Protein AF-A0A9E0YF45-F1 (afdb_monomer_lite)

Foldseek 3Di:
DDDDPDDPPVPVVVVVLVLPDPFQWFKADWFDAPQKTKIWIDRDPPVPDPPLDIWIWIANPVVRDIDTDDQVRSCVGGNDDDADDQPDDPDDQWDWDQAPVRFTKIKGFAPWDQDPFGGTQGPWIWIDGPPQIATDDCCVQCVSHWDFSDWHDDPQKIKTWTWDQGPSGIWGRWIWMAGSVVSDTQDTDDSVPRTRWGWDDWDQDPPQRWIWTTTSQGIWIANSVVRDIQAFGWAWDADPPQLATDTRTDSDRDYHQVQSVLCSLLVQPRNVQLSVLVVQADPCVSVCLVPDDQQAADPQSCVSNVVRLVVSCVDPPVVSNLSSLSSLLRYLDLVNLLVLLVCLLVDDDDPVSNVSSVSSNVSCLVVVSCDDPSVVVSLVSLLVLLVVLLVLLVVPLDDDVPRDHRDLVSLVVSCVVCVSSVHNVSLVVLLVSLLPDLDRPSNLVSLQVNLVVCLLPPSNLSSLLSCLVHPDLQSVLSSLLSLQCVDVSNPPPAALVLLLSLLNSVLVNCVVVVPDDCCHPSNVSSLNSSLNSCPDVCRVVVNVVVCVPPDPSSNVSSVVSVPDDDDDD

Radius of gyration: 34.79 Å; chains: 1; bounding box: 82×44×101 Å

Sequence (569 aa):
MKSLLLISVLITIPQLVHAEGEPWQRFSGIRFSGGKIGFVAEVGDAATDPSQGPFFYELDPVTSKTKVLKQEEYRKRFGEWTKPVTNHKYGENATLIVTEKNENLTIDYQECEQGEEGGPICKKQFITSGAVRLPIDSSRLCNIGCIVPKAEKYDDLLVLGLALEGEYGWYGYGFQIYSLKTKKLLLESDSKTAVGLLVSEIRMNPEKSALWIASNLGLHRIALRDKKVTDYFLSEGFDSASGEAQFLVGSTRGENDPFAVLARRLGVTQPKAFFTAVKALPPGSADLMRRLGWEELLPPSFNSLVPFLLPALSAPEDRVAIRAFLSLCKFDDSRVVDAVVKRYLTKKGDGTSRYLIENCFNRYAKRSRITGASAAALKAGLLNQIDSELRLIRSEPQWGPGSPRPDYRLIIQNIKGLKGLGDDSGFKTVNTFFAESAFPDGERSLFDEIAAEFLSDDEIRPTIIEALKRIPPHSLTRACQYFDMRWRSRAGRYSAEYAVAIAKAVHRFRTAVPSAPLSDGRIGTCVAAFKSQLKGDGVEAAFQSASSALSAEEKATANQIRAVEIKAD

pLDDT: mean 83.83, std 14.61, range [29.22, 97.75]

Secondary structure (DSSP, 8-state):
------SSSSSSTTHHHHS--S--EEEEEEEEETTEEEEEEEE--TTT--TT-PEEEEEETTTTEEEEE-HHHHHHHH---------PPTT-SEEEEE-TT--EEEEEEEEEEEETTTEEEEEEEEEEETTEEEEE--TTT-TT--EEEEEEEETTEEEEEEEEEETTEEEEEEEEEEETTTTEEEEE--HHHHBT--EEEEEEETTTTEEEEEESSEEEEEETTTTEEEEEEEEEEE-TTT--EEEEEESSPPPP-HHHHHHHHHT-S-HHHHHHHHHTSPTTHHHHHHH--TTPPBPGGGGGSHHHHGGGGG-SSHHHHHHHHHHHTTB--HHHHHHHHHHHHT--S-HHHHHHHHHHHHHHHHTT---HHHHHHHHHHHHHHHHHHHHHHHH-SS--TTS----HHHHHHHHHHHHHTT-THHHHHHHHHHHS----HHHHHHHHHHHHHTTT-STTHHHHHHHHHHS-GGGHHHHHHHT-TTSGGGTT---HHHHHHHHHHHHHHHHHSTT--TT-TTTHHHHHHHHHHTTSTTHHHHHHHHGGGS-HHHHHHHHHHHHS-----

Structure (mmCIF, N/CA/C/O backbone):
data_AF-A0A9E0YF45-F1
#
_entry.id   AF-A0A9E0YF45-F1
#
loop_
_atom_site.group_PDB
_atom_site.id
_atom_site.type_symbol
_atom_site.label_atom_id
_atom_site.label_alt_id
_atom_site.label_comp_id
_atom_site.label_asym_id
_atom_site.label_entity_id
_atom_site.label_seq_id
_atom_site.pdbx_PDB_ins_code
_atom_site.Cartn_x
_atom_site.Cartn_y
_atom_site.Cartn_z
_atom_site.occupancy
_atom_site.B_iso_or_equiv
_atom_site.auth_seq_id
_atom_site.auth_comp_id
_atom_site.auth_asym_id
_atom_site.auth_atom_id
_atom_site.pdbx_PDB_model_num
ATOM 1 N N . MET A 1 1 ? 36.141 -18.048 -7.326 1.00 36.44 1 MET A N 1
ATOM 2 C CA . MET A 1 1 ? 35.416 -17.140 -6.412 1.00 36.44 1 MET A CA 1
ATOM 3 C C . MET A 1 1 ? 34.065 -16.838 -7.033 1.00 36.44 1 MET A C 1
ATOM 5 O O . MET A 1 1 ? 34.012 -16.132 -8.029 1.00 36.44 1 MET A O 1
ATOM 9 N N . LYS A 1 2 ? 33.009 -17.504 -6.556 1.00 29.22 2 LYS A N 1
ATOM 10 C CA . LYS A 1 2 ? 31.654 -17.438 -7.119 1.00 29.22 2 LYS A CA 1
ATOM 11 C C . LYS A 1 2 ? 30.778 -16.546 -6.236 1.00 29.22 2 LYS A C 1
ATOM 13 O O . LYS A 1 2 ? 30.759 -16.724 -5.026 1.00 29.22 2 LYS A O 1
ATOM 18 N N . SER A 1 3 ? 30.116 -15.606 -6.903 1.00 30.59 3 SER A N 1
ATOM 19 C CA . SER A 1 3 ? 28.931 -14.816 -6.556 1.00 30.59 3 SER A CA 1
ATOM 20 C C . SER A 1 3 ? 28.356 -14.980 -5.146 1.00 30.59 3 SER A C 1
ATOM 22 O O . SER A 1 3 ? 27.651 -15.942 -4.857 1.00 30.59 3 SER A O 1
ATOM 24 N N . LEU A 1 4 ? 28.582 -13.963 -4.316 1.00 31.00 4 LEU A N 1
ATOM 25 C CA . LEU A 1 4 ? 27.980 -13.782 -2.996 1.00 31.00 4 LEU A CA 1
ATOM 26 C C . LEU A 1 4 ? 27.556 -12.311 -2.889 1.00 31.00 4 LEU A C 1
ATOM 28 O O . LEU A 1 4 ? 28.201 -11.512 -2.224 1.00 31.00 4 LEU A O 1
ATOM 32 N N . LEU A 1 5 ? 26.559 -11.908 -3.683 1.00 31.92 5 LEU A N 1
ATOM 33 C CA . LEU A 1 5 ? 26.069 -10.522 -3.703 1.00 31.92 5 LEU A CA 1
ATOM 34 C C . LEU A 1 5 ? 24.693 -10.425 -4.375 1.00 31.92 5 LEU A C 1
ATOM 36 O O . LEU A 1 5 ? 24.529 -9.730 -5.366 1.00 31.92 5 LEU A O 1
ATOM 40 N N . LEU A 1 6 ? 23.703 -11.179 -3.883 1.00 29.80 6 LEU A N 1
ATOM 41 C CA . LEU A 1 6 ? 22.299 -10.987 -4.284 1.00 29.80 6 LEU A CA 1
ATOM 42 C C . LEU A 1 6 ? 21.318 -11.695 -3.327 1.00 29.80 6 LEU A C 1
ATOM 44 O O . LEU A 1 6 ? 20.505 -12.504 -3.752 1.00 29.80 6 LEU A O 1
ATOM 48 N N . ILE A 1 7 ? 21.417 -11.447 -2.013 1.00 31.89 7 ILE A N 1
ATOM 49 C CA . ILE A 1 7 ? 20.453 -11.995 -1.026 1.00 31.89 7 ILE A CA 1
ATOM 50 C C . ILE A 1 7 ? 19.835 -10.909 -0.116 1.00 31.89 7 ILE A C 1
ATOM 52 O O . ILE A 1 7 ? 18.832 -11.154 0.542 1.00 31.89 7 ILE A O 1
ATOM 56 N N . SER A 1 8 ? 20.311 -9.662 -0.143 1.00 29.80 8 SER A N 1
ATOM 57 C CA . SER A 1 8 ? 19.866 -8.644 0.829 1.00 29.80 8 SER A CA 1
ATOM 58 C C . SER A 1 8 ? 18.648 -7.798 0.417 1.00 29.80 8 SER A C 1
ATOM 60 O O . SER A 1 8 ? 18.178 -7.009 1.225 1.00 29.80 8 SER A O 1
ATOM 62 N N . VAL A 1 9 ? 18.103 -7.950 -0.799 1.00 31.84 9 VAL A N 1
ATOM 63 C CA . VAL A 1 9 ? 16.930 -7.164 -1.272 1.00 31.84 9 VAL A CA 1
ATOM 64 C C . VAL A 1 9 ? 15.631 -7.990 -1.306 1.00 31.84 9 VAL A C 1
ATOM 66 O O . VAL A 1 9 ? 14.545 -7.446 -1.456 1.00 31.84 9 VAL A O 1
ATOM 69 N N . LEU A 1 10 ? 15.709 -9.309 -1.100 1.00 31.12 10 LEU A N 1
ATOM 70 C CA . LEU A 1 10 ? 14.541 -10.204 -1.117 1.00 31.12 10 LEU A CA 1
ATOM 71 C C . LEU A 1 10 ? 13.890 -10.418 0.261 1.00 31.12 10 LEU A C 1
ATOM 73 O O . LEU A 1 10 ? 12.821 -11.017 0.332 1.00 31.12 10 LEU A O 1
ATOM 77 N N . ILE A 1 11 ? 14.490 -9.909 1.343 1.00 33.81 11 ILE A N 1
ATOM 78 C CA . ILE A 1 11 ? 14.009 -10.136 2.720 1.00 33.81 11 ILE A CA 1
ATOM 79 C C . ILE A 1 11 ? 13.050 -9.025 3.199 1.00 33.81 11 ILE A C 1
ATOM 81 O O . ILE A 1 11 ? 12.252 -9.252 4.101 1.00 33.81 11 ILE A O 1
ATOM 85 N N . THR A 1 12 ? 13.011 -7.859 2.548 1.00 35.34 12 THR A N 1
ATOM 86 C CA . THR A 1 12 ? 12.101 -6.752 2.919 1.00 35.34 12 THR A CA 1
ATOM 87 C C . THR A 1 12 ? 10.708 -6.826 2.282 1.00 35.34 12 THR A C 1
ATOM 89 O O . THR A 1 12 ? 9.805 -6.104 2.695 1.00 35.34 12 THR A O 1
ATOM 92 N N . ILE A 1 13 ? 10.492 -7.700 1.295 1.00 38.41 13 ILE A N 1
ATOM 93 C CA . ILE A 1 13 ? 9.239 -7.748 0.517 1.00 38.41 13 ILE A CA 1
ATOM 94 C C . ILE A 1 13 ? 8.090 -8.497 1.238 1.00 38.41 13 ILE A C 1
ATOM 96 O O . ILE A 1 13 ? 6.948 -8.055 1.112 1.00 38.41 13 ILE A O 1
ATOM 100 N N . PRO A 1 14 ? 8.317 -9.549 2.058 1.00 30.98 14 PRO A N 1
ATOM 101 C CA . PRO A 1 14 ? 7.230 -10.174 2.824 1.00 30.98 14 PRO A CA 1
ATOM 102 C C . PRO A 1 14 ? 6.781 -9.355 4.047 1.00 30.98 14 PRO A C 1
ATOM 104 O O . PRO A 1 14 ? 5.653 -9.525 4.511 1.00 30.98 14 PRO A O 1
ATOM 107 N N . GLN A 1 15 ? 7.634 -8.460 4.566 1.00 32.81 15 GLN A N 1
ATOM 108 C CA . GLN A 1 15 ? 7.366 -7.725 5.810 1.00 32.81 15 GLN A CA 1
ATOM 109 C C . GLN A 1 15 ? 6.318 -6.617 5.647 1.00 32.81 15 GLN A C 1
ATOM 111 O O . GLN A 1 15 ? 5.547 -6.381 6.568 1.00 32.81 15 GLN A O 1
ATOM 116 N N . LEU A 1 16 ? 6.190 -6.005 4.465 1.00 35.69 16 LEU A N 1
ATOM 117 C CA . LEU A 1 16 ? 5.105 -5.049 4.195 1.00 35.69 16 LEU A CA 1
ATOM 118 C C . LEU A 1 16 ? 3.729 -5.723 4.077 1.00 35.69 16 LEU A C 1
ATOM 120 O O . LEU A 1 16 ? 2.719 -5.090 4.358 1.00 35.69 16 LEU A O 1
ATOM 124 N N . VAL A 1 17 ? 3.683 -7.009 3.712 1.00 35.62 17 VAL A N 1
ATOM 125 C CA . VAL A 1 17 ? 2.426 -7.771 3.605 1.00 35.62 17 VAL A CA 1
ATOM 126 C C . VAL A 1 17 ? 1.979 -8.314 4.970 1.00 35.62 17 VAL A C 1
ATOM 128 O O . VAL A 1 17 ? 0.784 -8.469 5.190 1.00 35.62 17 VAL A O 1
ATOM 131 N N . HIS A 1 18 ? 2.909 -8.544 5.907 1.00 30.69 18 HIS A N 1
ATOM 132 C CA . HIS A 1 18 ? 2.583 -8.845 7.313 1.00 30.69 18 HIS A CA 1
ATOM 133 C C . HIS A 1 18 ? 2.356 -7.587 8.171 1.00 30.69 18 HIS A C 1
ATOM 135 O O . HIS A 1 18 ? 1.697 -7.677 9.203 1.00 30.69 18 HIS A O 1
ATOM 141 N N . ALA A 1 19 ? 2.846 -6.415 7.745 1.00 32.12 19 ALA A N 1
ATOM 142 C CA . ALA A 1 19 ? 2.593 -5.139 8.420 1.00 32.12 19 ALA A CA 1
ATOM 143 C C . ALA A 1 19 ? 1.142 -4.641 8.263 1.00 32.12 19 ALA A C 1
ATOM 145 O O . ALA A 1 19 ? 0.683 -3.841 9.072 1.00 32.12 19 ALA A O 1
ATOM 146 N N . GLU A 1 20 ? 0.383 -5.153 7.289 1.00 37.94 20 GLU A N 1
ATOM 147 C CA . GLU A 1 20 ? -1.079 -5.003 7.247 1.00 37.94 20 GLU A CA 1
ATOM 148 C C . GLU A 1 20 ? -1.767 -6.080 8.106 1.00 37.94 20 GLU A C 1
ATOM 150 O O . GLU A 1 20 ? -2.703 -6.748 7.662 1.00 37.94 20 GLU A O 1
ATOM 155 N N . GLY A 1 21 ? -1.313 -6.264 9.352 1.00 39.12 21 GLY A N 1
ATOM 156 C CA . GLY A 1 21 ? -2.122 -6.949 10.359 1.00 39.12 21 GLY A CA 1
ATOM 157 C C . GLY A 1 21 ? -3.522 -6.327 10.404 1.00 39.12 21 GLY A C 1
ATOM 158 O O . GLY A 1 21 ? -3.693 -5.157 10.039 1.00 39.12 21 GLY A O 1
ATOM 159 N N . GLU A 1 22 ? -4.542 -7.100 10.809 1.00 45.34 22 GLU A N 1
ATOM 160 C CA . GLU A 1 22 ? -5.882 -6.538 11.018 1.00 45.34 22 GLU A CA 1
ATOM 161 C C . GLU A 1 22 ? -5.732 -5.215 11.772 1.00 45.34 22 GLU A C 1
ATOM 163 O O . GLU A 1 22 ? -5.033 -5.187 12.789 1.00 45.34 22 GLU A O 1
ATOM 168 N N . PRO A 1 23 ? -6.300 -4.108 11.266 1.00 50.53 23 PRO A N 1
ATOM 169 C CA . PRO A 1 23 ? -6.095 -2.824 11.899 1.00 50.53 23 PRO A CA 1
ATOM 170 C C . PRO A 1 23 ? -6.468 -2.927 13.358 1.00 50.53 23 PRO A C 1
ATOM 172 O O . PRO A 1 23 ? -7.615 -3.239 13.685 1.00 50.53 23 PRO A O 1
ATOM 175 N N . TRP A 1 24 ? -5.495 -2.677 14.225 1.00 62.38 24 TRP A N 1
ATOM 176 C CA . TRP A 1 24 ? -5.756 -2.707 15.642 1.00 62.38 24 TRP A CA 1
ATOM 177 C C . TRP A 1 24 ? -6.650 -1.506 15.943 1.00 62.38 24 TRP A C 1
ATOM 179 O O . TRP A 1 24 ? -6.289 -0.333 15.835 1.00 62.38 24 TRP A O 1
ATOM 189 N N . GLN A 1 25 ? -7.906 -1.810 16.223 1.00 76.19 25 GLN A N 1
ATOM 190 C CA . GLN A 1 25 ? -8.840 -0.835 16.742 1.00 76.19 25 GLN A CA 1
ATOM 191 C C . GLN A 1 25 ? -8.504 -0.658 18.213 1.00 76.19 25 GLN A C 1
ATOM 193 O O . GLN A 1 25 ? -8.175 -1.618 18.898 1.00 76.19 25 GLN A O 1
ATOM 198 N N . ARG A 1 26 ? -8.555 0.565 18.715 1.00 83.81 26 ARG A N 1
ATOM 199 C CA . ARG A 1 26 ? -8.436 0.852 20.137 1.00 83.81 26 ARG A CA 1
ATOM 200 C C . ARG A 1 26 ? -9.700 1.574 20.546 1.00 83.81 26 ARG A C 1
ATOM 202 O O . ARG A 1 26 ? -9.951 2.687 20.094 1.00 83.81 26 ARG A O 1
ATOM 209 N N . PHE A 1 27 ? -10.503 0.947 21.393 1.00 89.00 27 PHE A N 1
ATOM 210 C CA . PHE A 1 27 ? -11.652 1.620 21.976 1.00 89.00 27 PHE A CA 1
ATOM 211 C C . PHE A 1 27 ? -11.185 2.412 23.193 1.00 89.00 27 PHE A C 1
ATOM 213 O O . PHE A 1 27 ? -10.307 1.971 23.917 1.00 89.00 27 PHE A O 1
ATOM 220 N N . SER A 1 28 ? -11.697 3.607 23.417 1.00 90.75 28 SER A N 1
ATOM 221 C CA . SER A 1 28 ? -11.346 4.462 24.551 1.00 90.75 28 SER A CA 1
ATOM 222 C C . SER A 1 28 ? -12.508 5.415 24.838 1.00 90.75 28 SER A C 1
ATOM 224 O O . SER A 1 28 ? -13.626 5.222 24.364 1.00 90.75 28 SER A O 1
ATOM 226 N N . GLY A 1 29 ? -12.286 6.424 25.667 1.00 89.69 29 GLY A N 1
ATOM 227 C CA . GLY A 1 29 ? -13.222 7.490 25.967 1.00 89.69 29 GLY A CA 1
ATOM 228 C C . GLY A 1 29 ? -14.510 7.063 26.654 1.00 89.69 29 GLY A C 1
ATOM 229 O O . GLY A 1 29 ? -15.517 7.711 26.409 1.00 89.69 29 GLY A O 1
ATOM 230 N N . ILE A 1 30 ? -14.521 6.022 27.494 1.00 93.50 30 ILE A N 1
ATOM 231 C CA . ILE A 1 30 ? -15.764 5.554 28.132 1.00 93.50 30 ILE A CA 1
ATOM 232 C C . ILE A 1 30 ? -16.394 6.680 28.973 1.00 93.50 30 ILE A C 1
ATOM 234 O O . ILE A 1 30 ? -15.764 7.237 29.876 1.00 93.50 30 ILE A O 1
ATOM 238 N N . ARG A 1 31 ? -17.658 7.009 28.697 1.00 94.56 31 ARG A N 1
ATOM 239 C CA . ARG A 1 31 ? -18.470 8.007 29.414 1.00 94.56 31 ARG A CA 1
ATOM 240 C C . ARG A 1 31 ? -19.897 7.499 29.604 1.00 94.56 31 ARG A C 1
ATOM 242 O O . ARG A 1 31 ? -20.355 6.633 28.866 1.00 94.56 31 ARG A O 1
ATOM 249 N N . PHE A 1 32 ? -20.619 8.051 30.575 1.00 94.38 32 PHE A N 1
ATOM 250 C CA . PHE A 1 32 ? -21.967 7.598 30.935 1.00 94.38 32 PHE A CA 1
ATOM 251 C C . PHE A 1 32 ? -22.950 8.767 30.915 1.00 94.38 32 PHE A C 1
ATOM 253 O O . PHE A 1 32 ? -22.633 9.839 31.423 1.00 94.38 32 PHE A O 1
ATOM 260 N N . SER A 1 33 ? -24.131 8.566 30.327 1.00 93.75 33 SER A N 1
ATOM 261 C CA . SER A 1 33 ? -25.211 9.562 30.321 1.00 93.75 33 SER A CA 1
ATOM 262 C C . SER A 1 33 ? -26.549 8.887 30.027 1.00 93.75 33 SER A C 1
ATOM 264 O O . SER A 1 33 ? -26.650 8.112 29.075 1.00 93.75 33 SER A O 1
ATOM 266 N N . GLY A 1 34 ? -27.573 9.124 30.855 1.00 90.44 34 GLY A N 1
ATOM 267 C CA . GLY A 1 34 ? -28.930 8.602 30.629 1.00 90.44 34 GLY A CA 1
ATOM 268 C C . GLY A 1 34 ? -29.004 7.076 30.472 1.00 90.44 34 GLY A C 1
ATOM 269 O O . GLY A 1 34 ? -29.763 6.571 29.647 1.00 90.44 34 GLY A O 1
ATOM 270 N N . GLY A 1 35 ? -28.165 6.328 31.198 1.00 90.38 35 GLY A N 1
ATOM 271 C CA . GLY A 1 35 ? -28.069 4.868 31.086 1.00 90.38 35 GLY A CA 1
ATOM 272 C C . GLY A 1 35 ? -27.386 4.338 29.815 1.00 90.38 35 GLY A C 1
ATOM 273 O O . GLY A 1 35 ? -27.280 3.118 29.672 1.00 90.38 35 GLY A O 1
ATOM 274 N N . LYS A 1 36 ? -26.908 5.220 28.929 1.00 94.56 36 LYS A N 1
ATOM 275 C CA . LYS A 1 36 ? -26.111 4.910 27.734 1.00 94.56 36 LYS A CA 1
ATOM 276 C C . LYS A 1 36 ? -24.620 5.078 28.005 1.00 94.56 36 LYS A C 1
ATOM 278 O O . LYS A 1 36 ? -24.218 5.703 28.992 1.00 94.56 36 LYS A O 1
ATOM 283 N N . ILE A 1 37 ? -23.810 4.527 27.107 1.00 95.00 37 ILE A N 1
ATOM 284 C CA . ILE A 1 37 ? -22.352 4.556 27.199 1.00 95.00 37 ILE A CA 1
ATOM 285 C C . ILE A 1 37 ? -21.799 5.247 25.962 1.00 95.00 37 ILE A C 1
ATOM 287 O O . ILE A 1 37 ? -21.987 4.765 24.850 1.00 95.00 37 ILE A O 1
ATOM 291 N N . GLY A 1 38 ? -21.120 6.368 26.160 1.00 95.94 38 GLY A N 1
ATOM 292 C CA . GLY A 1 38 ? -20.293 6.982 25.133 1.00 95.94 38 GLY A CA 1
ATOM 293 C C . GLY A 1 38 ? -18.949 6.269 25.079 1.00 95.94 38 GLY A C 1
ATOM 294 O O . GLY A 1 38 ? -18.369 5.994 26.128 1.00 95.94 38 GLY A O 1
ATOM 295 N N . PHE A 1 39 ? -18.461 5.953 23.885 1.00 95.19 39 PHE A N 1
ATOM 296 C CA . PHE A 1 39 ? -17.091 5.491 23.686 1.00 95.19 39 PHE A CA 1
ATOM 297 C C . PHE A 1 39 ? -16.536 6.005 22.358 1.00 95.19 39 PHE A C 1
ATOM 299 O O . PHE A 1 39 ? -17.264 6.475 21.481 1.00 95.19 39 PHE A O 1
ATOM 306 N N . VAL A 1 40 ? -15.223 5.919 22.224 1.00 93.19 40 VAL A N 1
ATOM 307 C CA . VAL A 1 40 ? -14.452 6.370 21.074 1.00 93.19 40 VAL A CA 1
ATOM 308 C C . VAL A 1 40 ? -13.748 5.168 20.469 1.00 93.19 40 VAL A C 1
ATOM 310 O O . VAL A 1 40 ? -13.147 4.386 21.194 1.00 93.19 40 VAL A O 1
ATOM 313 N N . ALA A 1 41 ? -13.817 5.005 19.154 1.00 89.19 41 ALA A N 1
ATOM 314 C CA . ALA A 1 41 ? -12.984 4.062 18.428 1.00 89.19 41 ALA A CA 1
ATOM 315 C C . ALA A 1 41 ? -11.871 4.831 17.720 1.00 89.19 41 ALA A C 1
ATOM 317 O O . ALA A 1 41 ? -12.117 5.635 16.817 1.00 89.19 41 ALA A O 1
ATOM 318 N N . GLU A 1 42 ? -10.643 4.572 18.135 1.00 83.75 42 GLU A N 1
ATOM 319 C CA . GLU A 1 42 ? -9.435 5.018 17.466 1.00 83.75 42 GLU A CA 1
ATOM 320 C C . GLU A 1 42 ? -8.983 3.882 16.552 1.00 83.75 42 GLU A C 1
ATOM 322 O O . GLU A 1 42 ? -8.749 2.761 16.999 1.00 83.75 42 GLU A O 1
ATOM 327 N N . VAL A 1 43 ? -8.888 4.138 15.252 1.00 71.25 43 VAL A N 1
ATOM 328 C CA . VAL A 1 43 ? -8.361 3.136 14.321 1.00 71.25 43 VAL A CA 1
ATOM 329 C C . VAL A 1 43 ? -6.867 3.367 14.223 1.00 71.25 43 VAL A C 1
ATOM 331 O O . VAL A 1 43 ? -6.427 4.329 13.597 1.00 71.25 43 VAL A O 1
ATOM 334 N N . GLY A 1 44 ? -6.112 2.530 14.930 1.00 62.28 44 GLY A N 1
ATOM 335 C CA . GLY A 1 44 ? -4.678 2.662 15.074 1.00 62.28 44 GLY A CA 1
ATOM 336 C C . GLY A 1 44 ? -3.929 2.150 13.852 1.00 62.28 44 GLY A C 1
ATOM 337 O O . GLY A 1 44 ? -4.053 0.994 13.464 1.00 62.28 44 GLY A O 1
ATOM 338 N N . ASP A 1 45 ? -3.110 3.035 13.298 1.00 51.25 45 ASP A N 1
ATOM 339 C CA . ASP A 1 45 ? -1.718 2.730 12.983 1.00 51.25 45 ASP A CA 1
ATOM 340 C C . ASP A 1 45 ? -0.884 3.827 13.672 1.00 51.25 45 ASP A C 1
ATOM 342 O O . ASP A 1 45 ? -0.406 4.773 13.062 1.00 51.25 45 ASP A O 1
ATOM 346 N N . ALA A 1 46 ? -0.907 3.862 15.011 1.00 38.00 46 ALA A N 1
ATOM 347 C CA . ALA A 1 46 ? -0.551 5.061 15.788 1.00 38.00 46 ALA A CA 1
ATOM 348 C C . ALA A 1 46 ? 0.925 5.496 15.696 1.00 38.00 46 ALA A C 1
ATOM 350 O O . ALA A 1 46 ? 1.237 6.612 16.111 1.00 38.00 46 ALA A O 1
ATOM 351 N N . ALA A 1 47 ? 1.813 4.674 15.133 1.00 37.56 47 ALA A N 1
ATOM 352 C CA . ALA A 1 47 ? 3.170 5.101 14.801 1.00 37.56 47 ALA A CA 1
ATOM 353 C C . ALA A 1 47 ? 3.223 5.947 13.511 1.00 37.56 47 ALA A C 1
ATOM 355 O O . ALA A 1 47 ? 4.176 6.698 13.312 1.00 37.56 47 ALA A O 1
ATOM 356 N N . THR A 1 48 ? 2.206 5.869 12.645 1.00 45.50 48 THR A N 1
ATOM 357 C CA . THR A 1 48 ? 2.243 6.453 11.297 1.00 45.50 48 THR A CA 1
ATOM 358 C C . THR A 1 48 ? 0.990 7.246 10.911 1.00 45.50 48 THR A C 1
ATOM 360 O O . THR A 1 48 ? 1.109 8.066 10.002 1.00 45.50 48 THR A O 1
ATOM 363 N N . ASP A 1 49 ? -0.185 7.081 11.545 1.00 51.12 49 ASP A N 1
ATOM 364 C CA . ASP A 1 49 ? -1.477 7.582 11.029 1.00 51.12 49 ASP A CA 1
ATOM 365 C C . ASP A 1 49 ? -2.478 8.197 12.033 1.00 51.12 49 ASP A C 1
ATOM 367 O O . ASP A 1 49 ? -3.451 7.559 12.436 1.00 51.12 49 ASP A O 1
ATOM 371 N N . PRO A 1 50 ? -2.316 9.487 12.389 1.00 47.78 50 PRO A N 1
ATOM 372 C CA . PRO A 1 50 ? -3.278 10.226 13.208 1.00 47.78 50 PRO A CA 1
ATOM 373 C C . PRO A 1 50 ? -4.500 10.786 12.441 1.00 47.78 50 PRO A C 1
ATOM 375 O O . PRO A 1 50 ? -5.348 11.423 13.068 1.00 47.78 50 PRO A O 1
ATOM 378 N N . SER A 1 51 ? -4.626 10.609 11.114 1.00 44.19 51 SER A N 1
ATOM 379 C CA . SER A 1 51 ? -5.540 11.437 10.302 1.00 44.19 51 SER A CA 1
ATOM 380 C C . SER A 1 51 ? -6.983 10.935 10.175 1.00 44.19 51 SER A C 1
ATOM 382 O O . SER A 1 51 ? -7.830 11.701 9.730 1.00 44.19 51 SER A O 1
ATOM 384 N N . GLN A 1 52 ? -7.308 9.685 10.535 1.00 58.69 52 GLN A N 1
ATOM 385 C CA . GLN A 1 52 ? -8.707 9.210 10.461 1.00 58.69 52 GLN A CA 1
ATOM 386 C C . GLN A 1 52 ? -9.599 9.745 11.586 1.00 58.69 52 GLN A C 1
ATOM 388 O O . GLN A 1 52 ? -10.812 9.554 11.535 1.00 58.69 52 GLN A O 1
ATOM 393 N N . GLY A 1 53 ? -9.015 10.446 12.559 1.00 69.38 53 GLY A N 1
ATOM 394 C CA . GLY A 1 53 ? -9.733 10.966 13.708 1.00 69.38 53 GLY A CA 1
ATOM 395 C C . GLY A 1 53 ? -10.386 9.865 14.562 1.00 69.38 53 GLY A C 1
ATOM 396 O O . GLY A 1 53 ? -10.506 8.704 14.167 1.00 69.38 53 GLY A O 1
ATOM 397 N N . PRO A 1 54 ? -10.786 10.203 15.789 1.00 85.38 54 PRO A N 1
ATOM 398 C CA . PRO A 1 54 ? -11.641 9.342 16.593 1.00 85.38 54 PRO A CA 1
ATOM 399 C C . PRO A 1 54 ? -13.042 9.220 15.973 1.00 85.38 54 PRO A C 1
ATOM 401 O O . PRO A 1 54 ? -13.648 10.218 15.579 1.00 85.38 54 PRO A O 1
ATOM 404 N N . PHE A 1 55 ? -13.598 8.010 15.958 1.00 86.81 55 PHE A N 1
ATOM 405 C CA . PHE A 1 55 ? -15.021 7.795 15.698 1.00 86.81 55 PHE A CA 1
ATOM 406 C C . PHE A 1 55 ? -15.767 7.727 17.029 1.00 86.81 55 PHE A C 1
ATOM 408 O O . PHE A 1 55 ? -15.360 6.999 17.931 1.00 86.81 55 PHE A O 1
ATOM 415 N N . PHE A 1 56 ? -16.866 8.463 17.156 1.00 92.00 56 PHE A N 1
ATOM 416 C CA . PHE A 1 56 ? -17.619 8.566 18.404 1.00 92.00 56 PHE A CA 1
ATOM 417 C C . PHE A 1 56 ? -18.875 7.707 18.344 1.00 92.00 56 PHE A C 1
ATOM 419 O O . PHE A 1 56 ? -19.614 7.753 17.361 1.00 92.00 56 PHE A O 1
ATOM 426 N N . TYR A 1 57 ? -19.139 6.954 19.407 1.00 94.00 57 TYR A N 1
ATOM 427 C CA . TYR A 1 57 ? -20.249 6.016 19.470 1.00 94.00 57 TYR A CA 1
ATOM 428 C C . TYR A 1 57 ? -21.038 6.158 20.765 1.00 94.00 57 TYR A C 1
ATOM 430 O O . TYR A 1 57 ? -20.507 6.508 21.818 1.00 94.00 57 TYR A O 1
ATOM 438 N N . GLU A 1 58 ? -22.320 5.830 20.671 1.00 95.44 58 GLU A N 1
ATOM 439 C CA . GLU A 1 58 ? -23.199 5.542 21.796 1.00 95.44 58 GLU A CA 1
ATOM 440 C C . GLU A 1 58 ? -23.538 4.049 21.781 1.00 95.44 58 GLU A C 1
ATOM 442 O O . GLU A 1 58 ? -23.936 3.526 20.744 1.00 95.44 58 GLU A O 1
ATOM 447 N N . LEU A 1 59 ? -23.407 3.376 22.923 1.00 94.81 59 LEU A N 1
ATOM 448 C CA . LEU A 1 59 ? -23.873 2.015 23.165 1.00 94.81 59 LEU A CA 1
ATOM 449 C C . LEU A 1 59 ? -25.067 2.041 24.120 1.00 94.81 59 LEU A C 1
ATOM 451 O O . LEU A 1 59 ? -25.013 2.615 25.213 1.00 94.81 59 LEU A O 1
ATOM 455 N N . ASP A 1 60 ? -26.127 1.346 23.726 1.00 93.81 60 ASP A N 1
ATOM 456 C CA . ASP A 1 60 ? -27.177 0.909 24.631 1.00 93.81 60 ASP A CA 1
ATOM 457 C C . ASP A 1 60 ? -26.834 -0.478 25.199 1.00 93.81 60 ASP A C 1
ATOM 459 O O . ASP A 1 60 ? -26.952 -1.472 24.480 1.00 93.81 60 ASP A O 1
ATOM 463 N N . PRO A 1 61 ? -26.450 -0.587 26.483 1.00 89.81 61 PRO A N 1
ATOM 464 C CA . PRO A 1 61 ? -26.070 -1.869 27.070 1.00 89.81 61 PRO A CA 1
ATOM 465 C C . PRO A 1 61 ? -27.250 -2.836 27.264 1.00 89.81 61 PRO A C 1
ATOM 467 O O . PRO A 1 61 ? -27.021 -3.997 27.583 1.00 89.81 61 PRO A O 1
ATOM 470 N N . VAL A 1 62 ? -28.503 -2.381 27.123 1.00 90.62 62 VAL A N 1
ATOM 471 C CA . VAL A 1 62 ? -29.698 -3.236 27.238 1.00 90.62 62 VAL A CA 1
ATOM 472 C C . VAL A 1 62 ? -30.018 -3.899 25.904 1.00 90.62 62 VAL A C 1
ATOM 474 O O . VAL A 1 62 ? -30.353 -5.078 25.866 1.00 90.62 62 VAL A O 1
ATOM 477 N N . THR A 1 63 ? -29.928 -3.141 24.809 1.00 91.88 63 THR A N 1
ATOM 478 C CA . THR A 1 63 ? -30.260 -3.637 23.463 1.00 91.88 63 THR A CA 1
ATOM 479 C C . THR A 1 63 ? -29.041 -4.071 22.655 1.00 91.88 63 THR A C 1
ATOM 481 O O . THR A 1 63 ? -29.209 -4.605 21.560 1.00 91.88 63 THR A O 1
ATOM 484 N N . SER A 1 64 ? -27.830 -3.828 23.166 1.00 90.50 64 SER A N 1
ATOM 485 C CA . SER A 1 64 ? -26.555 -4.039 22.469 1.00 90.50 64 SER A CA 1
ATOM 486 C C . SER A 1 64 ? -26.486 -3.324 21.116 1.00 90.50 64 SER A C 1
ATOM 488 O O . SER A 1 64 ? -25.796 -3.759 20.200 1.00 90.50 64 SER A O 1
ATOM 490 N N . LYS A 1 65 ? -27.216 -2.214 20.971 1.00 90.00 65 LYS A N 1
ATOM 491 C CA . LYS A 1 65 ? -27.191 -1.389 19.762 1.00 90.00 65 LYS A CA 1
ATOM 492 C C . LYS A 1 65 ? -26.194 -0.258 19.920 1.00 90.00 65 LYS A C 1
ATOM 494 O O . LYS A 1 65 ? -26.170 0.417 20.952 1.00 90.00 65 LYS A O 1
ATOM 499 N N . THR A 1 66 ? -25.418 -0.037 18.873 1.00 91.81 66 THR A N 1
ATOM 500 C CA . THR A 1 66 ? -24.530 1.112 18.736 1.00 91.81 66 THR A CA 1
ATOM 501 C C . THR A 1 66 ? -25.159 2.158 17.829 1.00 91.81 66 THR A C 1
ATOM 503 O O . THR A 1 66 ? -26.006 1.862 16.986 1.00 91.81 66 THR A O 1
ATOM 506 N N . LYS A 1 67 ? -24.746 3.406 18.018 1.00 90.75 67 LYS A N 1
ATOM 507 C CA . LYS A 1 67 ? -25.059 4.520 17.129 1.00 90.75 67 LYS A CA 1
ATOM 508 C C . LYS A 1 67 ? -23.798 5.349 16.930 1.00 90.75 67 LYS A C 1
ATOM 510 O O . LYS A 1 67 ? -23.178 5.751 17.913 1.00 90.75 67 LYS A O 1
ATOM 515 N N . VAL A 1 68 ? -23.449 5.638 15.679 1.00 88.94 68 VAL A N 1
ATOM 516 C CA . VAL A 1 68 ? -22.381 6.595 15.357 1.00 88.94 68 VAL A CA 1
ATOM 517 C C . VAL A 1 68 ? -22.858 8.009 15.688 1.00 88.94 68 VAL A C 1
ATOM 519 O O . VAL A 1 68 ? -23.972 8.401 15.335 1.00 88.94 68 VAL A O 1
ATOM 522 N N . LEU A 1 69 ? -22.019 8.785 16.364 1.00 90.31 69 LEU A N 1
ATOM 523 C CA . LEU A 1 69 ? -22.277 10.174 16.718 1.00 90.31 69 LEU A CA 1
ATOM 524 C C . LEU A 1 69 ? -21.294 11.097 16.001 1.00 90.31 69 LEU A C 1
ATOM 526 O O . LEU A 1 69 ? -20.113 10.788 15.843 1.00 90.31 69 LEU A O 1
ATOM 530 N N . LYS A 1 70 ? -21.764 12.292 15.634 1.00 91.19 70 LYS A N 1
ATOM 531 C CA . LYS A 1 70 ? -20.852 13.398 15.319 1.00 91.19 70 LYS A CA 1
ATOM 532 C C . LYS A 1 70 ? -20.120 13.817 16.595 1.00 91.19 70 LYS A C 1
ATOM 534 O O . LYS A 1 70 ? -20.706 13.775 17.677 1.00 91.19 70 LYS A O 1
ATOM 539 N N . GLN A 1 71 ? -18.885 14.302 16.471 1.00 91.50 71 GLN A N 1
ATOM 540 C CA . GLN A 1 71 ? -18.083 14.752 17.617 1.00 91.50 71 GLN A CA 1
ATOM 541 C C . GLN A 1 71 ? -18.820 15.778 18.494 1.00 91.50 71 GLN A C 1
ATOM 543 O O . GLN A 1 71 ? -18.783 15.690 19.718 1.00 91.50 71 GLN A O 1
ATOM 548 N N . GLU A 1 72 ? -19.536 16.730 17.892 1.00 93.69 72 GLU A N 1
ATOM 549 C CA . GLU A 1 72 ? -20.314 17.728 18.636 1.00 93.69 72 GLU A CA 1
ATOM 550 C C . GLU A 1 72 ? -21.492 17.115 19.405 1.00 93.69 72 GLU A C 1
ATOM 552 O O . GLU A 1 72 ? -21.761 17.514 20.540 1.00 93.69 72 GLU A O 1
ATOM 557 N N . GLU A 1 73 ? -22.176 16.126 18.814 1.00 95.81 73 GLU A N 1
ATOM 558 C CA . GLU A 1 73 ? -23.258 15.389 19.477 1.00 95.81 73 GLU A CA 1
ATOM 559 C C . GLU A 1 73 ? -22.703 14.577 20.650 1.00 95.81 73 GLU A C 1
ATOM 561 O O . GLU A 1 73 ? -23.273 14.616 21.741 1.00 95.81 73 GLU A O 1
ATOM 566 N N . TYR A 1 74 ? -21.560 13.912 20.453 1.00 96.00 74 TYR A N 1
ATOM 567 C CA . TYR A 1 74 ? -20.851 13.209 21.515 1.00 96.00 74 TYR A CA 1
ATOM 568 C C . TYR A 1 74 ? -20.487 14.156 22.659 1.00 96.00 74 TYR A C 1
ATOM 570 O O . TYR A 1 74 ? -20.872 13.914 23.801 1.00 96.00 74 TYR A O 1
ATOM 578 N N . ARG A 1 75 ? -19.832 15.283 22.346 1.00 95.62 75 ARG A N 1
ATOM 579 C CA . ARG A 1 75 ? -19.420 16.289 23.333 1.00 95.62 75 ARG A CA 1
ATOM 580 C C . ARG A 1 75 ? -20.601 16.809 24.144 1.00 95.62 75 ARG A C 1
ATOM 582 O O . ARG A 1 75 ? -20.502 16.939 25.359 1.00 95.62 75 ARG A O 1
ATOM 589 N N . LYS A 1 76 ? -21.731 17.085 23.488 1.00 96.56 76 LYS A N 1
ATOM 590 C CA . LYS A 1 76 ? -22.948 17.567 24.153 1.00 96.56 76 LYS A CA 1
ATOM 591 C C . LYS A 1 76 ? -23.550 16.528 25.106 1.00 96.56 76 LYS A C 1
ATOM 593 O O . LYS A 1 76 ? -24.101 16.912 26.132 1.00 96.56 76 LYS A O 1
ATOM 598 N N . ARG A 1 77 ? -23.487 15.237 24.765 1.00 95.69 77 ARG A N 1
ATOM 599 C CA . ARG A 1 77 ? -24.110 14.152 25.548 1.00 95.69 77 ARG A CA 1
ATOM 600 C C . ARG A 1 77 ? -23.220 13.599 26.657 1.00 95.69 77 ARG A C 1
ATOM 602 O O . ARG A 1 77 ? -23.725 13.272 27.728 1.00 95.69 77 ARG A O 1
ATOM 609 N N . PHE A 1 78 ? -21.930 13.457 26.373 1.00 95.12 78 PHE A N 1
ATOM 610 C CA . PHE A 1 78 ? -20.971 12.695 27.177 1.00 95.12 78 PHE A CA 1
ATOM 611 C C . PHE A 1 78 ? -19.792 13.537 27.683 1.00 95.12 78 PHE A C 1
ATOM 613 O O . PHE A 1 78 ? -18.954 13.028 28.428 1.00 95.12 78 PHE A O 1
ATOM 620 N N . GLY A 1 79 ? -19.736 14.819 27.310 1.00 93.94 79 GLY A N 1
ATOM 621 C CA . GLY A 1 79 ? -18.639 15.719 27.643 1.00 93.94 79 GLY A CA 1
ATOM 622 C C . GLY A 1 79 ? -17.455 15.602 26.685 1.00 93.94 79 GLY A C 1
ATOM 623 O O . GLY A 1 79 ? -17.471 14.861 25.701 1.00 93.94 79 GLY A O 1
ATOM 624 N N . GLU A 1 80 ? -16.414 16.382 26.959 1.00 91.88 80 GLU A N 1
ATOM 625 C CA . GLU A 1 80 ? -15.211 16.405 26.134 1.00 91.88 80 GLU A CA 1
ATOM 626 C C . GLU A 1 80 ? -14.388 15.120 26.302 1.00 91.88 80 GLU A C 1
ATOM 628 O O . GLU A 1 80 ? -14.173 14.616 27.410 1.00 91.88 80 GLU A O 1
ATOM 633 N N . TRP A 1 81 ? -13.939 14.575 25.172 1.00 89.50 81 TRP A N 1
ATOM 634 C CA . TRP A 1 81 ? -12.990 13.474 25.145 1.00 89.50 81 TRP A CA 1
ATOM 635 C C . TRP A 1 81 ? -11.590 14.027 24.929 1.00 89.50 81 TRP A C 1
ATOM 637 O O . TRP A 1 81 ? -11.336 14.736 23.956 1.00 89.50 81 TRP A O 1
ATOM 647 N N . THR A 1 82 ? -10.681 13.654 25.819 1.00 83.06 82 THR A N 1
ATOM 648 C CA . THR A 1 82 ? -9.250 13.860 25.651 1.00 83.06 82 THR A CA 1
ATOM 649 C C . THR A 1 82 ? -8.606 12.519 25.348 1.00 83.06 82 THR A C 1
ATOM 651 O O . THR A 1 82 ? -8.905 11.510 25.994 1.00 83.06 82 THR A O 1
ATOM 654 N N . LYS A 1 83 ? -7.728 12.500 24.342 1.00 80.88 83 LYS A N 1
ATOM 655 C CA . LYS A 1 83 ? -6.994 11.292 23.980 1.00 80.88 83 LYS A CA 1
ATOM 656 C C . LYS A 1 83 ? -6.175 10.813 25.185 1.00 80.88 83 LYS A C 1
ATOM 658 O O . LYS A 1 83 ? -5.422 11.617 25.741 1.00 80.88 83 LYS A O 1
ATOM 663 N N . PRO A 1 84 ? -6.286 9.536 25.593 1.00 69.00 84 PRO A N 1
ATOM 664 C CA . PRO A 1 84 ? -5.463 9.009 26.670 1.00 69.00 84 PRO A CA 1
ATOM 665 C C . PRO A 1 84 ? -3.979 9.113 26.301 1.00 69.00 84 PRO A C 1
ATOM 667 O O . PRO A 1 84 ? -3.558 8.628 25.250 1.00 69.00 84 PRO A O 1
ATOM 670 N N . VAL A 1 85 ? -3.177 9.727 27.169 1.00 62.00 85 VAL A N 1
ATOM 671 C CA . VAL A 1 85 ? -1.720 9.756 27.016 1.00 62.00 85 VAL A CA 1
ATOM 672 C C . VAL A 1 85 ? -1.163 8.444 27.568 1.00 62.00 85 VAL A C 1
ATOM 674 O O . VAL A 1 85 ? -1.194 8.214 28.774 1.00 62.00 85 VAL A O 1
ATOM 677 N N . THR A 1 86 ? -0.668 7.562 26.700 1.00 59.97 86 THR A N 1
ATOM 678 C CA . THR A 1 86 ? 0.114 6.387 27.115 1.00 59.97 86 THR A CA 1
ATOM 679 C C . THR A 1 86 ? 1.596 6.731 27.059 1.00 59.97 86 THR A C 1
ATOM 681 O O . THR A 1 86 ? 2.210 6.626 26.004 1.00 59.97 86 THR A O 1
ATOM 684 N N . ASN A 1 87 ? 2.157 7.156 28.192 1.00 52.28 87 ASN A N 1
ATOM 685 C CA . ASN A 1 87 ? 3.594 7.380 28.362 1.00 52.28 87 ASN A CA 1
ATOM 686 C C . ASN A 1 87 ? 4.212 6.166 29.059 1.00 52.28 87 ASN A C 1
ATOM 688 O O . ASN A 1 87 ? 4.551 6.237 30.236 1.00 52.28 87 ASN A O 1
ATOM 692 N N . HIS A 1 88 ? 4.327 5.045 28.351 1.00 56.47 88 HIS A N 1
ATOM 693 C CA . HIS A 1 88 ? 5.119 3.914 28.834 1.00 56.47 88 HIS A CA 1
ATOM 694 C C . HIS A 1 88 ? 6.441 3.907 28.089 1.00 56.47 88 HIS A C 1
ATOM 696 O O . HIS A 1 88 ? 6.456 3.812 26.864 1.00 56.47 88 HIS A O 1
ATOM 702 N N . LYS A 1 89 ? 7.542 4.075 28.824 1.00 54.84 89 LYS A N 1
ATOM 703 C CA . LYS A 1 89 ? 8.887 3.843 28.303 1.00 54.84 89 LYS A CA 1
ATOM 704 C C . LYS A 1 89 ? 9.363 2.494 28.803 1.00 54.84 89 LYS A C 1
ATOM 706 O O . LYS A 1 89 ? 9.453 2.258 30.005 1.00 54.84 89 LYS A O 1
ATOM 711 N N . TYR A 1 90 ? 9.644 1.622 27.857 1.00 48.50 90 TYR A N 1
ATOM 712 C CA . TYR A 1 90 ? 10.142 0.290 28.109 1.00 48.50 90 TYR A CA 1
ATOM 713 C C . TYR A 1 90 ? 11.570 0.311 28.671 1.00 48.50 90 TYR A C 1
ATOM 715 O O . TYR A 1 90 ? 12.402 1.094 28.212 1.00 48.50 90 TYR A O 1
ATOM 723 N N . GLY A 1 91 ? 11.862 -0.552 29.650 1.00 48.59 91 GLY A N 1
ATOM 724 C CA . GLY A 1 91 ? 13.210 -0.723 30.216 1.00 48.59 91 GLY A CA 1
ATOM 725 C C . GLY A 1 91 ? 13.526 0.075 31.488 1.00 48.59 91 GLY A C 1
ATOM 726 O O . GLY A 1 91 ? 14.652 0.001 31.976 1.00 48.59 91 GLY A O 1
ATOM 727 N N . GLU A 1 92 ? 12.568 0.806 32.064 1.00 57.28 92 GLU A N 1
ATOM 728 C CA . GLU A 1 92 ? 12.726 1.393 33.402 1.00 57.28 92 GLU A CA 1
ATOM 729 C C . GLU A 1 92 ? 12.312 0.379 34.488 1.00 57.28 92 GLU A C 1
ATOM 731 O O . GLU A 1 92 ? 11.235 -0.208 34.418 1.00 57.28 92 GLU A O 1
ATOM 736 N N . ASN A 1 93 ? 13.149 0.188 35.520 1.00 57.00 93 ASN A N 1
ATOM 737 C CA . ASN A 1 93 ? 12.873 -0.739 36.637 1.00 57.00 93 ASN A CA 1
ATOM 738 C C . ASN A 1 93 ? 11.588 -0.394 37.406 1.00 57.00 93 ASN A C 1
ATOM 740 O O . ASN A 1 93 ? 11.010 -1.249 38.077 1.00 57.00 93 ASN A O 1
ATOM 744 N N . ALA A 1 94 ? 11.151 0.864 37.328 1.00 63.34 94 ALA A N 1
ATOM 745 C CA . ALA A 1 94 ? 9.891 1.298 37.889 1.00 63.34 94 ALA A CA 1
ATOM 746 C C . ALA A 1 94 ? 9.121 2.163 36.894 1.00 63.34 94 ALA A C 1
ATOM 748 O O . ALA A 1 94 ? 9.674 3.102 36.330 1.00 63.34 94 ALA A O 1
ATOM 749 N N . THR A 1 95 ? 7.831 1.887 36.731 1.00 75.31 95 THR A N 1
ATOM 750 C CA . THR A 1 95 ? 6.947 2.659 35.854 1.00 75.31 95 THR A CA 1
ATOM 751 C C . THR A 1 95 ? 5.914 3.411 36.677 1.00 75.31 95 THR A C 1
ATOM 753 O O . THR A 1 95 ? 5.209 2.820 37.499 1.00 75.31 95 THR A O 1
ATOM 756 N N . LEU A 1 96 ? 5.817 4.722 36.452 1.00 77.12 96 LEU A N 1
ATOM 757 C CA . LEU A 1 96 ? 4.798 5.572 37.057 1.00 77.12 96 LEU A CA 1
ATOM 758 C C . LEU A 1 96 ? 3.540 5.592 36.182 1.00 77.12 96 LEU A C 1
ATOM 760 O O . LEU A 1 96 ? 3.570 6.065 35.049 1.00 77.12 96 LEU A O 1
ATOM 764 N N . ILE A 1 97 ? 2.417 5.147 36.740 1.00 79.44 97 ILE A N 1
ATOM 765 C CA . ILE A 1 97 ? 1.087 5.308 36.153 1.00 79.44 97 ILE A CA 1
ATOM 766 C C . ILE A 1 97 ? 0.332 6.360 36.947 1.00 79.44 97 ILE A C 1
ATOM 768 O O . ILE A 1 97 ? 0.138 6.226 38.154 1.00 79.44 97 ILE A O 1
ATOM 772 N N . VAL A 1 98 ? -0.134 7.390 36.248 1.00 79.12 98 VAL A N 1
ATOM 773 C CA . VAL A 1 98 ? -1.034 8.394 36.811 1.00 79.12 98 VAL A CA 1
ATOM 774 C C . VAL A 1 98 ? -2.468 7.972 36.503 1.00 79.12 98 VAL A C 1
ATOM 776 O O . VAL A 1 98 ? -2.848 7.836 35.339 1.00 79.12 98 VAL A O 1
ATOM 779 N N . THR A 1 99 ? -3.246 7.722 37.553 1.00 82.94 99 THR A N 1
ATOM 780 C CA . THR A 1 99 ? -4.682 7.409 37.452 1.00 82.94 99 THR A CA 1
ATOM 781 C C . THR A 1 99 ? -5.484 8.641 37.040 1.00 82.94 99 THR A C 1
ATOM 783 O O . THR A 1 99 ? -5.012 9.776 37.110 1.00 82.94 99 THR A O 1
ATOM 786 N N . GLU A 1 100 ? -6.752 8.452 36.698 1.00 78.19 100 GLU A N 1
ATOM 787 C CA . GLU A 1 100 ? -7.657 9.557 36.345 1.00 78.19 100 GLU A CA 1
ATOM 788 C C . GLU A 1 100 ? -7.902 10.561 37.474 1.00 78.19 100 GLU A C 1
ATOM 790 O O . GLU A 1 100 ? -8.284 11.702 37.217 1.00 78.19 100 GLU A O 1
ATOM 795 N N . LYS A 1 101 ? -7.680 10.148 38.725 1.00 84.94 101 LYS A N 1
ATOM 796 C CA . LYS A 1 101 ? -7.758 11.009 39.911 1.00 84.94 101 LYS A CA 1
ATOM 797 C C . LYS A 1 101 ? -6.416 11.671 40.251 1.00 84.94 101 LYS A C 1
ATOM 799 O O . LYS A 1 101 ? -6.273 12.213 41.342 1.00 84.94 101 LYS A O 1
ATOM 804 N N . ASN A 1 102 ? -5.441 11.624 39.339 1.00 84.25 102 ASN A N 1
ATOM 805 C CA . ASN A 1 102 ? -4.063 12.078 39.543 1.00 84.25 102 ASN A CA 1
ATOM 806 C C . ASN A 1 102 ? -3.339 11.366 40.701 1.00 84.25 102 ASN A C 1
ATOM 808 O O . ASN A 1 102 ? -2.402 11.911 41.282 1.00 84.25 102 ASN A O 1
ATOM 812 N N . GLU A 1 103 ? -3.756 10.145 41.054 1.00 87.44 103 GLU A N 1
ATOM 813 C CA . GLU A 1 103 ? -2.992 9.310 41.984 1.00 87.44 103 GLU A CA 1
ATOM 814 C C . GLU A 1 103 ? -1.838 8.627 41.249 1.00 87.44 103 GLU A C 1
ATOM 816 O O . GLU A 1 103 ? -2.034 8.067 40.167 1.00 87.44 103 GLU A O 1
ATOM 821 N N . ASN A 1 104 ? -0.667 8.626 41.880 1.00 88.44 104 ASN A N 1
ATOM 822 C CA . ASN A 1 104 ? 0.529 7.953 41.395 1.00 88.44 104 ASN A CA 1
ATOM 823 C C . ASN A 1 104 ? 0.533 6.483 41.834 1.00 88.44 104 ASN A C 1
ATOM 825 O O . ASN A 1 104 ? 0.510 6.179 43.030 1.00 88.44 104 ASN A O 1
ATOM 829 N N . LEU A 1 105 ? 0.593 5.581 40.861 1.00 87.94 105 LEU A N 1
ATOM 830 C CA . LEU A 1 105 ? 0.841 4.158 41.050 1.00 87.94 105 LEU A CA 1
ATOM 831 C C . LEU A 1 105 ? 2.229 3.835 40.504 1.00 87.94 105 LEU A C 1
ATOM 833 O O . LEU A 1 105 ? 2.513 4.115 39.343 1.00 87.94 105 LEU A O 1
ATOM 837 N N . THR A 1 106 ? 3.086 3.234 41.323 1.00 89.56 106 THR A N 1
ATOM 838 C CA . THR A 1 106 ? 4.424 2.814 40.888 1.00 89.56 106 THR A CA 1
ATOM 839 C C . THR A 1 106 ? 4.449 1.305 40.747 1.00 89.56 106 THR A C 1
ATOM 841 O O . THR A 1 106 ? 4.172 0.601 41.718 1.00 89.56 106 THR A O 1
ATOM 844 N N . ILE A 1 107 ? 4.800 0.807 39.567 1.00 86.88 107 ILE A N 1
ATOM 845 C CA . ILE A 1 107 ? 5.044 -0.620 39.350 1.00 86.88 107 ILE A CA 1
ATOM 846 C C . ILE A 1 107 ? 6.544 -0.851 39.384 1.00 86.88 107 ILE A C 1
ATOM 848 O O . ILE A 1 107 ? 7.263 -0.193 38.649 1.00 86.88 107 ILE A O 1
ATOM 852 N N . ASP A 1 108 ? 6.990 -1.747 40.251 1.00 87.88 108 ASP A N 1
ATOM 853 C CA . ASP A 1 108 ? 8.375 -2.159 40.444 1.00 87.88 108 ASP A CA 1
ATOM 854 C C . ASP A 1 108 ? 8.549 -3.556 39.842 1.00 87.88 108 ASP A C 1
ATOM 856 O O . ASP A 1 108 ? 7.903 -4.519 40.280 1.00 87.88 108 ASP A O 1
ATOM 860 N N . TYR A 1 109 ? 9.386 -3.633 38.814 1.00 85.44 109 TYR A N 1
ATOM 861 C CA . TYR A 1 109 ? 9.701 -4.851 38.089 1.00 85.44 109 TYR A CA 1
ATOM 862 C C . TYR A 1 109 ? 11.045 -5.393 38.581 1.00 85.44 109 TYR A C 1
ATOM 864 O O . TYR A 1 109 ? 12.070 -4.716 38.518 1.00 85.44 109 TYR A O 1
ATOM 872 N N . GLN A 1 110 ? 11.047 -6.625 39.087 1.00 87.00 110 GLN A N 1
ATOM 873 C CA . GLN A 1 110 ? 12.211 -7.245 39.714 1.00 87.00 110 GLN A CA 1
ATOM 874 C C . GLN A 1 110 ? 12.548 -8.581 39.058 1.00 87.00 110 GLN A C 1
ATOM 876 O O . GLN A 1 110 ? 11.672 -9.287 38.554 1.00 87.00 110 GLN A O 1
ATOM 881 N N . GLU A 1 111 ? 13.834 -8.941 39.127 1.00 85.56 111 GLU A N 1
ATOM 882 C CA . GLU A 1 111 ? 14.359 -10.190 38.558 1.00 85.56 111 GLU A CA 1
ATOM 883 C C . GLU A 1 111 ? 14.012 -10.313 37.065 1.00 85.56 111 GLU A C 1
ATOM 885 O O . GLU A 1 111 ? 13.487 -11.330 36.612 1.00 85.56 111 GLU A O 1
ATOM 890 N N . CYS A 1 112 ? 14.259 -9.227 36.329 1.00 80.94 112 CYS A N 1
ATOM 891 C CA . CYS A 1 112 ? 13.986 -9.131 34.905 1.00 80.94 112 CYS A CA 1
ATOM 892 C C . CYS A 1 112 ? 15.143 -9.679 34.066 1.00 80.94 112 CYS A C 1
ATOM 894 O O . CYS A 1 112 ? 16.300 -9.326 34.290 1.00 80.94 112 CYS A O 1
ATOM 896 N N . GLU A 1 113 ? 14.821 -10.494 33.070 1.00 80.69 113 GLU A N 1
ATOM 897 C CA . GLU A 1 113 ? 15.744 -10.989 32.048 1.00 80.69 113 GLU A CA 1
ATOM 898 C C . GLU A 1 113 ? 15.243 -10.593 30.659 1.00 80.69 113 GLU A C 1
ATOM 900 O O . GLU A 1 113 ? 14.044 -10.469 30.443 1.00 80.69 113 GLU A O 1
ATOM 905 N N . GLN A 1 114 ? 16.136 -10.337 29.707 1.00 75.06 114 GLN A N 1
ATOM 906 C CA . GLN A 1 114 ? 15.720 -9.909 28.373 1.00 75.06 114 GLN A CA 1
ATOM 907 C C . GLN A 1 114 ? 15.154 -11.098 27.584 1.00 75.06 114 GLN A C 1
ATOM 909 O O . GLN A 1 114 ? 15.861 -12.075 27.356 1.00 75.06 114 GLN A O 1
ATOM 914 N N . GLY A 1 115 ? 13.884 -11.017 27.184 1.00 66.75 115 GLY A N 1
ATOM 915 C CA . GLY A 1 115 ? 13.221 -12.025 26.360 1.00 66.75 115 GLY A CA 1
ATOM 916 C C . GLY A 1 115 ? 13.620 -11.939 24.885 1.00 66.75 115 GLY A C 1
ATOM 917 O O . GLY A 1 115 ? 13.892 -10.852 24.370 1.00 66.75 115 GLY A O 1
ATOM 918 N N . GLU A 1 116 ? 13.613 -13.086 24.201 1.00 66.19 116 GLU A N 1
ATOM 919 C CA . GLU A 1 116 ? 13.986 -13.218 22.781 1.00 66.19 116 GLU A CA 1
ATOM 920 C C . GLU A 1 116 ? 13.062 -12.428 21.832 1.00 66.19 116 GLU A C 1
ATOM 922 O O . GLU A 1 116 ? 13.514 -11.957 20.793 1.00 66.19 116 GLU A O 1
ATOM 927 N N . GLU A 1 117 ? 11.795 -12.219 22.209 1.00 60.22 117 GLU A N 1
ATOM 928 C CA . GLU A 1 117 ? 10.760 -11.588 21.367 1.00 60.22 117 GLU A CA 1
ATOM 929 C C . GLU A 1 117 ? 10.454 -10.119 21.721 1.00 60.22 117 GLU A C 1
ATOM 931 O O . GLU A 1 117 ? 9.435 -9.572 21.298 1.00 60.22 117 GLU A O 1
ATOM 936 N N . GLY A 1 118 ? 11.344 -9.445 22.461 1.00 56.47 118 GLY A N 1
ATOM 937 C CA . GLY A 1 118 ? 11.295 -7.980 22.560 1.00 56.47 118 GLY A CA 1
ATOM 938 C C . GLY A 1 118 ? 11.040 -7.372 23.937 1.00 56.47 118 GLY A C 1
ATOM 939 O O . GLY A 1 118 ? 10.568 -6.245 23.996 1.00 56.47 118 GLY A O 1
ATOM 940 N N . GLY A 1 119 ? 11.444 -8.024 25.036 1.00 62.84 119 GLY A N 1
ATOM 941 C CA . GLY A 1 119 ? 11.997 -7.338 26.224 1.00 62.84 119 GLY A CA 1
ATOM 942 C C . GLY A 1 119 ? 11.768 -7.984 27.589 1.00 62.84 119 GLY A C 1
ATOM 943 O O . GLY A 1 119 ? 11.754 -9.210 27.630 1.00 62.84 119 GLY A O 1
ATOM 944 N N . PRO A 1 120 ? 11.803 -7.238 28.721 1.00 64.62 120 PRO A N 1
ATOM 945 C CA . PRO A 1 120 ? 12.151 -7.828 30.002 1.00 64.62 120 PRO A CA 1
ATOM 946 C C . PRO A 1 120 ? 11.036 -8.718 30.563 1.00 64.62 120 PRO A C 1
ATOM 948 O O . PRO A 1 120 ? 9.949 -8.260 30.906 1.00 64.62 120 PRO A O 1
ATOM 951 N N . ILE A 1 121 ? 11.368 -9.994 30.721 1.00 73.00 121 ILE A N 1
ATOM 952 C CA . ILE A 1 121 ? 10.618 -11.023 31.429 1.00 73.00 121 ILE A CA 1
ATOM 953 C C . ILE A 1 121 ? 10.936 -10.874 32.913 1.00 73.00 121 ILE A C 1
ATOM 955 O O . ILE A 1 121 ? 12.032 -11.213 33.353 1.00 73.00 121 ILE A O 1
ATOM 959 N N . CYS A 1 122 ? 10.001 -10.347 33.698 1.00 78.31 122 CYS A N 1
ATOM 960 C CA . CYS A 1 122 ? 10.214 -10.091 35.123 1.00 78.31 122 CYS A CA 1
ATOM 961 C C . CYS A 1 122 ? 9.534 -11.149 35.988 1.00 78.31 122 CYS A C 1
ATOM 963 O O . CYS A 1 122 ? 8.307 -11.281 35.962 1.00 78.31 122 CYS A O 1
ATOM 965 N N . LYS A 1 123 ? 10.326 -11.868 36.795 1.00 79.44 123 LYS A N 1
ATOM 966 C CA . LYS A 1 123 ? 9.834 -12.952 37.669 1.00 79.44 123 LYS A CA 1
ATOM 967 C C . LYS A 1 123 ? 9.022 -12.437 38.853 1.00 79.44 123 LYS A C 1
ATOM 969 O O . LYS A 1 123 ? 8.224 -13.182 39.421 1.00 79.44 123 LYS A O 1
ATOM 974 N N . LYS A 1 124 ? 9.215 -11.173 39.241 1.00 85.81 124 LYS A N 1
ATOM 975 C CA . LYS A 1 124 ? 8.485 -10.528 40.335 1.00 85.81 124 LYS A CA 1
ATOM 976 C C . LYS A 1 124 ? 8.037 -9.136 39.933 1.00 85.81 124 LYS A C 1
ATOM 978 O O . LYS A 1 124 ? 8.799 -8.360 39.365 1.00 85.81 124 LYS A O 1
ATOM 983 N N . GLN A 1 125 ? 6.798 -8.813 40.276 1.00 88.12 125 GLN A N 1
ATOM 984 C CA . GLN A 1 125 ? 6.202 -7.518 39.986 1.00 88.12 125 GLN A CA 1
ATOM 985 C C . GLN A 1 125 ? 5.436 -7.036 41.207 1.00 88.12 125 GLN A C 1
ATOM 987 O O . GLN A 1 125 ? 4.705 -7.805 41.837 1.00 88.12 125 GLN A O 1
ATOM 992 N N . PHE A 1 126 ? 5.598 -5.763 41.545 1.00 90.62 126 PHE A N 1
ATOM 993 C CA . PHE A 1 126 ? 4.885 -5.146 42.653 1.00 90.62 126 PHE A CA 1
ATOM 994 C C . PHE A 1 126 ? 4.262 -3.841 42.214 1.00 90.62 126 PHE A C 1
ATOM 996 O O . PHE A 1 126 ? 4.915 -3.036 41.568 1.00 90.62 126 PHE A O 1
ATOM 1003 N N . ILE A 1 127 ? 3.037 -3.578 42.649 1.00 90.25 127 ILE A N 1
ATOM 1004 C CA . ILE A 1 127 ? 2.424 -2.261 42.511 1.00 90.25 127 ILE A CA 1
ATOM 1005 C C . ILE A 1 127 ? 2.307 -1.586 43.866 1.00 90.25 127 ILE A C 1
ATOM 1007 O O . ILE A 1 127 ? 1.883 -2.186 44.857 1.00 90.25 127 ILE A O 1
ATOM 1011 N N . THR A 1 128 ? 2.721 -0.325 43.898 1.00 91.25 128 THR A N 1
ATOM 1012 C CA . THR A 1 128 ? 2.724 0.524 45.081 1.00 91.25 128 THR A CA 1
ATOM 1013 C C . THR A 1 128 ? 1.732 1.666 44.888 1.00 91.25 128 THR A C 1
ATOM 1015 O O . THR A 1 128 ? 1.815 2.411 43.914 1.00 91.25 128 THR A O 1
ATOM 1018 N N . SER A 1 129 ? 0.794 1.804 45.827 1.00 86.31 129 SER A N 1
ATOM 1019 C CA . SER A 1 129 ? -0.159 2.914 45.925 1.00 86.31 129 SER A CA 1
ATOM 1020 C C . SER A 1 129 ? -0.114 3.469 47.348 1.00 86.31 129 SER A C 1
ATOM 1022 O O . SER A 1 129 ? -0.620 2.849 48.289 1.00 86.31 129 SER A O 1
ATOM 1024 N N . GLY A 1 130 ? 0.539 4.619 47.532 1.00 86.56 130 GLY A N 1
ATOM 1025 C CA . GLY A 1 130 ? 0.821 5.154 48.866 1.00 86.56 130 GLY A CA 1
ATOM 1026 C C . GLY A 1 130 ? 1.627 4.160 49.714 1.00 86.56 130 GLY A C 1
ATOM 1027 O O . GLY A 1 130 ? 2.682 3.699 49.294 1.00 86.56 130 GLY A O 1
ATOM 1028 N N . ALA A 1 131 ? 1.117 3.802 50.897 1.00 86.56 131 ALA A N 1
ATOM 1029 C CA . ALA A 1 131 ? 1.758 2.838 51.801 1.00 86.56 131 ALA A CA 1
ATOM 1030 C C . ALA A 1 131 ? 1.484 1.360 51.448 1.00 86.56 131 ALA A C 1
ATOM 1032 O O . ALA A 1 131 ? 2.013 0.453 52.093 1.00 86.56 131 ALA A O 1
ATOM 1033 N N . VAL A 1 132 ? 0.625 1.091 50.461 1.00 88.62 132 VAL A N 1
ATOM 1034 C CA . VAL A 1 132 ? 0.242 -0.273 50.088 1.00 88.62 132 VAL A CA 1
ATOM 1035 C C . VAL A 1 132 ? 1.147 -0.761 48.964 1.00 88.62 132 VAL A C 1
ATOM 1037 O O . VAL A 1 132 ? 1.141 -0.187 47.881 1.00 88.62 132 VAL A O 1
ATOM 1040 N N . ARG A 1 133 ? 1.876 -1.853 49.212 1.00 92.81 133 ARG A N 1
ATOM 1041 C CA . ARG A 1 133 ? 2.641 -2.604 48.209 1.00 92.81 133 ARG A CA 1
ATOM 1042 C C . ARG A 1 133 ? 2.016 -3.985 48.018 1.00 92.81 133 ARG A C 1
ATOM 1044 O O . ARG A 1 133 ? 1.822 -4.708 49.000 1.00 92.81 133 ARG A O 1
ATOM 1051 N N . LEU A 1 134 ? 1.683 -4.330 46.778 1.00 91.69 134 LEU A N 1
ATOM 1052 C CA . LEU A 1 134 ? 1.007 -5.575 46.406 1.00 91.69 134 LEU A CA 1
ATOM 1053 C C . LEU A 1 134 ? 1.819 -6.342 45.365 1.00 91.69 134 LEU A C 1
ATOM 1055 O O . LEU A 1 134 ? 2.221 -5.726 44.381 1.00 91.69 134 LEU A O 1
ATOM 1059 N N . PRO A 1 135 ? 2.040 -7.656 45.542 1.00 91.06 135 PRO A N 1
ATOM 1060 C CA . PRO A 1 135 ? 2.564 -8.485 44.467 1.00 91.06 135 PRO A CA 1
ATOM 1061 C C . PRO A 1 135 ? 1.514 -8.627 43.356 1.00 91.06 135 PRO A C 1
ATOM 1063 O O . PRO A 1 135 ? 0.330 -8.816 43.644 1.00 91.06 135 PRO A O 1
ATOM 1066 N N . ILE A 1 136 ? 1.958 -8.546 42.105 1.00 87.56 136 ILE A N 1
ATOM 1067 C CA . ILE A 1 136 ? 1.161 -8.863 40.918 1.00 87.56 136 ILE A CA 1
ATOM 1068 C C . ILE A 1 136 ? 1.593 -10.247 40.440 1.00 87.56 136 ILE A C 1
ATOM 1070 O O . ILE A 1 136 ? 2.773 -10.472 40.176 1.00 87.56 136 ILE A O 1
ATOM 1074 N N . ASP A 1 137 ? 0.637 -11.164 40.317 1.00 85.31 137 ASP A N 1
ATOM 1075 C CA . ASP A 1 137 ? 0.865 -12.471 39.704 1.00 85.31 137 ASP A CA 1
ATOM 1076 C C . ASP A 1 137 ? 0.299 -12.471 38.283 1.00 85.31 137 ASP A C 1
ATOM 1078 O O . ASP A 1 137 ? -0.884 -12.731 38.070 1.00 85.31 137 ASP A O 1
ATOM 1082 N N . SER A 1 138 ? 1.138 -12.136 37.302 1.00 81.19 138 SER A N 1
ATOM 1083 C CA . SER A 1 138 ? 0.761 -12.141 35.883 1.00 81.19 138 SER A CA 1
ATOM 1084 C C . SER A 1 138 ? 0.979 -13.499 35.206 1.00 81.19 138 SER A C 1
ATOM 1086 O O . SER A 1 138 ? 0.552 -13.681 34.065 1.00 81.19 138 SER A O 1
ATOM 1088 N N . SER A 1 139 ? 1.570 -14.475 35.907 1.00 78.75 139 SER A N 1
ATOM 1089 C CA . SER A 1 139 ? 2.020 -15.748 35.325 1.00 78.75 139 SER A CA 1
ATOM 1090 C C . SER A 1 139 ? 0.888 -16.580 34.719 1.00 78.75 139 SER A C 1
ATOM 1092 O O . SER A 1 139 ? 1.111 -17.319 33.769 1.00 78.75 139 SER A O 1
ATOM 1094 N N . ARG A 1 140 ? -0.345 -16.433 35.223 1.00 78.31 140 ARG A N 1
ATOM 1095 C CA . ARG A 1 140 ? -1.523 -17.186 34.752 1.00 78.31 140 ARG A CA 1
ATOM 1096 C C . ARG A 1 140 ? -2.074 -16.701 33.412 1.00 78.31 140 ARG A C 1
ATOM 1098 O O . ARG A 1 140 ? -2.737 -17.466 32.715 1.00 78.31 140 ARG A O 1
ATOM 1105 N N . LEU A 1 141 ? -1.842 -15.432 33.084 1.00 79.81 141 LEU A N 1
ATOM 1106 C CA . LEU A 1 141 ? -2.283 -14.816 31.831 1.00 79.81 141 LEU A CA 1
ATOM 1107 C C . LEU A 1 141 ? -1.125 -14.680 30.848 1.00 79.81 141 LEU A C 1
ATOM 1109 O O . LEU A 1 141 ? -1.339 -14.719 29.643 1.00 79.81 141 LEU A O 1
ATOM 1113 N N . CYS A 1 142 ? 0.092 -14.551 31.365 1.00 77.31 142 CYS A N 1
ATOM 1114 C CA . CYS A 1 142 ? 1.265 -14.135 30.627 1.00 77.31 142 CYS A CA 1
ATOM 1115 C C . CYS A 1 142 ? 2.490 -14.877 31.162 1.00 77.31 142 CYS A C 1
ATOM 1117 O O . CYS A 1 142 ? 3.188 -14.405 32.060 1.00 77.31 142 CYS A O 1
ATOM 1119 N N . ASN A 1 143 ? 2.740 -16.068 30.614 1.00 69.56 143 ASN A N 1
ATOM 1120 C CA . ASN A 1 143 ? 3.802 -16.971 31.082 1.00 69.56 143 ASN A CA 1
ATOM 1121 C C . ASN A 1 143 ? 5.210 -16.354 30.992 1.00 69.56 143 ASN A C 1
ATOM 1123 O O . ASN A 1 143 ? 6.113 -16.773 31.708 1.00 69.56 143 ASN A O 1
ATOM 1127 N N . ILE A 1 144 ? 5.383 -15.366 30.113 1.00 67.25 144 ILE A N 1
ATOM 1128 C CA . ILE A 1 144 ? 6.634 -14.638 29.862 1.00 67.25 144 ILE A CA 1
ATOM 1129 C C . ILE A 1 144 ? 6.743 -13.338 30.677 1.00 67.25 144 ILE A C 1
ATOM 1131 O O . ILE A 1 144 ? 7.661 -12.560 30.467 1.00 67.25 144 ILE A O 1
ATOM 1135 N N . GLY A 1 145 ? 5.829 -13.095 31.622 1.00 71.94 145 GLY A N 1
ATOM 1136 C CA . GLY A 1 145 ? 5.778 -11.859 32.402 1.00 71.94 145 GLY A CA 1
ATOM 1137 C C . GLY A 1 145 ? 5.181 -10.703 31.599 1.00 71.94 145 GLY A C 1
ATOM 1138 O O . GLY A 1 145 ? 5.626 -10.377 30.506 1.00 71.94 145 GLY A O 1
ATOM 1139 N N . CYS A 1 146 ? 4.147 -10.072 32.152 1.00 79.75 146 CYS A N 1
ATOM 1140 C CA . CYS A 1 146 ? 3.481 -8.946 31.502 1.00 79.75 146 CYS A CA 1
ATOM 1141 C C . CYS A 1 146 ? 3.846 -7.620 32.143 1.00 79.75 146 CYS A C 1
ATOM 1143 O O . CYS A 1 146 ? 4.129 -7.551 33.333 1.00 79.75 146 CYS A O 1
ATOM 1145 N N . ILE A 1 147 ? 3.763 -6.558 31.363 1.00 83.88 147 ILE A N 1
ATOM 1146 C CA . ILE A 1 147 ? 3.782 -5.189 31.854 1.00 83.88 147 ILE A CA 1
ATOM 1147 C C . ILE A 1 147 ? 2.355 -4.679 32.041 1.00 83.88 147 ILE A C 1
ATOM 1149 O O . ILE A 1 147 ? 1.391 -5.230 31.503 1.00 83.88 147 ILE A O 1
ATOM 1153 N N . VAL A 1 148 ? 2.211 -3.621 32.833 1.00 87.69 148 VAL A N 1
ATOM 1154 C CA . VAL A 1 148 ? 0.913 -3.015 33.141 1.00 87.69 148 VAL A CA 1
ATOM 1155 C C . VAL A 1 148 ? 0.804 -1.673 32.406 1.00 87.69 148 VAL A C 1
ATOM 1157 O O . VAL A 1 148 ? 1.208 -0.647 32.950 1.00 87.69 148 VAL A O 1
ATOM 1160 N N . PRO A 1 149 ? 0.271 -1.619 31.170 1.00 82.88 149 PRO A N 1
ATOM 1161 C CA . PRO A 1 149 ? 0.117 -0.357 30.439 1.00 82.88 149 PRO A CA 1
ATOM 1162 C C . PRO A 1 149 ? -1.000 0.544 30.987 1.00 82.88 149 PRO A C 1
ATOM 1164 O O . PRO A 1 149 ? -1.066 1.734 30.669 1.00 82.88 149 PRO A O 1
ATOM 1167 N N . LYS A 1 150 ? -1.924 0.007 31.786 1.00 88.56 150 LYS A N 1
ATOM 1168 C CA . LYS A 1 150 ? -3.050 0.773 32.323 1.00 88.56 150 LYS A CA 1
ATOM 1169 C C . LYS A 1 150 ? -3.396 0.274 33.713 1.00 88.56 150 LYS A C 1
ATOM 1171 O O . LYS A 1 150 ? -3.519 -0.925 33.929 1.00 88.56 150 LYS A O 1
ATOM 1176 N N . ALA A 1 151 ? -3.585 1.199 34.642 1.00 91.69 151 ALA A N 1
ATOM 1177 C CA . ALA A 1 151 ? -4.080 0.892 35.970 1.00 91.69 151 ALA A CA 1
ATOM 1178 C C . ALA A 1 151 ? -5.020 2.001 36.439 1.00 91.69 151 ALA A C 1
ATOM 1180 O O . ALA A 1 151 ? -4.793 3.171 36.140 1.00 91.69 151 ALA A O 1
ATOM 1181 N N . GLU A 1 152 ? -6.060 1.629 37.176 1.00 92.31 152 GLU A N 1
ATOM 1182 C CA . GLU A 1 152 ? -6.956 2.567 37.851 1.00 92.31 152 GLU A CA 1
ATOM 1183 C C . GLU A 1 152 ? -7.263 2.081 39.263 1.00 92.31 152 GLU A C 1
ATOM 1185 O O . GLU A 1 152 ? -7.314 0.876 39.537 1.00 92.31 152 GLU A O 1
ATOM 1190 N N . LYS A 1 153 ? -7.491 3.039 40.161 1.00 91.81 153 LYS A N 1
ATOM 1191 C CA . LYS A 1 153 ? -7.841 2.781 41.555 1.00 91.81 153 LYS A CA 1
ATOM 1192 C C . LYS A 1 153 ? -9.192 3.403 41.892 1.00 91.81 153 LYS A C 1
ATOM 1194 O O . LYS A 1 153 ? -9.431 4.586 41.652 1.00 91.81 153 LYS A O 1
ATOM 1199 N N . TYR A 1 154 ? -10.057 2.599 42.499 1.00 89.81 154 TYR A N 1
ATOM 1200 C CA . TYR A 1 154 ? -11.377 3.008 42.968 1.00 89.81 154 TYR A CA 1
ATOM 1201 C C . TYR A 1 154 ? -11.570 2.500 44.391 1.00 89.81 154 TYR A C 1
ATOM 1203 O O . TYR A 1 154 ? -11.800 1.313 44.594 1.00 89.81 154 TYR A O 1
ATOM 1211 N N . ASP A 1 155 ? -11.461 3.396 45.370 1.00 88.56 155 ASP A N 1
ATOM 1212 C CA . ASP A 1 155 ? -11.564 3.079 46.797 1.00 88.56 155 ASP A CA 1
ATOM 1213 C C . ASP A 1 155 ? -10.598 1.952 47.207 1.00 88.56 155 ASP A C 1
ATOM 1215 O O . ASP A 1 155 ? -9.379 2.147 47.191 1.00 88.56 155 ASP A O 1
ATOM 1219 N N . ASP A 1 156 ? -11.114 0.773 47.562 1.00 90.31 156 ASP A N 1
ATOM 1220 C CA . ASP A 1 156 ? -10.324 -0.402 47.927 1.00 90.31 156 ASP A CA 1
ATOM 1221 C C . ASP A 1 156 ? -10.031 -1.341 46.748 1.00 90.31 156 ASP A C 1
ATOM 1223 O O . ASP A 1 156 ? -9.496 -2.427 46.965 1.00 90.31 156 ASP A O 1
ATOM 1227 N N . LEU A 1 157 ? -10.349 -0.945 45.516 1.00 92.50 157 LEU A N 1
ATOM 1228 C CA . LEU A 1 157 ? -10.131 -1.731 44.306 1.00 92.50 157 LEU A CA 1
ATOM 1229 C C . LEU A 1 157 ? -8.992 -1.167 43.468 1.00 92.50 157 LEU A C 1
ATOM 1231 O O . LEU A 1 157 ? -8.890 0.038 43.237 1.00 92.50 157 LEU A O 1
ATOM 1235 N N . LEU A 1 158 ? -8.179 -2.076 42.949 1.00 93.56 158 LEU A N 1
ATOM 1236 C CA . LEU A 1 158 ? -7.128 -1.798 41.988 1.00 93.56 158 LEU A CA 1
ATOM 1237 C C . LEU A 1 158 ? -7.367 -2.642 40.741 1.00 93.56 158 LEU A C 1
ATOM 1239 O O . LEU A 1 158 ? -7.456 -3.863 40.833 1.00 93.56 158 LEU A O 1
ATOM 1243 N N . VAL A 1 159 ? -7.469 -1.993 39.587 1.00 94.75 159 VAL A N 1
ATOM 1244 C CA . VAL A 1 159 ? -7.729 -2.635 38.295 1.00 94.75 159 VAL A CA 1
ATOM 1245 C C . VAL A 1 159 ? -6.516 -2.427 37.407 1.00 94.75 159 VAL A C 1
ATOM 1247 O O . VAL A 1 159 ? -6.089 -1.291 37.218 1.00 94.75 159 VAL A O 1
ATOM 1250 N N . LEU A 1 160 ? -5.980 -3.511 36.860 1.00 93.75 160 LEU A N 1
ATOM 1251 C CA . LEU A 1 160 ? -4.785 -3.530 36.025 1.00 93.75 160 LEU A CA 1
ATOM 1252 C C . LEU A 1 160 ? -5.143 -4.083 34.649 1.00 93.75 160 LEU A C 1
ATOM 1254 O O . LEU A 1 160 ? -5.776 -5.129 34.561 1.00 93.75 160 LEU A O 1
ATOM 1258 N N . GLY A 1 161 ? -4.721 -3.406 33.591 1.00 92.50 161 GLY A N 1
ATOM 1259 C CA . GLY A 1 161 ? -4.622 -3.965 32.249 1.00 92.50 161 GLY A CA 1
ATOM 1260 C C . GLY A 1 161 ? -3.228 -4.537 32.040 1.00 92.50 161 GLY A C 1
ATOM 1261 O O . GLY A 1 161 ? -2.260 -3.899 32.445 1.00 92.50 161 GLY A O 1
ATOM 1262 N N . LEU A 1 162 ? -3.127 -5.714 31.427 1.00 90.31 162 LEU A N 1
ATOM 1263 C CA . LEU A 1 162 ? -1.864 -6.413 31.190 1.00 90.31 162 LEU A CA 1
ATOM 1264 C C . LEU A 1 162 ? -1.531 -6.432 29.697 1.00 90.31 162 LEU A C 1
ATOM 1266 O O . LEU A 1 162 ? -2.423 -6.590 28.861 1.00 90.31 162 LEU A O 1
ATOM 1270 N N . ALA A 1 163 ? -0.252 -6.290 29.361 1.00 87.12 163 ALA A N 1
ATOM 1271 C CA . ALA A 1 163 ? 0.233 -6.392 27.991 1.00 87.12 163 ALA A CA 1
ATOM 1272 C C . ALA A 1 163 ? 1.704 -6.824 27.925 1.00 87.12 163 ALA A C 1
ATOM 1274 O O . ALA A 1 163 ? 2.395 -6.862 28.938 1.00 87.12 163 ALA A O 1
ATOM 1275 N N . LEU A 1 164 ? 2.172 -7.100 26.715 1.00 82.00 164 LEU A N 1
ATOM 1276 C CA . LEU A 1 164 ? 3.568 -7.267 26.333 1.00 82.00 164 LEU A CA 1
ATOM 1277 C C . LEU A 1 164 ? 3.864 -6.281 25.200 1.00 82.00 164 LEU A C 1
ATOM 1279 O O . LEU A 1 164 ? 3.031 -6.109 24.313 1.00 82.00 164 LEU A O 1
ATOM 1283 N N . GLU A 1 165 ? 5.032 -5.655 25.199 1.00 74.62 165 GLU A N 1
ATOM 1284 C CA . GLU A 1 165 ? 5.513 -4.898 24.044 1.00 74.62 165 GLU A CA 1
ATOM 1285 C C . GLU A 1 165 ? 6.419 -5.810 23.207 1.00 74.62 165 GLU A C 1
ATOM 1287 O O . GLU A 1 165 ? 7.410 -6.328 23.713 1.00 74.62 165 GLU A O 1
ATOM 1292 N N . GLY A 1 166 ? 6.039 -6.062 21.955 1.00 71.00 166 GLY A N 1
ATOM 1293 C CA . GLY A 1 166 ? 6.842 -6.811 20.986 1.00 71.00 166 GLY A CA 1
ATOM 1294 C C . GLY A 1 166 ? 7.312 -5.922 19.833 1.00 71.00 166 GLY A C 1
ATOM 1295 O O . GLY A 1 166 ? 7.000 -4.733 19.784 1.00 71.00 166 GLY A O 1
ATOM 1296 N N . GLU A 1 167 ? 8.011 -6.512 18.857 1.00 65.06 167 GLU A N 1
ATOM 1297 C CA . GLU A 1 167 ? 8.585 -5.801 17.692 1.00 65.06 167 GLU A CA 1
ATOM 1298 C C . GLU A 1 167 ? 7.560 -4.924 16.942 1.00 65.06 167 GLU A C 1
ATOM 1300 O O . GLU A 1 167 ? 7.884 -3.836 16.471 1.00 65.06 167 GLU A O 1
ATOM 1305 N N . TYR A 1 168 ? 6.306 -5.377 16.881 1.00 63.88 168 TYR A N 1
ATOM 1306 C CA . TYR A 1 168 ? 5.218 -4.721 16.145 1.00 63.88 168 TYR A CA 1
ATOM 1307 C C . TYR A 1 168 ? 4.239 -3.950 17.048 1.00 63.88 168 TYR A C 1
ATOM 1309 O O . TYR A 1 168 ? 3.168 -3.544 16.595 1.00 63.88 168 TYR A O 1
ATOM 1317 N N . GLY A 1 169 ? 4.589 -3.735 18.320 1.00 72.31 169 GLY A N 1
ATOM 1318 C CA . GLY A 1 169 ? 3.798 -2.963 19.278 1.00 72.31 169 GLY A CA 1
ATOM 1319 C C . GLY A 1 169 ? 3.202 -3.792 20.417 1.00 72.31 169 GLY A C 1
ATOM 1320 O O . GLY A 1 169 ? 3.737 -4.822 20.820 1.00 72.31 169 GLY A O 1
ATOM 1321 N N . TRP A 1 170 ? 2.100 -3.297 20.983 1.00 78.56 170 TRP A N 1
ATOM 1322 C CA . TRP A 1 170 ? 1.513 -3.819 22.218 1.00 78.56 170 TRP A CA 1
ATOM 1323 C C . TRP A 1 170 ? 0.567 -4.999 21.974 1.00 78.56 170 TRP A C 1
ATOM 1325 O O . TRP A 1 170 ? -0.436 -4.874 21.271 1.00 78.56 170 TRP A O 1
ATOM 1335 N N . TYR A 1 171 ? 0.830 -6.110 22.652 1.00 81.06 171 TYR A N 1
ATOM 1336 C CA . TYR A 1 171 ? 0.003 -7.310 22.689 1.00 81.06 171 TYR A CA 1
ATOM 1337 C C . TYR A 1 171 ? -0.695 -7.417 24.040 1.00 81.06 171 TYR A C 1
ATOM 1339 O O . TYR A 1 171 ? -0.052 -7.478 25.081 1.00 81.06 171 TYR A O 1
ATOM 1347 N N . GLY A 1 172 ? -2.023 -7.420 24.042 1.00 86.56 172 GLY A N 1
ATOM 1348 C CA . GLY A 1 172 ? -2.801 -7.459 25.275 1.00 86.56 172 GLY A CA 1
ATOM 1349 C C . GLY A 1 172 ? -2.918 -8.844 25.908 1.00 86.56 172 GLY A C 1
ATOM 1350 O O . GLY A 1 172 ? -3.000 -9.845 25.200 1.00 86.56 172 GLY A O 1
ATOM 1351 N N . TYR A 1 173 ? -2.985 -8.876 27.237 1.00 90.06 173 TYR A N 1
ATOM 1352 C CA . TYR A 1 173 ? -3.133 -10.085 28.055 1.00 90.06 173 TYR A CA 1
ATOM 1353 C C . TYR A 1 173 ? -4.249 -9.945 29.096 1.00 90.06 173 TYR A C 1
ATOM 1355 O O . TYR A 1 173 ? -4.215 -10.558 30.163 1.00 90.06 173 TYR A O 1
ATOM 1363 N N . GLY A 1 174 ? -5.262 -9.133 28.794 1.00 92.44 174 GLY A N 1
ATOM 1364 C CA . GLY A 1 174 ? -6.446 -9.024 29.627 1.00 92.44 174 GLY A CA 1
ATOM 1365 C C . GLY A 1 174 ? -6.286 -8.066 30.802 1.00 92.44 174 GLY A C 1
ATOM 1366 O O . GLY A 1 174 ? -5.621 -7.031 30.712 1.00 92.44 174 GLY A O 1
ATOM 1367 N N . PHE A 1 175 ? -6.959 -8.383 31.905 1.00 94.12 175 PHE A N 1
ATOM 1368 C CA . PHE A 1 175 ? -6.995 -7.535 33.093 1.00 94.12 175 PHE A CA 1
ATOM 1369 C C . PHE A 1 175 ? -7.027 -8.346 34.387 1.00 94.12 175 PHE A C 1
ATOM 1371 O O . PHE A 1 175 ? -7.461 -9.498 34.418 1.00 94.12 175 PHE A O 1
ATOM 1378 N N . GLN A 1 176 ? -6.639 -7.696 35.482 1.00 94.38 176 GLN A N 1
ATOM 1379 C CA . GLN A 1 176 ? -6.737 -8.214 36.844 1.00 94.38 176 GLN A CA 1
ATOM 1380 C C . GLN A 1 176 ? -7.343 -7.170 37.783 1.00 94.38 176 GLN A C 1
ATOM 1382 O O . GLN A 1 176 ? -7.111 -5.971 37.635 1.00 94.38 176 GLN A O 1
ATOM 1387 N N . ILE A 1 177 ? -8.113 -7.624 38.770 1.00 94.44 177 ILE A N 1
ATOM 1388 C CA . ILE A 1 177 ? -8.738 -6.780 39.791 1.00 94.44 177 ILE A CA 1
ATOM 1389 C C . ILE A 1 177 ? -8.324 -7.278 41.165 1.00 94.44 177 ILE A C 1
ATOM 1391 O O . ILE A 1 177 ? -8.621 -8.413 41.532 1.00 94.44 177 ILE A O 1
ATOM 1395 N N . TYR A 1 178 ? -7.711 -6.409 41.955 1.00 93.88 178 TYR A N 1
ATOM 1396 C CA . TYR A 1 178 ? -7.263 -6.678 43.314 1.00 93.88 178 TYR A CA 1
ATOM 1397 C C . TYR A 1 178 ? -8.064 -5.860 44.325 1.00 93.88 178 TYR A C 1
ATOM 1399 O O . TYR A 1 178 ? -8.457 -4.726 44.061 1.00 93.88 178 TYR A O 1
ATOM 1407 N N . SER A 1 179 ? -8.250 -6.416 45.521 1.00 92.56 179 SER A N 1
ATOM 1408 C CA . SER A 1 179 ? -8.664 -5.649 46.697 1.00 92.56 179 SER A CA 1
ATOM 1409 C C . SER A 1 179 ? -7.421 -5.160 47.433 1.00 92.56 179 SER A C 1
ATOM 1411 O O . SER A 1 179 ? -6.638 -5.965 47.934 1.00 92.56 179 SER A O 1
ATOM 1413 N N . LEU A 1 180 ? -7.265 -3.846 47.560 1.00 91.19 180 LEU A N 1
ATOM 1414 C CA . LEU A 1 180 ? -6.220 -3.197 48.351 1.00 91.19 180 LEU A CA 1
ATOM 1415 C C . LEU A 1 180 ? -6.367 -3.505 49.846 1.00 91.19 180 LEU A C 1
ATOM 1417 O O . LEU A 1 180 ? -5.368 -3.677 50.541 1.00 91.19 180 LEU A O 1
ATOM 1421 N N . LYS A 1 181 ? -7.610 -3.626 50.336 1.00 91.25 181 LYS A N 1
ATOM 1422 C CA . LYS A 1 181 ? -7.907 -3.938 51.743 1.00 91.25 181 LYS A CA 1
ATOM 1423 C C . LYS A 1 181 ? -7.470 -5.351 52.122 1.00 91.25 181 LYS A C 1
ATOM 1425 O O . LYS A 1 181 ? -6.851 -5.547 53.163 1.00 91.25 181 LYS A O 1
ATOM 1430 N N . THR A 1 182 ? -7.815 -6.340 51.298 1.00 93.06 182 THR A N 1
ATOM 1431 C CA . THR A 1 182 ? -7.527 -7.758 51.591 1.00 93.06 182 THR A CA 1
ATOM 1432 C C . THR A 1 182 ? -6.233 -8.258 50.958 1.00 93.06 182 THR A C 1
ATOM 1434 O O . THR A 1 182 ? -5.785 -9.350 51.297 1.00 93.06 182 THR A O 1
ATOM 1437 N N . LYS A 1 183 ? -5.631 -7.467 50.061 1.00 91.50 183 LYS A N 1
ATOM 1438 C CA . LYS A 1 183 ? -4.446 -7.810 49.264 1.00 91.50 183 LYS A CA 1
ATOM 1439 C C . LYS A 1 183 ? -4.626 -9.066 48.401 1.00 91.50 183 LYS A C 1
ATOM 1441 O O . LYS A 1 183 ? -3.663 -9.777 48.136 1.00 91.50 183 LYS A O 1
ATOM 1446 N N . LYS A 1 184 ? -5.863 -9.364 47.991 1.00 92.56 184 LYS A N 1
ATOM 1447 C CA . LYS A 1 184 ? -6.214 -10.559 47.208 1.00 92.56 184 LYS A CA 1
ATOM 1448 C C . LYS A 1 184 ? -6.669 -10.190 45.802 1.00 92.56 184 LYS A C 1
ATOM 1450 O O . LYS A 1 184 ? -7.387 -9.203 45.626 1.00 92.56 184 LYS A O 1
ATOM 1455 N N . LEU A 1 185 ? -6.311 -11.034 44.835 1.00 92.19 185 LEU A N 1
ATOM 1456 C CA . LEU A 1 185 ? -6.908 -11.043 43.502 1.00 92.19 185 LEU A CA 1
ATOM 1457 C C . LEU A 1 185 ? -8.396 -11.408 43.629 1.00 92.19 185 LEU A C 1
ATOM 1459 O O . LEU A 1 185 ? -8.756 -12.436 44.205 1.00 92.19 185 LEU A O 1
ATOM 1463 N N . LEU A 1 186 ? -9.268 -10.536 43.135 1.00 92.25 186 LEU A N 1
ATOM 1464 C CA . LEU A 1 186 ? -10.717 -10.712 43.165 1.00 92.25 186 LEU A CA 1
ATOM 1465 C C . LEU A 1 186 ? -11.248 -11.364 41.894 1.00 92.25 186 LEU A C 1
ATOM 1467 O O . LEU A 1 186 ? -12.176 -12.174 41.997 1.00 92.25 186 LEU A O 1
ATOM 1471 N N . LEU A 1 187 ? -10.706 -10.952 40.745 1.00 93.19 187 LEU A N 1
ATOM 1472 C CA . LEU A 1 187 ? -11.128 -11.340 39.404 1.00 93.19 187 LEU A CA 1
ATOM 1473 C C . LEU A 1 187 ? -9.973 -11.136 38.415 1.00 93.19 187 LEU A C 1
ATOM 1475 O O . LEU A 1 187 ? -9.201 -10.192 38.557 1.00 93.19 187 LEU A O 1
ATOM 1479 N N . GLU A 1 188 ? -9.909 -11.974 37.390 1.00 92.12 188 GLU A N 1
ATOM 1480 C CA . GLU A 1 188 ? -9.051 -11.795 36.221 1.00 92.12 188 GLU A CA 1
ATOM 1481 C C . GLU A 1 188 ? -9.807 -12.207 34.954 1.00 92.12 188 GLU A C 1
ATOM 1483 O O . GLU A 1 188 ? -10.821 -12.906 35.036 1.00 92.12 188 GLU A O 1
ATOM 1488 N N . SER A 1 189 ? -9.351 -11.743 33.793 1.00 89.19 189 SER A N 1
ATOM 1489 C CA . SER A 1 189 ? -9.869 -12.192 32.494 1.00 89.19 189 SER A CA 1
ATOM 1490 C C . SER A 1 189 ? -9.655 -13.698 32.294 1.00 89.19 189 SER A C 1
ATOM 1492 O O . SER A 1 189 ? -8.629 -14.227 32.709 1.00 89.19 189 SER A O 1
ATOM 1494 N N . ASP A 1 190 ? -10.573 -14.387 31.609 1.00 82.75 190 ASP A N 1
ATOM 1495 C CA . ASP A 1 190 ? -10.362 -15.789 31.215 1.00 82.75 190 ASP A CA 1
ATOM 1496 C C . ASP A 1 190 ? -9.175 -15.867 30.246 1.00 82.75 190 ASP A C 1
ATOM 1498 O O . ASP A 1 190 ? -9.186 -15.191 29.214 1.00 82.75 190 ASP A O 1
ATOM 1502 N N . SER A 1 191 ? -8.175 -16.700 30.553 1.00 71.12 191 SER A N 1
ATOM 1503 C CA . SER A 1 191 ? -6.947 -16.855 29.764 1.00 71.12 191 SER A CA 1
ATOM 1504 C C . SER A 1 191 ? -7.206 -17.175 28.289 1.00 71.12 191 SER A C 1
ATOM 1506 O O . SER A 1 191 ? -6.438 -16.741 27.433 1.00 71.12 191 SER A O 1
ATOM 1508 N N . LYS A 1 192 ? -8.322 -17.841 27.956 1.00 72.38 192 LYS A N 1
ATOM 1509 C CA . LYS A 1 192 ? -8.720 -18.116 26.562 1.00 72.38 192 LYS A CA 1
ATOM 1510 C C . LYS A 1 192 ? -9.151 -16.868 25.792 1.00 72.38 192 LYS A C 1
ATOM 1512 O O . LYS A 1 192 ? -9.058 -16.840 24.570 1.00 72.38 192 LYS A O 1
ATOM 1517 N N . THR A 1 193 ? -9.646 -15.857 26.501 1.00 73.31 193 THR A N 1
ATOM 1518 C CA . THR A 1 193 ? -10.114 -14.574 25.942 1.00 73.31 193 THR A CA 1
ATOM 1519 C C . THR A 1 193 ? -9.155 -13.415 26.211 1.00 73.31 193 THR A C 1
ATOM 1521 O O . THR A 1 193 ? -9.283 -12.361 25.596 1.00 73.31 193 THR A O 1
ATOM 1524 N N . ALA A 1 194 ? -8.202 -13.607 27.127 1.00 75.75 194 ALA A N 1
ATOM 1525 C CA . ALA A 1 194 ? -7.248 -12.596 27.553 1.00 75.75 194 ALA A CA 1
ATOM 1526 C C . ALA A 1 194 ? -6.174 -12.327 26.494 1.00 75.75 194 ALA A C 1
ATOM 1528 O O . ALA A 1 194 ? -5.742 -11.185 26.347 1.00 75.75 194 ALA A O 1
ATOM 1529 N N . VAL A 1 195 ? -5.762 -13.357 25.745 1.00 80.00 195 VAL A N 1
ATOM 1530 C CA . VAL A 1 195 ? -4.756 -13.219 24.685 1.00 80.00 195 VAL A CA 1
ATOM 1531 C C . VAL A 1 195 ? -5.295 -12.312 23.580 1.00 80.00 195 VAL A C 1
ATOM 1533 O O . VAL A 1 195 ? -6.309 -12.597 22.943 1.00 80.00 195 VAL A O 1
ATOM 1536 N N . GLY A 1 196 ? -4.594 -11.204 23.359 1.00 80.75 196 GLY A N 1
ATOM 1537 C CA . GLY A 1 196 ? -4.966 -10.162 22.412 1.00 80.75 196 GLY A CA 1
ATOM 1538 C C . GLY A 1 196 ? -5.875 -9.074 22.987 1.00 80.75 196 GLY A C 1
ATOM 1539 O O . GLY A 1 196 ? -6.157 -8.133 22.255 1.00 80.75 196 GLY A O 1
ATOM 1540 N N . LEU A 1 197 ? -6.309 -9.150 24.254 1.00 88.19 197 LEU A N 1
ATOM 1541 C CA . LEU A 1 197 ? -7.134 -8.124 24.910 1.00 88.19 197 LEU A CA 1
ATOM 1542 C C . LEU A 1 197 ? -6.237 -7.042 25.520 1.00 88.19 197 LEU A C 1
ATOM 1544 O O . LEU A 1 197 ? -5.756 -7.162 26.647 1.00 88.19 197 LEU A O 1
ATOM 1548 N N . LEU A 1 198 ? -5.992 -5.977 24.762 1.00 89.31 198 LEU A N 1
ATOM 1549 C CA . LEU A 1 198 ? -5.187 -4.829 25.173 1.00 89.31 198 LEU A CA 1
ATOM 1550 C C . LEU A 1 198 ? -6.085 -3.774 25.808 1.00 89.31 198 LEU A C 1
ATOM 1552 O O . LEU A 1 198 ? -6.843 -3.101 25.112 1.00 89.31 198 LEU A O 1
ATOM 1556 N N . VAL A 1 199 ? -5.988 -3.620 27.126 1.00 90.81 199 VAL A N 1
ATOM 1557 C CA . VAL A 1 199 ? -6.768 -2.630 27.874 1.00 90.81 199 VAL A CA 1
ATOM 1558 C C . VAL A 1 199 ? -6.260 -1.221 27.602 1.00 90.81 199 VAL A C 1
ATOM 1560 O O . VAL A 1 199 ? -5.101 -0.888 27.838 1.00 90.81 199 VAL A O 1
ATOM 1563 N N . SER A 1 200 ? -7.168 -0.368 27.157 1.00 89.00 200 SER A N 1
ATOM 1564 C CA . SER A 1 200 ? -6.900 1.013 26.764 1.00 89.00 200 SER A CA 1
ATOM 1565 C C . SER A 1 200 ? -7.482 2.027 27.744 1.00 89.00 200 SER A C 1
ATOM 1567 O O . SER A 1 200 ? -6.904 3.104 27.909 1.00 89.00 200 SER A O 1
ATOM 1569 N N . GLU A 1 201 ? -8.602 1.699 28.392 1.00 91.31 201 GLU A N 1
ATOM 1570 C CA . GLU A 1 201 ? -9.268 2.544 29.383 1.00 91.31 201 GLU A CA 1
ATOM 1571 C C . GLU A 1 201 ? -10.051 1.706 30.397 1.00 91.31 201 GLU A C 1
ATOM 1573 O O . GLU A 1 201 ? -10.571 0.639 30.080 1.00 91.31 201 GLU A O 1
ATOM 1578 N N . ILE A 1 202 ? -10.138 2.204 31.628 1.00 93.12 202 ILE A N 1
ATOM 1579 C CA 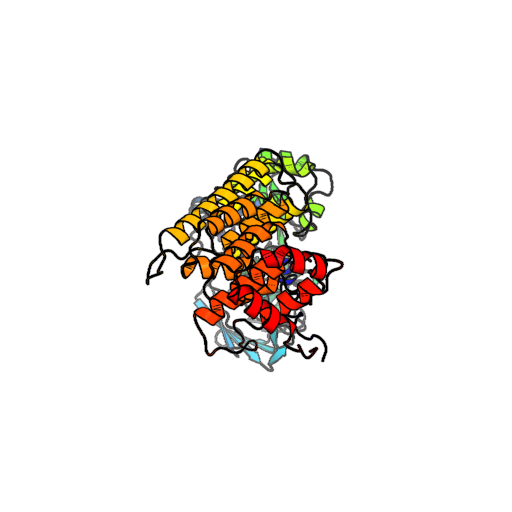. ILE A 1 202 ? -10.867 1.590 32.736 1.00 93.12 202 ILE A CA 1
ATOM 1580 C C . ILE A 1 202 ? -11.696 2.708 33.372 1.00 93.12 202 ILE A C 1
ATOM 1582 O O . ILE A 1 202 ? -11.151 3.761 33.674 1.00 93.12 202 ILE A O 1
ATOM 1586 N N . ARG A 1 203 ? -13.004 2.507 33.557 1.00 92.88 203 ARG A N 1
ATOM 1587 C CA . ARG A 1 203 ? -13.917 3.499 34.147 1.00 92.88 203 ARG A CA 1
ATOM 1588 C C . ARG A 1 203 ? -14.934 2.855 35.069 1.00 92.88 203 ARG A C 1
ATOM 1590 O O . ARG A 1 203 ? -15.588 1.881 34.704 1.00 92.88 203 ARG A O 1
ATOM 1597 N N . MET A 1 204 ? -15.162 3.453 36.232 1.00 90.75 204 MET A N 1
ATOM 1598 C CA . MET A 1 204 ? -16.303 3.101 37.079 1.00 90.75 204 MET A CA 1
ATOM 1599 C C . MET A 1 204 ? -17.572 3.808 36.592 1.00 90.75 204 MET A C 1
ATOM 1601 O O . MET A 1 204 ? -17.568 5.026 36.427 1.00 90.75 204 MET A O 1
ATOM 1605 N N . ASN A 1 205 ? -18.675 3.073 36.408 1.00 87.31 205 ASN A N 1
ATOM 1606 C CA . ASN A 1 205 ? -19.992 3.687 36.239 1.00 87.31 205 ASN A CA 1
ATOM 1607 C C . ASN A 1 205 ? -20.539 4.099 37.620 1.00 87.31 205 ASN A C 1
ATOM 1609 O O . ASN A 1 205 ? -20.833 3.210 38.430 1.00 87.31 205 ASN A O 1
ATOM 1613 N N . PRO A 1 206 ? -20.714 5.406 37.886 1.00 70.81 206 PRO A N 1
ATOM 1614 C CA . PRO A 1 206 ? -21.091 5.900 39.208 1.00 70.81 206 PRO A CA 1
ATOM 1615 C C . PRO A 1 206 ? -22.518 5.515 39.626 1.00 70.81 206 PRO A C 1
ATOM 1617 O O . PRO A 1 206 ? -22.793 5.421 40.815 1.00 70.81 206 PRO A O 1
ATOM 1620 N N . GLU A 1 207 ? -23.423 5.249 38.680 1.00 69.19 207 GLU A N 1
ATOM 1621 C CA . GLU A 1 207 ? -24.839 4.977 38.973 1.00 69.19 207 GLU A CA 1
ATOM 1622 C C . GLU A 1 207 ? -25.132 3.495 39.244 1.00 69.19 207 GLU A C 1
ATOM 1624 O O . GLU A 1 207 ? -26.138 3.165 39.869 1.00 69.19 207 GLU A O 1
ATOM 1629 N N . LYS A 1 208 ? -24.296 2.578 38.737 1.00 67.12 208 LYS A N 1
ATOM 1630 C CA . LYS A 1 208 ? -24.619 1.135 38.685 1.00 67.12 208 LYS A CA 1
ATOM 1631 C C . LYS A 1 208 ? -23.589 0.220 39.351 1.00 67.12 208 LYS A C 1
ATOM 1633 O O . LYS A 1 208 ? -23.670 -0.993 39.153 1.00 67.12 208 LYS A O 1
ATOM 1638 N N . SER A 1 209 ? -22.615 0.778 40.078 1.00 77.81 209 SER A N 1
ATOM 1639 C CA . SER A 1 209 ? -21.514 0.039 40.734 1.00 77.81 209 SER A CA 1
ATOM 1640 C C . SER A 1 209 ? -20.883 -1.026 39.824 1.00 77.81 209 SER A C 1
ATOM 1642 O O . SER A 1 209 ? -20.610 -2.156 40.237 1.00 77.81 209 SER A O 1
ATOM 1644 N N . ALA A 1 210 ? -20.715 -0.680 38.547 1.00 90.00 210 ALA A N 1
ATOM 1645 C CA . ALA A 1 210 ? -20.176 -1.565 37.528 1.00 90.00 210 ALA A CA 1
ATOM 1646 C C . ALA A 1 210 ? -18.928 -0.932 36.927 1.00 90.00 210 ALA A C 1
ATOM 1648 O O . ALA A 1 210 ? -18.949 0.226 36.505 1.00 90.00 210 ALA A O 1
ATOM 1649 N N . LEU A 1 211 ? -17.864 -1.716 36.865 1.00 93.69 211 LEU A N 1
ATOM 1650 C CA . LEU A 1 211 ? -16.620 -1.331 36.226 1.00 93.69 211 LEU A CA 1
ATOM 1651 C C . LEU A 1 211 ? -16.732 -1.601 34.722 1.00 93.69 211 LEU A C 1
ATOM 1653 O O . LEU A 1 211 ? -17.270 -2.627 34.313 1.00 93.69 211 LEU A O 1
ATOM 1657 N N . TRP A 1 212 ? -16.241 -0.680 33.908 1.00 94.62 212 TRP A N 1
ATOM 1658 C CA . TRP A 1 212 ? -16.169 -0.802 32.460 1.00 94.62 212 TRP A CA 1
ATOM 1659 C C . TRP A 1 212 ? -14.720 -0.734 32.009 1.00 94.62 212 TRP A C 1
ATOM 1661 O O . TRP A 1 212 ? -13.968 0.128 32.456 1.00 94.62 212 TRP A O 1
ATOM 1671 N N . ILE A 1 213 ? -14.340 -1.635 31.117 1.00 94.31 213 ILE A N 1
ATOM 1672 C CA . ILE A 1 213 ? -13.008 -1.696 30.524 1.00 94.31 213 ILE A CA 1
ATOM 1673 C C . ILE A 1 213 ? -13.174 -1.577 29.013 1.00 94.31 213 ILE A C 1
ATOM 1675 O O . ILE A 1 213 ? -13.959 -2.320 28.428 1.00 94.31 213 ILE A O 1
ATOM 1679 N N . ALA A 1 214 ? -12.458 -0.648 28.388 1.00 93.38 214 ALA A N 1
ATOM 1680 C CA . ALA A 1 214 ? -12.291 -0.622 26.942 1.00 93.38 214 ALA A CA 1
ATOM 1681 C C . ALA A 1 214 ? -11.009 -1.368 26.582 1.00 93.38 214 ALA A C 1
ATOM 1683 O O . ALA A 1 214 ? -9.992 -1.248 27.274 1.00 93.38 214 ALA A O 1
ATOM 1684 N N . SER A 1 215 ? -11.071 -2.132 25.499 1.00 91.38 215 SER A N 1
ATOM 1685 C CA . SER A 1 215 ? -9.922 -2.822 24.929 1.00 91.38 215 SER A CA 1
ATOM 1686 C C . SER A 1 215 ? -9.782 -2.528 23.437 1.00 91.38 215 SER A C 1
ATOM 1688 O O . SER A 1 215 ? -10.458 -1.659 22.893 1.00 91.38 215 SER A O 1
ATOM 1690 N N . ASN A 1 216 ? -8.899 -3.242 22.752 1.00 86.25 216 ASN A N 1
ATOM 1691 C CA . ASN A 1 216 ? -8.872 -3.322 21.292 1.00 86.25 216 ASN A CA 1
ATOM 1692 C C . ASN A 1 216 ? -9.945 -4.257 20.699 1.00 86.25 216 ASN A C 1
ATOM 1694 O O . ASN A 1 216 ? -10.178 -4.229 19.496 1.00 86.25 216 ASN A O 1
ATOM 1698 N N . LEU A 1 217 ? -10.597 -5.086 21.523 1.00 87.62 217 LEU A N 1
ATOM 1699 C CA . LEU A 1 217 ? -11.603 -6.063 21.083 1.00 87.62 217 LEU A CA 1
ATOM 1700 C C . LEU A 1 217 ? -13.045 -5.609 21.355 1.00 87.62 217 LEU A C 1
ATOM 1702 O O . LEU A 1 217 ? -13.988 -6.155 20.781 1.00 87.62 217 LEU A O 1
ATOM 1706 N N . GLY A 1 218 ? -13.238 -4.636 22.245 1.00 91.94 218 GLY A N 1
ATOM 1707 C CA . GLY A 1 218 ? -14.556 -4.098 22.559 1.00 91.94 218 GLY A CA 1
ATOM 1708 C C . GLY A 1 218 ? -14.635 -3.471 23.943 1.00 91.94 218 GLY A C 1
ATOM 1709 O O . GLY A 1 218 ? -13.671 -2.879 24.435 1.00 91.94 218 GLY A O 1
ATOM 1710 N N . LEU A 1 219 ? -15.808 -3.592 24.565 1.00 94.00 219 LEU A N 1
ATOM 1711 C CA . LEU A 1 219 ? -16.073 -3.120 25.922 1.00 94.00 219 LEU A CA 1
ATOM 1712 C C . LEU A 1 219 ? -16.396 -4.301 26.840 1.00 94.00 219 LEU A C 1
ATOM 1714 O O . LEU A 1 219 ? -17.068 -5.246 26.441 1.00 94.00 219 LEU A O 1
ATOM 1718 N N . HIS A 1 220 ? -15.983 -4.219 28.098 1.00 93.62 220 HIS A N 1
ATOM 1719 C CA . HIS A 1 220 ? -16.214 -5.259 29.096 1.00 93.62 220 HIS A CA 1
ATOM 1720 C C . HIS A 1 220 ? -16.852 -4.631 30.328 1.00 93.62 220 HIS A C 1
ATOM 1722 O O . HIS A 1 220 ? -16.287 -3.716 30.928 1.00 93.62 220 HIS A O 1
ATOM 1728 N N . ARG A 1 221 ? -18.032 -5.114 30.718 1.00 93.69 221 ARG A N 1
ATOM 1729 C CA . ARG A 1 221 ? -18.714 -4.693 31.946 1.00 93.69 221 ARG A CA 1
ATOM 1730 C C . ARG A 1 221 ? -18.484 -5.721 33.034 1.00 93.69 221 ARG A C 1
ATOM 1732 O O . ARG A 1 221 ? -18.786 -6.893 32.853 1.00 93.69 221 ARG A O 1
ATOM 1739 N N . ILE A 1 222 ? -18.070 -5.261 34.202 1.00 93.69 222 ILE A N 1
ATOM 1740 C CA . ILE A 1 222 ? -17.797 -6.097 35.360 1.00 93.69 222 ILE A CA 1
ATOM 1741 C C . ILE A 1 222 ? -18.733 -5.673 36.487 1.00 93.69 222 ILE A C 1
ATOM 1743 O O . ILE A 1 222 ? -18.618 -4.584 37.055 1.00 93.69 222 ILE A O 1
ATOM 1747 N N . ALA A 1 223 ? -19.690 -6.542 36.802 1.00 91.06 223 ALA A N 1
ATOM 1748 C CA . ALA A 1 223 ? -20.541 -6.394 37.972 1.00 91.06 223 ALA A CA 1
ATOM 1749 C C . ALA A 1 223 ? -19.766 -6.884 39.200 1.00 91.06 223 ALA A C 1
ATOM 1751 O O . ALA A 1 223 ? -19.642 -8.087 39.422 1.00 91.06 223 ALA A O 1
ATOM 1752 N N . LEU A 1 224 ? -19.225 -5.951 39.987 1.00 84.88 224 LEU A N 1
ATOM 1753 C CA . LEU A 1 224 ? -18.277 -6.256 41.064 1.00 84.88 224 LEU A CA 1
ATOM 1754 C C . LEU A 1 224 ? -18.863 -7.159 42.157 1.00 84.88 224 LEU A C 1
ATOM 1756 O O . LEU A 1 224 ? -18.167 -8.044 42.648 1.00 84.88 224 LEU A O 1
ATOM 1760 N N . ARG A 1 225 ? -20.145 -6.972 42.500 1.00 85.56 225 ARG A N 1
ATOM 1761 C CA . ARG A 1 225 ? -20.844 -7.769 43.523 1.00 85.56 225 ARG A CA 1
ATOM 1762 C C . ARG A 1 225 ? -20.879 -9.257 43.176 1.00 85.56 225 ARG A C 1
ATOM 1764 O O . ARG A 1 225 ? -20.588 -10.090 44.027 1.00 85.56 225 ARG A O 1
ATOM 1771 N N . ASP A 1 226 ? -21.195 -9.559 41.921 1.00 86.06 226 ASP A N 1
ATOM 1772 C CA . ASP A 1 226 ? -21.411 -10.929 41.446 1.00 86.06 226 ASP A CA 1
ATOM 1773 C C . ASP A 1 226 ? -20.183 -11.479 40.707 1.00 86.06 226 ASP A C 1
ATOM 1775 O O . ASP A 1 226 ? -20.212 -12.593 40.191 1.00 86.06 226 ASP A O 1
ATOM 1779 N N . LYS A 1 227 ? -19.110 -10.677 40.614 1.00 87.81 227 LYS A N 1
ATOM 1780 C CA . LYS A 1 227 ? -17.884 -10.957 39.850 1.00 87.81 227 LYS A CA 1
ATOM 1781 C C . LYS A 1 227 ? -18.150 -11.401 38.407 1.00 87.81 227 LYS A C 1
ATOM 1783 O O . LYS A 1 227 ? -17.388 -12.172 37.831 1.00 87.81 227 LYS A O 1
ATOM 1788 N N . LYS A 1 228 ? -19.241 -10.913 37.817 1.00 89.69 228 LYS A N 1
ATOM 1789 C CA . LYS A 1 228 ? -19.674 -11.297 36.475 1.00 89.69 228 LYS A CA 1
ATOM 1790 C C . LYS A 1 228 ? -19.100 -10.336 35.442 1.00 89.69 228 LYS A C 1
ATOM 1792 O O . LYS A 1 228 ? -19.356 -9.133 35.521 1.00 89.69 228 LYS A O 1
ATOM 1797 N N . VAL A 1 229 ? -18.395 -10.884 34.456 1.00 90.81 229 VAL A N 1
ATOM 1798 C CA . VAL A 1 229 ? -17.968 -10.166 33.249 1.00 90.81 229 VAL A CA 1
ATOM 1799 C C . VAL A 1 229 ? -19.048 -10.318 32.177 1.00 90.81 229 VAL A C 1
ATOM 1801 O O . VAL A 1 229 ? -19.652 -11.377 32.023 1.00 90.81 229 VAL A O 1
ATOM 1804 N N . THR A 1 230 ? -19.373 -9.227 31.495 1.00 91.50 230 THR A N 1
ATOM 1805 C CA . THR A 1 230 ? -20.239 -9.201 30.315 1.00 91.50 230 THR A CA 1
ATOM 1806 C C . THR A 1 230 ? -19.479 -8.505 29.204 1.00 91.50 230 THR A C 1
ATOM 1808 O O . THR A 1 230 ? -19.196 -7.309 29.310 1.00 91.50 230 THR A O 1
ATOM 1811 N N . ASP A 1 231 ? -19.153 -9.263 28.167 1.00 90.56 231 ASP A N 1
ATOM 1812 C CA . ASP A 1 231 ? -18.369 -8.793 27.036 1.00 90.56 231 ASP A CA 1
ATOM 1813 C C . ASP A 1 231 ? -19.272 -8.232 25.936 1.00 90.56 231 ASP A C 1
ATOM 1815 O O . ASP A 1 231 ? -20.300 -8.812 25.583 1.00 90.56 231 ASP A O 1
ATOM 1819 N N . TYR A 1 232 ? -18.861 -7.089 25.403 1.00 92.19 232 TYR A N 1
ATOM 1820 C CA . TYR A 1 232 ? -19.447 -6.405 24.260 1.00 92.19 232 TYR A CA 1
ATOM 1821 C C . TYR A 1 232 ? -18.353 -6.321 23.197 1.00 92.19 232 TYR A C 1
ATOM 1823 O O . TYR A 1 232 ? -17.710 -5.282 23.025 1.00 92.19 232 TYR A O 1
ATOM 1831 N N . PHE A 1 233 ? -18.097 -7.446 22.531 1.00 90.62 233 PHE A N 1
ATOM 1832 C CA . PHE A 1 233 ? -17.138 -7.500 21.436 1.00 90.62 233 PHE A CA 1
ATOM 1833 C C . PHE A 1 233 ? -17.651 -6.663 20.274 1.00 90.62 233 PHE A C 1
ATOM 1835 O O . PHE A 1 233 ? -18.822 -6.760 19.902 1.00 90.62 233 PHE A O 1
ATOM 1842 N N . LEU A 1 234 ? -16.772 -5.839 19.717 1.00 89.88 234 LEU A N 1
ATOM 1843 C CA . LEU A 1 234 ? -17.093 -4.954 18.611 1.00 89.88 234 LEU A CA 1
ATOM 1844 C C . LEU A 1 234 ? -16.510 -5.544 17.331 1.00 89.88 234 LEU A C 1
ATOM 1846 O O . LEU A 1 234 ? -15.325 -5.852 17.262 1.00 89.88 234 LEU A O 1
ATOM 1850 N N . SER A 1 235 ? -17.362 -5.711 16.325 1.00 90.38 235 SER A N 1
ATOM 1851 C CA . SER A 1 235 ? -16.977 -6.165 14.986 1.00 90.38 235 SER A CA 1
ATOM 1852 C C . SER A 1 235 ? -17.541 -5.208 13.948 1.00 90.38 235 SER A C 1
ATOM 1854 O O . SER A 1 235 ? -18.652 -4.708 14.098 1.00 90.38 235 SER A O 1
ATOM 1856 N N . GLU A 1 236 ? -16.779 -4.899 12.909 1.00 89.44 236 GLU A N 1
ATOM 1857 C CA . GLU A 1 236 ? -17.252 -4.049 11.820 1.00 89.44 236 GLU A CA 1
ATOM 1858 C C . GLU A 1 236 ? -18.256 -4.811 10.956 1.00 89.44 236 GLU A C 1
ATOM 1860 O O . GLU A 1 236 ? -17.988 -5.921 10.504 1.00 89.44 236 GLU A O 1
ATOM 1865 N N . GLY A 1 237 ? -19.405 -4.197 10.701 1.00 93.25 237 GLY A N 1
ATOM 1866 C CA . GLY A 1 237 ? -20.451 -4.752 9.853 1.00 93.25 237 GLY A CA 1
ATOM 1867 C C . GLY A 1 237 ? -21.376 -3.663 9.324 1.00 93.25 237 GLY A C 1
ATOM 1868 O O . GLY A 1 237 ? -21.124 -2.471 9.499 1.00 93.25 237 GLY A O 1
ATOM 1869 N N . PHE A 1 238 ? -22.460 -4.072 8.672 1.00 93.56 238 PHE A N 1
ATOM 1870 C CA . PHE A 1 238 ? -23.462 -3.148 8.144 1.00 93.56 238 PHE A CA 1
ATOM 1871 C C . PHE A 1 238 ? -24.705 -3.110 9.023 1.00 93.56 238 PHE A C 1
ATOM 1873 O O . PHE A 1 238 ? -25.218 -4.152 9.438 1.00 93.56 238 PHE A O 1
ATOM 1880 N N . ASP A 1 239 ? -25.254 -1.916 9.234 1.00 89.94 239 ASP A N 1
ATOM 1881 C CA . ASP A 1 239 ? -26.645 -1.804 9.646 1.00 89.94 239 ASP A CA 1
ATOM 1882 C C . ASP A 1 239 ? -27.557 -2.338 8.537 1.00 89.94 239 ASP A C 1
ATOM 1884 O O . ASP A 1 239 ? -27.521 -1.880 7.394 1.00 89.94 239 ASP A O 1
ATOM 1888 N N . SER A 1 240 ? -28.410 -3.303 8.870 1.00 88.81 240 SER A N 1
ATOM 1889 C CA . SER A 1 240 ? -29.262 -3.949 7.867 1.00 88.81 240 SER A CA 1
ATOM 1890 C C . SER A 1 240 ? -30.295 -3.010 7.226 1.00 88.81 240 SER A C 1
ATOM 1892 O O . SER A 1 240 ? -30.731 -3.290 6.106 1.00 88.81 240 SER A O 1
ATOM 1894 N N . ALA A 1 241 ? -30.675 -1.914 7.900 1.00 89.12 241 ALA A N 1
ATOM 1895 C CA . ALA A 1 241 ? -31.709 -0.989 7.444 1.00 89.12 241 ALA A CA 1
ATOM 1896 C C . ALA A 1 241 ? -31.134 0.201 6.656 1.00 89.12 241 ALA A C 1
ATOM 1898 O O . ALA A 1 241 ? -31.641 0.525 5.576 1.00 89.12 241 ALA A O 1
ATOM 1899 N N . SER A 1 242 ? -30.083 0.846 7.171 1.00 89.69 242 SER A N 1
ATOM 1900 C CA . SER A 1 242 ? -29.440 2.002 6.532 1.00 89.69 242 SER A CA 1
ATOM 1901 C C . SER A 1 242 ? -28.327 1.613 5.554 1.00 89.69 242 SER A C 1
ATOM 1903 O O . SER A 1 242 ? -28.047 2.366 4.620 1.00 89.69 242 SER A O 1
ATOM 1905 N N . GLY A 1 243 ? -27.715 0.436 5.724 1.00 92.50 243 GLY A N 1
ATOM 1906 C CA . GLY A 1 243 ? -26.508 0.026 5.005 1.00 92.50 243 GLY A CA 1
ATOM 1907 C C . GLY A 1 243 ? -25.247 0.769 5.448 1.00 92.50 243 GLY A C 1
ATOM 1908 O O . GLY A 1 243 ? -24.228 0.684 4.767 1.00 92.50 243 GLY A O 1
ATOM 1909 N N . GLU A 1 244 ? -25.298 1.527 6.546 1.00 91.06 244 GLU A N 1
ATOM 1910 C CA . GLU A 1 244 ? -24.124 2.206 7.097 1.00 91.06 244 GLU A CA 1
ATOM 1911 C C . GLU A 1 244 ? -23.160 1.198 7.724 1.00 91.06 244 GLU A C 1
ATOM 1913 O O . GLU A 1 244 ? -23.573 0.269 8.420 1.00 91.06 244 GLU A O 1
ATOM 1918 N N . ALA A 1 245 ? -21.863 1.389 7.476 1.00 89.81 245 ALA A N 1
ATOM 1919 C CA . ALA A 1 245 ? -20.823 0.634 8.157 1.00 89.81 245 ALA A CA 1
ATOM 1920 C C . ALA A 1 245 ? -20.706 1.114 9.612 1.00 89.81 245 ALA A C 1
ATOM 1922 O O . ALA A 1 245 ? -20.525 2.306 9.865 1.00 89.81 245 ALA A O 1
ATOM 1923 N N . GLN A 1 246 ? -20.802 0.186 10.562 1.00 88.31 246 GLN A N 1
ATOM 1924 C CA . GLN A 1 246 ? -20.789 0.460 11.999 1.00 88.31 246 GLN A CA 1
ATOM 1925 C C . GLN A 1 246 ? -20.179 -0.705 12.785 1.00 88.31 246 GLN A C 1
ATOM 1927 O O . GLN A 1 246 ? -19.972 -1.795 12.251 1.00 88.31 246 GLN A O 1
ATOM 1932 N N . PHE A 1 247 ? -19.941 -0.494 14.080 1.00 88.88 247 PHE A N 1
ATOM 1933 C CA . PHE A 1 247 ? -19.592 -1.585 14.985 1.00 88.88 247 PHE A CA 1
ATOM 1934 C C . PHE A 1 247 ? -20.836 -2.326 15.456 1.00 88.88 247 PHE A C 1
ATOM 1936 O O . PHE A 1 247 ? -21.665 -1.761 16.163 1.00 88.88 247 PHE A O 1
ATOM 1943 N N . LEU A 1 248 ? -20.944 -3.599 15.109 1.00 89.38 248 LEU A N 1
ATOM 1944 C CA . LEU A 1 248 ? -21.913 -4.529 15.665 1.00 89.38 248 LEU A CA 1
ATOM 1945 C C . LEU A 1 248 ? -21.382 -5.091 16.983 1.00 89.38 248 LEU A C 1
ATOM 1947 O O . LEU A 1 248 ? -20.193 -5.395 17.109 1.00 89.38 248 LEU A O 1
ATOM 1951 N N . VAL A 1 249 ? -22.278 -5.235 17.955 1.00 89.38 249 VAL A N 1
ATOM 1952 C CA . VAL A 1 249 ? -21.947 -5.705 19.300 1.00 89.38 249 VAL A CA 1
ATOM 1953 C C . VAL A 1 249 ? -22.370 -7.157 19.452 1.00 89.38 249 VAL A C 1
ATOM 1955 O O . VAL A 1 249 ? -23.540 -7.487 19.256 1.00 89.38 249 VAL A O 1
ATOM 1958 N N . GLY A 1 250 ? -21.432 -8.013 19.843 1.00 87.56 250 GLY A N 1
ATOM 1959 C CA . GLY A 1 250 ? -21.672 -9.425 20.123 1.00 87.56 250 GLY A CA 1
ATOM 1960 C C . GLY A 1 250 ? -21.187 -9.832 21.511 1.00 87.56 250 GLY A C 1
ATOM 1961 O O . GLY A 1 250 ? -20.271 -9.232 22.067 1.00 87.56 250 GLY A O 1
ATOM 1962 N N . SER A 1 251 ? -21.778 -10.893 22.063 1.00 85.19 251 SER A N 1
ATOM 1963 C CA . SER A 1 251 ? -21.277 -11.552 23.281 1.00 85.19 251 SER A CA 1
ATOM 1964 C C . SER A 1 251 ? -20.089 -12.484 23.012 1.00 85.19 251 SER A C 1
ATOM 1966 O O . SER A 1 251 ? -19.478 -12.997 23.941 1.00 85.19 251 SER A O 1
ATOM 1968 N N . THR A 1 252 ? -19.774 -12.728 21.740 1.00 85.88 252 THR A N 1
ATOM 1969 C CA . THR A 1 252 ? -18.617 -13.499 21.274 1.00 85.88 252 THR A CA 1
ATOM 1970 C C . THR A 1 252 ? -17.838 -12.672 20.264 1.00 85.88 252 THR A C 1
ATOM 1972 O O . THR A 1 252 ? -18.429 -11.858 19.550 1.00 85.88 252 THR A O 1
ATOM 1975 N N . ARG A 1 253 ? -16.524 -12.898 20.171 1.00 84.19 253 ARG A N 1
ATOM 1976 C CA . ARG A 1 253 ? -15.674 -12.236 19.176 1.00 84.19 253 ARG A CA 1
ATOM 1977 C C . ARG A 1 253 ? -16.181 -12.554 17.765 1.00 84.19 253 ARG A C 1
ATOM 1979 O O . ARG A 1 253 ? -16.207 -13.717 17.371 1.00 84.19 253 ARG A O 1
ATOM 1986 N N . GLY A 1 254 ? -16.605 -11.520 17.043 1.00 83.00 254 GLY A N 1
ATOM 1987 C CA . GLY A 1 254 ? -16.979 -11.599 15.633 1.00 83.00 254 GLY A CA 1
ATOM 1988 C C . GLY A 1 254 ? -15.796 -11.276 14.724 1.00 83.00 254 GLY A C 1
ATOM 1989 O O . GLY A 1 254 ? -14.844 -10.617 15.143 1.00 83.00 2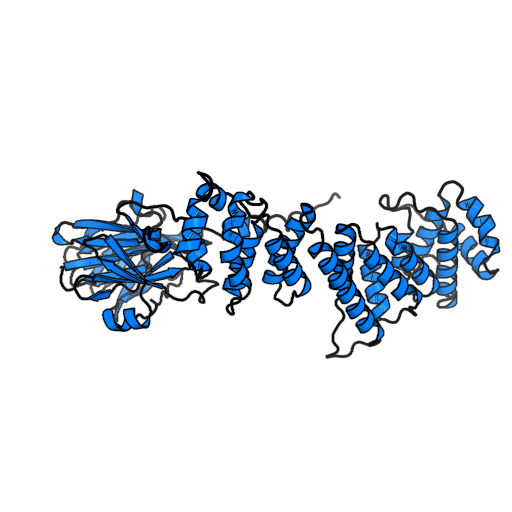54 GLY A O 1
ATOM 1990 N N . GLU A 1 255 ? -15.867 -11.725 13.475 1.00 86.31 255 GLU A N 1
ATOM 1991 C CA . GLU A 1 255 ? -14.958 -11.265 12.426 1.00 86.31 255 GLU A CA 1
ATOM 1992 C C . GLU A 1 255 ? -15.439 -9.928 11.861 1.00 86.31 255 GLU A C 1
ATOM 1994 O O . GLU A 1 255 ? -16.640 -9.705 11.704 1.00 86.31 255 GLU A O 1
ATOM 1999 N N . ASN A 1 256 ? -14.502 -9.058 11.495 1.00 87.62 256 ASN A N 1
ATOM 2000 C CA . ASN A 1 256 ? -14.828 -7.831 10.778 1.00 87.62 256 ASN A CA 1
ATOM 2001 C C . ASN A 1 256 ? -15.261 -8.156 9.339 1.00 87.62 256 ASN A C 1
ATOM 2003 O O . ASN A 1 256 ? -14.574 -8.897 8.625 1.00 87.62 256 ASN A O 1
ATOM 2007 N N . ASP A 1 257 ? -16.371 -7.581 8.881 1.00 91.06 257 ASP A N 1
ATOM 2008 C CA . ASP A 1 257 ? -16.754 -7.595 7.469 1.00 91.06 257 ASP A CA 1
ATOM 2009 C C . ASP A 1 257 ? -15.788 -6.682 6.684 1.00 91.06 257 ASP A C 1
ATOM 2011 O O . ASP A 1 257 ? -15.770 -5.465 6.909 1.00 91.06 257 ASP A O 1
ATOM 2015 N N . PRO A 1 258 ? -14.980 -7.226 5.751 1.00 91.00 258 PRO A N 1
ATOM 2016 C CA . PRO A 1 258 ? -13.960 -6.453 5.044 1.00 91.00 258 PRO A CA 1
ATOM 2017 C C . PRO A 1 258 ? -14.559 -5.328 4.189 1.00 91.00 258 PRO A C 1
ATOM 2019 O O . PRO A 1 258 ? -13.897 -4.315 3.957 1.00 91.00 258 PRO A O 1
ATOM 2022 N N . PHE A 1 259 ? -15.809 -5.463 3.736 1.00 94.12 259 PHE A N 1
ATOM 2023 C CA . PHE A 1 259 ? -16.488 -4.422 2.973 1.00 94.12 259 PHE A CA 1
ATOM 2024 C C . PHE A 1 259 ? -17.007 -3.306 3.876 1.00 94.12 259 PHE A C 1
ATOM 2026 O O . PHE A 1 259 ? -16.974 -2.147 3.466 1.00 94.12 259 PHE A O 1
ATOM 2033 N N . ALA A 1 260 ? -17.441 -3.618 5.101 1.00 92.38 260 ALA A N 1
ATOM 2034 C CA . ALA A 1 260 ? -17.801 -2.597 6.084 1.00 92.38 260 ALA A CA 1
ATOM 2035 C C . ALA A 1 260 ? -16.565 -1.785 6.501 1.00 92.38 260 ALA A C 1
ATOM 2037 O O . ALA A 1 260 ? -16.608 -0.551 6.505 1.00 92.38 260 ALA A O 1
ATOM 2038 N N . VAL A 1 261 ? -15.436 -2.468 6.738 1.00 88.06 261 VAL A N 1
ATOM 2039 C CA . VAL A 1 261 ? -14.136 -1.828 7.006 1.00 88.06 261 VAL A CA 1
ATOM 2040 C C . VAL A 1 261 ? -13.764 -0.880 5.864 1.00 88.06 261 VAL A C 1
ATOM 2042 O O . VAL A 1 261 ? -13.423 0.283 6.091 1.00 88.06 261 VAL A O 1
ATOM 2045 N N . LEU A 1 262 ? -13.859 -1.361 4.619 1.00 88.44 262 LEU A N 1
ATOM 2046 C CA . LEU A 1 262 ? -13.564 -0.576 3.423 1.00 88.44 262 LEU A CA 1
ATOM 2047 C C . LEU A 1 262 ? -14.483 0.648 3.303 1.00 88.44 262 LEU A C 1
ATOM 2049 O O . LEU A 1 262 ? -13.996 1.761 3.104 1.00 88.44 262 LEU A O 1
ATOM 2053 N N . ALA A 1 263 ? -15.795 0.461 3.470 1.00 91.12 263 ALA A N 1
ATOM 2054 C CA . ALA A 1 263 ? -16.783 1.530 3.370 1.00 91.12 263 ALA A CA 1
ATOM 2055 C C . ALA A 1 263 ? -16.533 2.652 4.379 1.00 91.12 263 ALA A C 1
ATOM 2057 O O . ALA A 1 263 ? -16.539 3.828 4.007 1.00 91.12 263 ALA A O 1
ATOM 2058 N N . ARG A 1 264 ? -16.265 2.295 5.643 1.00 87.19 264 ARG A N 1
ATOM 2059 C CA . ARG A 1 264 ? -15.962 3.269 6.696 1.00 87.19 264 ARG A CA 1
ATOM 2060 C C . ARG A 1 264 ? -14.652 3.996 6.418 1.00 87.19 264 ARG A C 1
ATOM 2062 O O . ARG A 1 264 ? -14.595 5.217 6.528 1.00 87.19 264 ARG A O 1
ATOM 2069 N N . ARG A 1 265 ? -13.598 3.267 6.036 1.00 82.69 265 ARG A N 1
ATOM 2070 C CA . ARG A 1 265 ? -12.266 3.846 5.796 1.00 82.69 265 ARG A CA 1
ATOM 2071 C C . ARG A 1 265 ? -12.234 4.836 4.645 1.00 82.69 265 ARG A C 1
ATOM 2073 O O . ARG A 1 265 ? -11.444 5.774 4.708 1.00 82.69 265 ARG A O 1
ATOM 2080 N N . LEU A 1 266 ? -13.030 4.592 3.611 1.00 85.44 266 LEU A N 1
ATOM 2081 C CA . LEU A 1 266 ? -13.087 5.437 2.422 1.00 85.44 266 LEU A CA 1
ATOM 2082 C C . LEU A 1 266 ? -14.208 6.477 2.475 1.00 85.44 266 LEU A C 1
ATOM 2084 O O . LEU A 1 266 ? -14.324 7.272 1.548 1.00 85.44 266 LEU A O 1
ATOM 2088 N N . GLY A 1 267 ? -15.027 6.473 3.532 1.00 85.56 267 GLY A N 1
ATOM 2089 C CA . GLY A 1 267 ? -16.127 7.419 3.694 1.00 85.56 267 GLY A CA 1
ATOM 2090 C C . GLY A 1 267 ? -17.169 7.313 2.580 1.00 85.56 267 GLY A C 1
ATOM 2091 O O . GLY A 1 267 ? -17.519 8.319 1.966 1.00 85.56 267 GLY A O 1
ATOM 2092 N N . VAL A 1 268 ? -17.653 6.100 2.284 1.00 89.94 268 VAL A N 1
ATOM 2093 C CA . VAL A 1 268 ? -18.643 5.876 1.215 1.00 89.94 268 VAL A CA 1
ATOM 2094 C C . VAL A 1 268 ? -19.898 6.730 1.440 1.00 89.94 268 VAL A C 1
ATOM 2096 O O . VAL A 1 268 ? -20.611 6.571 2.427 1.00 89.94 268 VAL A O 1
ATOM 2099 N N . THR A 1 269 ? -20.201 7.608 0.482 1.00 90.56 269 THR A N 1
ATOM 2100 C CA . THR A 1 269 ? -21.280 8.610 0.585 1.00 90.56 269 THR A CA 1
ATOM 2101 C C . THR A 1 269 ? -22.679 8.059 0.305 1.00 90.56 269 THR A C 1
ATOM 2103 O O . THR A 1 269 ? -23.673 8.712 0.615 1.00 90.56 269 THR A O 1
ATOM 2106 N N . GLN A 1 270 ? -22.778 6.856 -0.271 1.00 94.69 270 GLN A N 1
ATOM 2107 C CA . GLN A 1 270 ? -24.040 6.172 -0.581 1.00 94.69 270 GLN A CA 1
ATOM 2108 C C . GLN A 1 270 ? -24.100 4.792 0.102 1.00 94.69 270 GLN A C 1
ATOM 2110 O O . GLN A 1 270 ? -24.084 3.763 -0.582 1.00 94.69 270 GLN A O 1
ATOM 2115 N N . PRO A 1 271 ? -24.162 4.740 1.447 1.00 93.81 271 PRO A N 1
ATOM 2116 C CA . PRO A 1 271 ? -24.008 3.505 2.222 1.00 93.81 271 PRO A CA 1
ATOM 2117 C C . PRO A 1 271 ? -25.013 2.414 1.827 1.00 93.81 271 PRO A C 1
ATOM 2119 O O . PRO A 1 271 ? -24.627 1.278 1.558 1.00 93.81 271 PRO A O 1
ATOM 2122 N N . LYS A 1 272 ? -26.295 2.763 1.664 1.00 96.19 272 LYS A N 1
ATOM 2123 C CA . LYS A 1 272 ? -27.346 1.807 1.276 1.00 96.19 272 LYS A CA 1
ATOM 2124 C C . LYS A 1 272 ? -27.106 1.158 -0.091 1.00 96.19 272 LYS A C 1
ATOM 2126 O O . LYS A 1 272 ? -27.326 -0.043 -0.259 1.00 96.19 272 LYS A O 1
ATOM 2131 N N . ALA A 1 273 ? -26.667 1.946 -1.072 1.00 97.12 273 ALA A N 1
ATOM 2132 C CA . ALA A 1 273 ? -26.388 1.454 -2.418 1.00 97.12 273 ALA A CA 1
ATOM 2133 C C . ALA A 1 273 ? -25.124 0.581 -2.435 1.00 97.12 273 ALA A C 1
ATOM 2135 O O . ALA A 1 273 ? -25.137 -0.491 -3.038 1.00 97.12 273 ALA A O 1
ATOM 2136 N N . PHE A 1 274 ? -24.083 0.977 -1.696 1.00 97.06 274 PHE A N 1
ATOM 2137 C CA . PHE A 1 274 ? -22.881 0.164 -1.519 1.00 97.06 274 PHE A CA 1
ATOM 2138 C C . PHE A 1 274 ? -23.192 -1.175 -0.850 1.00 97.06 274 PHE A C 1
ATOM 2140 O O . PHE A 1 274 ? -22.823 -2.221 -1.370 1.00 97.06 274 PHE A O 1
ATOM 2147 N N . PHE A 1 275 ? -23.948 -1.168 0.250 1.00 97.25 275 PHE A N 1
ATOM 2148 C CA . PHE A 1 275 ? -24.366 -2.390 0.935 1.00 97.25 275 PHE A CA 1
ATOM 2149 C C . PHE A 1 275 ? -25.188 -3.317 0.029 1.00 97.25 275 PHE A C 1
ATOM 2151 O O . PHE A 1 275 ? -25.015 -4.534 0.052 1.00 97.25 275 PHE A O 1
ATOM 2158 N N . THR A 1 276 ? -26.051 -2.748 -0.816 1.00 97.62 276 THR A N 1
ATOM 2159 C CA . THR A 1 276 ? -26.803 -3.516 -1.820 1.00 97.62 276 THR A CA 1
ATOM 2160 C C . THR A 1 276 ? -25.866 -4.158 -2.847 1.00 97.62 276 THR A C 1
ATOM 2162 O O . THR A 1 276 ? -26.041 -5.329 -3.177 1.00 97.62 276 THR A O 1
ATOM 2165 N N . ALA A 1 277 ? -24.840 -3.436 -3.308 1.00 97.75 277 ALA A N 1
ATOM 2166 C CA . ALA A 1 277 ? -23.828 -3.974 -4.215 1.00 97.75 277 ALA A CA 1
ATOM 2167 C C . ALA A 1 277 ? -22.982 -5.081 -3.559 1.00 97.75 277 ALA A C 1
ATOM 2169 O O . ALA A 1 277 ? -22.725 -6.100 -4.196 1.00 97.75 277 ALA A O 1
ATOM 2170 N N . VAL A 1 278 ? -22.622 -4.931 -2.278 1.00 97.12 278 VAL A N 1
ATOM 2171 C CA . VAL A 1 278 ? -21.928 -5.966 -1.490 1.00 97.12 278 VAL A CA 1
ATOM 2172 C C . VAL A 1 278 ? -22.785 -7.227 -1.366 1.00 97.12 278 VAL A C 1
ATOM 2174 O O . VAL A 1 278 ? -22.293 -8.325 -1.604 1.00 97.12 278 VAL A O 1
ATOM 2177 N N . LYS A 1 279 ? -24.082 -7.089 -1.064 1.00 96.62 279 LYS A N 1
ATOM 2178 C CA . LYS A 1 279 ? -25.019 -8.225 -0.984 1.00 96.62 279 LYS A CA 1
ATOM 2179 C C . LYS A 1 279 ? -25.218 -8.963 -2.308 1.00 96.62 279 LYS A C 1
ATOM 2181 O O . LYS A 1 279 ? -25.620 -10.120 -2.289 1.00 96.62 279 LYS A O 1
ATOM 2186 N N . ALA A 1 280 ? -24.972 -8.299 -3.434 1.00 97.25 280 ALA A N 1
ATOM 2187 C CA . ALA A 1 280 ? -25.059 -8.902 -4.759 1.00 97.25 280 ALA A CA 1
ATOM 2188 C C . ALA A 1 280 ? -23.796 -9.695 -5.147 1.00 97.25 280 ALA A C 1
ATOM 2190 O O . ALA A 1 280 ? -23.781 -10.334 -6.200 1.00 97.25 280 ALA A O 1
ATOM 2191 N N . LEU A 1 281 ? -22.734 -9.652 -4.334 1.00 96.75 281 LEU A N 1
ATOM 2192 C CA . LEU A 1 281 ? -21.528 -10.434 -4.579 1.00 96.75 281 LEU A CA 1
ATOM 2193 C C . LEU A 1 281 ? -21.764 -11.935 -4.329 1.00 96.75 281 LEU A C 1
ATOM 2195 O O . LEU A 1 281 ? -22.610 -12.302 -3.510 1.00 96.75 281 LEU A O 1
ATOM 2199 N N . PRO A 1 282 ? -21.004 -12.819 -5.002 1.00 96.31 282 PRO A N 1
ATOM 2200 C CA . PRO A 1 282 ? -21.077 -14.254 -4.757 1.00 96.31 282 PRO A CA 1
ATOM 2201 C C . PRO A 1 282 ? -20.795 -14.642 -3.290 1.00 96.31 282 PRO A C 1
ATOM 2203 O O . PRO A 1 282 ? -20.019 -13.971 -2.600 1.00 96.31 282 PRO A O 1
ATOM 2206 N N . PRO A 1 283 ? -21.353 -15.768 -2.804 1.00 94.62 283 PRO A N 1
ATOM 2207 C CA . PRO A 1 283 ? -20.972 -16.331 -1.511 1.00 94.62 283 PRO A CA 1
ATOM 2208 C C . PRO A 1 283 ? -19.452 -16.539 -1.407 1.00 94.62 283 PRO A C 1
ATOM 2210 O O . PRO A 1 283 ? -18.810 -16.955 -2.370 1.00 94.62 283 PRO A O 1
ATOM 2213 N N . GLY A 1 284 ? -18.869 -16.249 -0.241 1.00 93.00 284 GLY A N 1
ATOM 2214 C CA . GLY A 1 284 ? -17.418 -16.341 -0.016 1.00 93.00 284 GLY A CA 1
ATOM 2215 C C . GLY A 1 284 ? -16.610 -15.115 -0.464 1.00 93.00 284 GLY A C 1
ATOM 2216 O O . GLY A 1 284 ? -15.400 -15.074 -0.252 1.00 93.00 284 GLY A O 1
ATOM 2217 N N . SER A 1 285 ? -17.247 -14.076 -1.022 1.00 93.94 285 SER A N 1
ATOM 2218 C CA . SER A 1 285 ? -16.555 -12.840 -1.419 1.00 93.94 285 SER A CA 1
ATOM 2219 C C . SER A 1 285 ? -15.829 -12.128 -0.271 1.00 93.94 285 SER A C 1
ATOM 2221 O O . SER A 1 285 ? -14.780 -11.533 -0.511 1.00 93.94 285 SER A O 1
ATOM 2223 N N . ALA A 1 286 ? -16.339 -12.202 0.963 1.00 89.56 286 ALA A N 1
ATOM 2224 C CA . ALA A 1 286 ? -15.657 -11.646 2.135 1.00 89.56 286 ALA A CA 1
ATOM 2225 C C . ALA A 1 286 ? -14.333 -12.378 2.418 1.00 89.56 286 ALA A C 1
ATOM 2227 O O . ALA A 1 286 ? -13.292 -11.740 2.556 1.00 89.56 286 ALA A O 1
ATOM 2228 N N . ASP A 1 287 ? -14.344 -13.712 2.412 1.00 89.25 287 ASP A N 1
ATOM 2229 C CA . ASP A 1 287 ? -13.133 -14.517 2.608 1.00 89.25 287 ASP A CA 1
ATOM 2230 C C . ASP A 1 287 ? -12.123 -14.309 1.487 1.00 89.25 287 ASP A C 1
ATOM 2232 O O . ASP A 1 287 ? -10.924 -14.202 1.743 1.00 89.25 287 ASP A O 1
ATOM 2236 N N . LEU A 1 288 ? -12.606 -14.191 0.249 1.00 89.88 288 LEU A N 1
ATOM 2237 C CA . LEU A 1 288 ? -11.759 -13.868 -0.888 1.00 89.88 288 LEU A CA 1
ATOM 2238 C C . LEU A 1 288 ? -11.092 -12.495 -0.702 1.00 89.88 288 LEU A C 1
ATOM 2240 O O . LEU A 1 288 ? -9.880 -12.383 -0.855 1.00 89.88 288 LEU A O 1
ATOM 2244 N N . MET A 1 289 ? -11.844 -11.467 -0.295 1.00 87.00 289 MET A N 1
ATOM 2245 C CA . MET A 1 289 ? -11.300 -10.127 -0.040 1.00 87.00 289 MET A CA 1
ATOM 2246 C C . MET A 1 289 ? -10.227 -10.123 1.064 1.00 87.00 289 MET A C 1
ATOM 2248 O O . MET A 1 289 ? -9.256 -9.373 0.957 1.00 87.00 289 MET A O 1
ATOM 2252 N N . ARG A 1 290 ? -10.376 -10.968 2.096 1.00 83.62 290 ARG A N 1
ATOM 2253 C CA . ARG A 1 290 ? -9.396 -11.120 3.190 1.00 83.62 290 ARG A CA 1
ATOM 2254 C C . ARG A 1 290 ? -8.133 -11.863 2.759 1.00 83.62 290 ARG A C 1
ATOM 2256 O O . ARG A 1 290 ? -7.039 -11.475 3.146 1.00 83.62 290 ARG A O 1
ATOM 2263 N N . ARG A 1 291 ? -8.278 -12.940 1.981 1.00 83.69 291 ARG A N 1
ATOM 2264 C CA . ARG A 1 291 ? -7.159 -13.816 1.590 1.00 83.69 291 ARG A CA 1
ATOM 2265 C C . ARG A 1 291 ? -6.350 -13.276 0.418 1.00 83.69 291 ARG A C 1
ATOM 2267 O O . ARG A 1 291 ? -5.178 -13.620 0.293 1.00 83.69 291 ARG A O 1
ATOM 2274 N N . LEU A 1 292 ? -6.961 -12.470 -0.452 1.00 77.81 292 LEU A N 1
ATOM 2275 C CA . LEU A 1 292 ? -6.284 -11.953 -1.636 1.00 77.81 292 LEU A CA 1
ATOM 2276 C C . LEU A 1 292 ? -5.171 -10.979 -1.257 1.00 77.81 292 LEU A C 1
ATOM 2278 O O . LEU A 1 292 ? -5.403 -9.816 -0.894 1.00 77.81 292 LEU A O 1
ATOM 2282 N N . GLY A 1 293 ? -3.947 -11.476 -1.422 1.00 72.25 293 GLY A N 1
ATOM 2283 C CA . GLY A 1 293 ? -2.733 -10.686 -1.349 1.00 72.25 293 GLY A CA 1
ATOM 2284 C C . GLY A 1 293 ? -2.641 -9.646 -2.466 1.00 72.25 293 GLY A C 1
ATOM 2285 O O . GLY A 1 293 ? -3.506 -9.507 -3.334 1.00 72.25 293 GLY A O 1
ATOM 2286 N N . TRP A 1 294 ? -1.543 -8.899 -2.450 1.00 70.88 294 TRP A N 1
ATOM 2287 C CA . TRP A 1 294 ? -1.318 -7.786 -3.372 1.00 70.88 294 TRP A CA 1
ATOM 2288 C C . TRP A 1 294 ? -1.203 -8.196 -4.852 1.00 70.88 294 TRP A C 1
ATOM 2290 O O . TRP A 1 294 ? -1.381 -7.362 -5.737 1.00 70.88 294 TRP A O 1
ATOM 2300 N N . GLU A 1 295 ? -0.926 -9.463 -5.157 1.00 77.19 295 GLU A N 1
ATOM 2301 C CA . GLU A 1 295 ? -0.663 -9.904 -6.530 1.00 77.19 295 GLU A CA 1
ATOM 2302 C C . GLU A 1 295 ? -1.929 -10.251 -7.327 1.00 77.19 295 GLU A C 1
ATOM 2304 O O . GLU A 1 295 ? -1.923 -10.128 -8.552 1.00 77.19 295 GLU A O 1
ATOM 2309 N N . GLU A 1 296 ? -3.028 -10.654 -6.689 1.00 84.38 296 GLU A N 1
ATOM 2310 C CA . GLU A 1 296 ? -4.174 -11.297 -7.356 1.00 84.38 296 GLU A CA 1
ATOM 2311 C C . GLU A 1 296 ? -5.371 -10.362 -7.565 1.00 84.38 296 GLU A C 1
ATOM 2313 O O . GLU A 1 296 ? -5.762 -9.621 -6.657 1.00 84.38 296 GLU A O 1
ATOM 2318 N N . LEU A 1 297 ? -5.918 -10.325 -8.795 1.00 89.88 297 LEU A N 1
ATOM 2319 C CA . LEU A 1 297 ? -7.074 -9.480 -9.143 1.00 89.88 297 LEU A CA 1
ATOM 2320 C C . LEU A 1 297 ? -8.370 -10.138 -8.671 1.00 89.88 297 LEU A C 1
ATOM 2322 O O . LEU A 1 297 ? -8.559 -11.342 -8.822 1.00 89.88 297 LEU A O 1
ATOM 2326 N N . LEU A 1 298 ? -9.266 -9.314 -8.139 1.00 91.88 298 LEU A N 1
ATOM 2327 C CA . LEU A 1 298 ? -10.621 -9.685 -7.786 1.00 91.88 298 LEU A CA 1
ATOM 2328 C C . LEU A 1 298 ? -11.408 -10.063 -9.049 1.00 91.88 298 LEU A C 1
ATOM 2330 O O . LEU A 1 298 ? -11.236 -9.427 -10.094 1.00 91.88 298 LEU A O 1
ATOM 2334 N N . PRO A 1 299 ? -12.311 -11.055 -8.958 1.00 92.94 299 PRO A N 1
ATOM 2335 C CA . PRO A 1 299 ? -13.205 -11.402 -10.053 1.00 92.94 299 PRO A CA 1
ATOM 2336 C C . PRO A 1 299 ? -14.068 -10.211 -10.507 1.00 92.94 299 PRO A C 1
ATOM 2338 O O . PRO A 1 299 ? -14.436 -9.377 -9.673 1.00 92.94 299 PRO A O 1
ATOM 2341 N N . PRO A 1 300 ? -14.511 -10.172 -11.781 1.00 94.19 300 PRO A N 1
ATOM 2342 C CA . PRO A 1 300 ? -15.327 -9.075 -12.313 1.00 94.19 300 PRO A CA 1
ATOM 2343 C C . PRO A 1 300 ? -16.620 -8.785 -11.539 1.00 94.19 300 PRO A C 1
ATOM 2345 O O . PRO A 1 300 ? -17.134 -7.672 -11.604 1.00 94.19 300 PRO A O 1
ATOM 2348 N N . SER A 1 301 ? -17.146 -9.745 -10.769 1.00 95.06 301 SER A N 1
ATOM 2349 C CA . SER A 1 301 ? -18.311 -9.528 -9.901 1.00 95.06 301 SER A CA 1
ATOM 2350 C C . SER A 1 301 ? -18.096 -8.407 -8.876 1.00 95.06 301 SER A C 1
ATOM 2352 O O . SER A 1 301 ? -19.057 -7.746 -8.494 1.00 95.06 301 SER A O 1
ATOM 2354 N N . PHE A 1 302 ? -16.850 -8.155 -8.460 1.00 96.56 302 PHE A N 1
ATOM 2355 C CA . PHE A 1 302 ? -16.498 -7.079 -7.529 1.00 96.56 302 PHE A CA 1
ATOM 2356 C C . PHE A 1 302 ? -16.549 -5.688 -8.173 1.00 96.56 302 PHE A C 1
ATOM 2358 O O . PHE A 1 302 ? -16.632 -4.690 -7.460 1.00 96.56 302 PHE A O 1
ATOM 2365 N N . ASN A 1 303 ? -16.565 -5.586 -9.505 1.00 96.56 303 ASN A N 1
ATOM 2366 C CA . ASN A 1 303 ? -16.571 -4.299 -10.209 1.00 96.56 303 ASN A CA 1
ATOM 2367 C C . ASN A 1 303 ? -17.839 -3.466 -9.941 1.00 96.56 303 ASN A C 1
ATOM 2369 O O . ASN A 1 303 ? -17.851 -2.256 -10.176 1.00 96.56 303 ASN A O 1
ATOM 2373 N N . SER A 1 304 ? -18.890 -4.078 -9.384 1.00 96.62 304 SER A N 1
ATOM 2374 C CA . SER A 1 304 ? -20.066 -3.375 -8.858 1.00 96.62 304 SER A CA 1
ATOM 2375 C C . SER A 1 304 ? -19.729 -2.405 -7.716 1.00 96.62 304 SER A C 1
ATOM 2377 O O . SER A 1 304 ? -20.454 -1.431 -7.520 1.00 96.62 304 SER A O 1
ATOM 2379 N N . LEU A 1 305 ? -18.620 -2.620 -6.996 1.00 96.69 305 LEU A N 1
ATOM 2380 C CA . LEU A 1 305 ? -18.169 -1.752 -5.904 1.00 96.69 305 LEU A CA 1
ATOM 2381 C C . LEU A 1 305 ? -17.366 -0.537 -6.394 1.00 96.69 305 LEU A C 1
ATOM 2383 O O . LEU A 1 305 ? -17.330 0.491 -5.720 1.00 96.69 305 LEU A O 1
ATOM 2387 N N . VAL A 1 306 ? -16.746 -0.621 -7.574 1.00 96.56 306 VAL A N 1
ATOM 2388 C CA . VAL A 1 306 ? -15.851 0.411 -8.132 1.00 96.56 306 VAL A CA 1
ATOM 2389 C C . VAL A 1 306 ? -16.460 1.826 -8.140 1.00 96.56 306 VAL A C 1
ATOM 2391 O O . VAL A 1 306 ? -15.754 2.753 -7.732 1.00 96.56 306 VAL A O 1
ATOM 2394 N N . PRO A 1 307 ? -17.741 2.045 -8.514 1.00 96.56 307 PRO A N 1
ATOM 2395 C CA . PRO A 1 307 ? -18.355 3.378 -8.491 1.00 96.56 307 PRO A CA 1
ATOM 2396 C C . PRO A 1 307 ? -18.334 4.070 -7.124 1.00 96.56 307 PRO A C 1
ATOM 2398 O O . PRO A 1 307 ? -18.336 5.295 -7.067 1.00 96.56 307 PRO A O 1
ATOM 2401 N N . PHE A 1 308 ? -18.310 3.304 -6.032 1.00 95.06 308 PHE A N 1
ATOM 2402 C CA . PHE A 1 308 ? -18.304 3.836 -4.668 1.00 95.06 308 PHE A CA 1
ATOM 2403 C C . PHE A 1 308 ? -16.891 4.126 -4.154 1.00 95.06 308 PHE A C 1
ATOM 2405 O O . PHE A 1 308 ? -16.719 4.959 -3.270 1.00 95.06 308 PHE A O 1
ATOM 2412 N N . LEU A 1 309 ? -15.883 3.448 -4.711 1.00 93.69 309 LEU A N 1
ATOM 2413 C CA . LEU A 1 309 ? -14.485 3.546 -4.286 1.00 93.69 309 LEU A CA 1
ATOM 2414 C C . LEU A 1 309 ? -13.702 4.580 -5.110 1.00 93.69 309 LEU A C 1
ATOM 2416 O O . LEU A 1 309 ? -12.815 5.245 -4.580 1.00 93.69 309 LEU A O 1
ATOM 2420 N N . LEU A 1 310 ? -14.035 4.750 -6.395 1.00 93.38 310 LEU A N 1
ATOM 2421 C CA . LEU A 1 310 ? -13.385 5.722 -7.286 1.00 93.38 310 LEU A CA 1
ATOM 2422 C C . LEU A 1 310 ? -13.420 7.171 -6.770 1.00 93.38 310 LEU A C 1
ATOM 2424 O O . LEU A 1 310 ? -12.375 7.821 -6.834 1.00 93.38 310 LEU A O 1
ATOM 2428 N N . PRO A 1 311 ? -14.545 7.698 -6.239 1.00 92.88 311 PRO A N 1
ATOM 2429 C CA . PRO A 1 311 ? -14.591 9.069 -5.733 1.00 92.88 311 PRO A CA 1
ATOM 2430 C C . PRO A 1 311 ? -13.572 9.339 -4.620 1.00 92.88 311 PRO A C 1
ATOM 2432 O O . PRO A 1 311 ? -13.036 10.442 -4.541 1.00 92.88 311 PRO A O 1
ATOM 2435 N N . ALA A 1 312 ? -13.243 8.324 -3.811 1.00 90.12 312 ALA A N 1
ATOM 2436 C CA . ALA A 1 312 ? -12.277 8.450 -2.725 1.00 90.12 312 ALA A CA 1
ATOM 2437 C C . ALA A 1 312 ? -10.839 8.701 -3.221 1.00 90.12 312 ALA A C 1
ATOM 2439 O O . ALA A 1 312 ? -10.015 9.191 -2.456 1.00 90.12 312 ALA A O 1
ATOM 2440 N N . LEU A 1 313 ? -10.525 8.455 -4.504 1.00 87.88 313 LEU A N 1
ATOM 2441 C CA . LEU A 1 313 ? -9.231 8.835 -5.092 1.00 87.88 313 LEU A CA 1
ATOM 2442 C C . LEU A 1 313 ? -9.026 10.349 -5.192 1.00 87.88 313 LEU A C 1
ATOM 2444 O O . LEU A 1 313 ? -7.883 10.788 -5.308 1.00 87.88 313 LEU A O 1
ATOM 2448 N N . SER A 1 314 ? -10.113 11.119 -5.167 1.00 85.94 314 SER A N 1
ATOM 2449 C CA . SER A 1 314 ? -10.103 12.582 -5.208 1.00 85.94 314 SER A CA 1
ATOM 2450 C C . SER A 1 314 ? -10.314 13.204 -3.825 1.00 85.94 314 SER A C 1
ATOM 2452 O O . SER A 1 314 ? -10.571 14.404 -3.741 1.00 85.94 314 SER A O 1
ATOM 2454 N N . ALA A 1 315 ? -10.263 12.405 -2.753 1.00 82.12 315 ALA A N 1
ATOM 2455 C CA . ALA A 1 315 ? -10.381 12.919 -1.395 1.00 82.12 315 ALA A CA 1
ATOM 2456 C C . ALA A 1 315 ? -9.248 13.927 -1.110 1.00 82.12 315 ALA A C 1
ATOM 2458 O O . ALA A 1 315 ? -8.108 13.669 -1.507 1.00 82.12 315 ALA A O 1
ATOM 2459 N N . PRO A 1 316 ? -9.543 15.061 -0.446 1.00 73.62 316 PRO A N 1
ATOM 2460 C CA . PRO A 1 316 ? -8.529 16.054 -0.096 1.00 73.62 316 PRO A CA 1
ATOM 2461 C C . PRO A 1 316 ? -7.491 15.492 0.884 1.00 73.62 316 PRO A C 1
ATOM 2463 O O . PRO A 1 316 ? -6.355 15.958 0.916 1.00 73.62 316 PRO A O 1
ATOM 2466 N N . GLU A 1 317 ? -7.850 14.470 1.662 1.00 71.56 317 GLU A N 1
ATOM 2467 C CA . GLU A 1 317 ? -6.918 13.729 2.496 1.00 71.56 317 GLU A CA 1
ATOM 2468 C C . GLU A 1 317 ? -6.132 12.703 1.658 1.00 71.56 317 GLU A C 1
ATOM 2470 O O . GLU A 1 317 ? -6.643 11.625 1.331 1.00 71.56 317 GLU A O 1
ATOM 2475 N N . ASP A 1 318 ? -4.851 12.990 1.385 1.00 72.88 318 ASP A N 1
ATOM 2476 C CA . ASP A 1 318 ? -3.943 12.132 0.596 1.00 72.88 318 ASP A CA 1
ATOM 2477 C C . ASP A 1 318 ? -3.992 10.653 1.008 1.00 72.88 318 ASP A C 1
ATOM 2479 O O . ASP A 1 318 ? -3.947 9.755 0.169 1.00 72.88 318 ASP A O 1
ATOM 2483 N N . ARG A 1 319 ? -4.148 10.365 2.303 1.00 72.31 319 ARG A N 1
ATOM 2484 C CA . ARG A 1 319 ? -4.197 8.992 2.827 1.00 72.31 319 ARG A CA 1
ATOM 2485 C C . ARG A 1 319 ? -5.483 8.249 2.486 1.00 72.31 319 ARG A C 1
ATOM 2487 O O . ARG A 1 319 ? -5.410 7.058 2.188 1.00 72.31 319 ARG A O 1
ATOM 2494 N N . VAL A 1 320 ? -6.645 8.913 2.488 1.00 79.69 320 VAL A N 1
ATOM 2495 C CA . VAL A 1 320 ? -7.896 8.315 1.977 1.00 79.69 320 VAL A CA 1
ATOM 2496 C C . VAL A 1 320 ? -7.714 8.008 0.497 1.00 79.69 320 VAL A C 1
ATOM 2498 O O . VAL A 1 320 ? -8.011 6.901 0.049 1.00 79.69 320 VAL A O 1
ATOM 2501 N N . ALA A 1 321 ? -7.109 8.943 -0.231 1.00 82.56 321 ALA A N 1
ATOM 2502 C CA . ALA A 1 321 ? -6.830 8.811 -1.648 1.00 82.56 321 ALA A CA 1
ATOM 2503 C C . ALA A 1 321 ? -5.836 7.673 -1.968 1.00 82.56 321 ALA A C 1
ATOM 2505 O O . ALA A 1 321 ? -6.002 6.988 -2.984 1.00 82.56 321 ALA A O 1
ATOM 2506 N N . ILE A 1 322 ? -4.837 7.438 -1.109 1.00 81.12 322 ILE A N 1
ATOM 2507 C CA . ILE A 1 322 ? -3.887 6.316 -1.189 1.00 81.12 322 ILE A CA 1
ATOM 2508 C C . ILE A 1 322 ? -4.567 4.998 -0.808 1.00 81.12 322 ILE A C 1
ATOM 2510 O O . ILE A 1 322 ? -4.454 4.029 -1.549 1.00 81.12 322 ILE A O 1
ATOM 2514 N N . ARG A 1 323 ? -5.330 4.927 0.288 1.00 82.00 323 ARG A N 1
ATOM 2515 C CA . ARG A 1 323 ? -6.052 3.698 0.679 1.00 82.00 323 ARG A CA 1
ATOM 2516 C C . ARG A 1 323 ? -7.084 3.286 -0.369 1.00 82.00 323 ARG A C 1
ATOM 2518 O O . ARG A 1 323 ? -7.200 2.101 -0.685 1.00 82.00 323 ARG A O 1
ATOM 2525 N N . ALA A 1 324 ? -7.796 4.259 -0.937 1.00 87.88 324 ALA A N 1
ATOM 2526 C CA . ALA A 1 324 ? -8.690 4.049 -2.067 1.00 87.88 324 ALA A CA 1
ATOM 2527 C C . ALA A 1 324 ? -7.918 3.471 -3.253 1.00 87.88 324 ALA A C 1
ATOM 2529 O O . ALA A 1 324 ? -8.363 2.500 -3.856 1.00 87.88 324 ALA A O 1
ATOM 2530 N N . PHE A 1 325 ? -6.733 4.017 -3.545 1.00 88.06 325 PHE A N 1
ATOM 2531 C CA . PHE A 1 325 ? -5.870 3.520 -4.611 1.00 88.06 325 PHE A CA 1
ATOM 2532 C C . PHE A 1 325 ? -5.449 2.071 -4.371 1.00 88.06 325 PHE A C 1
ATOM 2534 O O . PHE A 1 325 ? -5.704 1.230 -5.225 1.00 88.06 325 PHE A O 1
ATOM 2541 N N . LEU A 1 326 ? -4.890 1.760 -3.198 1.00 84.62 326 LEU A N 1
ATOM 2542 C CA . LEU A 1 326 ? -4.460 0.408 -2.830 1.00 84.62 326 LEU A CA 1
ATOM 2543 C C . LEU A 1 326 ? -5.603 -0.606 -2.914 1.00 84.62 326 LEU A C 1
ATOM 2545 O O . LEU A 1 326 ? -5.428 -1.702 -3.442 1.00 84.62 326 LEU A O 1
ATOM 2549 N N . SER A 1 327 ? -6.789 -0.216 -2.447 1.00 88.19 327 SER A N 1
ATOM 2550 C CA . SER A 1 327 ? -7.983 -1.059 -2.522 1.00 88.19 327 SER A CA 1
ATOM 2551 C C . SER A 1 327 ? -8.404 -1.283 -3.974 1.00 88.19 327 SER A C 1
ATOM 2553 O O . SER A 1 327 ? -8.625 -2.420 -4.384 1.00 88.19 327 SER A O 1
ATOM 2555 N N . LEU A 1 328 ? -8.457 -0.213 -4.773 1.00 91.56 328 LEU A N 1
ATOM 2556 C CA . LEU A 1 328 ? -8.828 -0.267 -6.184 1.00 91.56 328 LEU A CA 1
ATOM 2557 C C . LEU A 1 328 ? -7.826 -1.054 -7.033 1.00 91.56 328 LEU A C 1
ATOM 2559 O O . LEU A 1 328 ? -8.237 -1.711 -7.977 1.00 91.56 328 LEU A O 1
ATOM 2563 N N . CYS A 1 329 ? -6.541 -1.090 -6.680 1.00 91.25 329 CYS A N 1
ATOM 2564 C CA . CYS A 1 329 ? -5.525 -1.879 -7.387 1.00 91.25 329 CYS A CA 1
ATOM 2565 C C . CYS A 1 329 ? -5.816 -3.385 -7.453 1.00 91.25 329 CYS A C 1
ATOM 2567 O O . CYS A 1 329 ? -5.198 -4.092 -8.248 1.00 91.25 329 CYS A O 1
ATOM 2569 N N . LYS A 1 330 ? -6.758 -3.883 -6.640 1.00 91.38 330 LYS A N 1
ATOM 2570 C CA . LYS A 1 330 ? -7.232 -5.266 -6.693 1.00 91.38 330 LYS A CA 1
ATOM 2571 C C . LYS A 1 330 ? -8.349 -5.496 -7.721 1.00 91.38 330 LYS A C 1
ATOM 2573 O O . LYS A 1 330 ? -8.643 -6.652 -7.985 1.00 91.38 330 LYS A O 1
ATOM 2578 N N . PHE A 1 331 ? -8.971 -4.471 -8.300 1.00 94.12 331 PHE A N 1
ATOM 2579 C CA . PHE A 1 331 ? -10.171 -4.608 -9.139 1.00 94.12 331 PHE A CA 1
ATOM 2580 C C . PHE A 1 331 ? -9.843 -4.707 -10.630 1.00 94.12 331 PHE A C 1
ATOM 2582 O O . PHE A 1 331 ? -9.111 -3.890 -11.174 1.00 94.12 331 PHE A O 1
ATOM 2589 N N . ASP A 1 332 ? -10.448 -5.663 -11.330 1.00 92.31 332 ASP A N 1
ATOM 2590 C CA . ASP A 1 332 ? -10.280 -5.824 -12.776 1.00 92.31 332 ASP A CA 1
ATOM 2591 C C . ASP A 1 332 ? -11.299 -4.981 -13.568 1.00 92.31 332 ASP A C 1
ATOM 2593 O O . ASP A 1 332 ? -12.184 -5.515 -14.237 1.00 92.31 332 ASP A O 1
ATOM 2597 N N . ASP A 1 333 ? -11.223 -3.652 -13.442 1.00 94.88 333 ASP A N 1
ATOM 2598 C CA . ASP A 1 333 ? -12.169 -2.695 -14.040 1.00 94.88 333 ASP A CA 1
ATOM 2599 C C . ASP A 1 333 ? -11.444 -1.628 -14.875 1.00 94.88 333 ASP A C 1
ATOM 2601 O O . ASP A 1 333 ? -10.476 -1.016 -14.420 1.00 94.88 333 ASP A O 1
ATOM 2605 N N . SER A 1 334 ? -11.926 -1.349 -16.091 1.00 93.31 334 SER A N 1
ATOM 2606 C CA . SER A 1 334 ? -11.272 -0.397 -17.000 1.00 93.31 334 SER A CA 1
ATOM 2607 C C . SER A 1 334 ? -11.204 1.024 -16.436 1.00 93.31 334 SER A C 1
ATOM 2609 O O . SER A 1 334 ? -10.208 1.709 -16.639 1.00 93.31 334 SER A O 1
ATOM 2611 N N . ARG A 1 335 ? -12.204 1.456 -15.657 1.00 94.62 335 ARG A N 1
ATOM 2612 C CA . ARG A 1 335 ? -12.217 2.787 -15.022 1.00 94.62 335 ARG A CA 1
ATOM 2613 C C . ARG A 1 335 ? -11.143 2.898 -13.946 1.00 94.62 335 ARG A C 1
ATOM 2615 O O . ARG A 1 335 ? -10.598 3.975 -13.710 1.00 94.62 335 ARG A O 1
ATOM 2622 N N . VAL A 1 336 ? -10.835 1.783 -13.285 1.00 94.44 336 VAL A N 1
ATOM 2623 C CA . VAL A 1 336 ? -9.729 1.702 -12.329 1.00 94.44 336 VAL A CA 1
ATOM 2624 C C . VAL A 1 336 ? -8.398 1.752 -13.060 1.00 94.44 336 VAL A C 1
ATOM 2626 O O . VAL A 1 336 ? -7.523 2.515 -12.658 1.00 94.44 336 VAL A O 1
ATOM 2629 N N . VAL A 1 337 ? -8.256 1.001 -14.154 1.00 92.69 337 VAL A N 1
ATOM 2630 C CA . VAL A 1 337 ? -7.062 1.057 -15.009 1.00 92.69 337 VAL A CA 1
ATOM 2631 C C . VAL A 1 337 ? -6.818 2.487 -15.501 1.00 92.69 337 VAL A C 1
ATOM 2633 O O . VAL A 1 337 ? -5.700 2.984 -15.379 1.00 92.69 337 VAL A O 1
ATOM 2636 N N . ASP A 1 338 ? -7.859 3.190 -15.957 1.00 91.25 338 ASP A N 1
ATOM 2637 C CA . ASP A 1 338 ? -7.789 4.602 -16.353 1.00 91.25 338 ASP A CA 1
ATOM 2638 C C . ASP A 1 338 ? -7.304 5.498 -15.208 1.00 91.25 338 ASP A C 1
ATOM 2640 O O . ASP A 1 338 ? -6.404 6.324 -15.390 1.00 91.25 338 ASP A O 1
ATOM 2644 N N . ALA A 1 339 ? -7.865 5.323 -14.008 1.00 90.94 339 ALA A N 1
ATOM 2645 C CA . ALA A 1 339 ? -7.464 6.086 -12.832 1.00 90.94 339 ALA A CA 1
ATOM 2646 C C . ALA A 1 339 ? -5.997 5.827 -12.451 1.00 90.94 339 ALA A C 1
ATOM 2648 O O . ALA A 1 339 ? -5.276 6.766 -12.106 1.00 90.94 339 ALA A O 1
ATOM 2649 N N . VAL A 1 340 ? -5.537 4.577 -12.556 1.00 89.62 340 VAL A N 1
ATOM 2650 C CA . VAL A 1 340 ? -4.150 4.174 -12.285 1.00 89.62 340 VAL A CA 1
ATOM 2651 C C . VAL A 1 340 ? -3.197 4.756 -13.319 1.00 89.62 340 VAL A C 1
ATOM 2653 O O . VAL A 1 340 ? -2.178 5.326 -12.936 1.00 89.62 340 VAL A O 1
ATOM 2656 N N . VAL A 1 341 ? -3.538 4.688 -14.607 1.00 89.19 341 VAL A N 1
ATOM 2657 C CA . VAL A 1 341 ? -2.764 5.299 -15.698 1.00 89.19 341 VAL A CA 1
ATOM 2658 C C . VAL A 1 341 ? -2.658 6.808 -15.500 1.00 89.19 341 VAL A C 1
ATOM 2660 O O . VAL A 1 341 ? -1.557 7.356 -15.540 1.00 89.19 341 VAL A O 1
ATOM 2663 N N . LYS A 1 342 ? -3.775 7.485 -15.208 1.00 88.56 342 LYS A N 1
ATOM 2664 C CA . LYS A 1 342 ? -3.785 8.927 -14.936 1.00 88.56 342 LYS A CA 1
ATOM 2665 C C . LYS A 1 342 ? -2.852 9.274 -13.777 1.00 88.56 342 LYS A C 1
ATOM 2667 O O . LYS A 1 342 ? -2.012 10.157 -13.923 1.00 88.56 342 LYS A O 1
ATOM 2672 N N . ARG A 1 343 ? -2.951 8.554 -12.653 1.00 86.50 343 ARG A N 1
ATOM 2673 C CA . ARG A 1 343 ? -2.086 8.775 -11.484 1.00 86.50 343 ARG A CA 1
ATOM 2674 C C . ARG A 1 343 ? -0.625 8.459 -11.760 1.00 86.50 343 ARG A C 1
ATOM 2676 O O . ARG A 1 343 ? 0.232 9.184 -11.270 1.00 86.50 343 ARG A O 1
ATOM 2683 N N . TYR A 1 344 ? -0.348 7.420 -12.546 1.00 84.88 344 TYR A N 1
ATOM 2684 C CA . TYR A 1 344 ? 0.999 7.063 -12.983 1.00 84.88 344 TYR A CA 1
ATOM 2685 C C . TYR A 1 344 ? 1.647 8.204 -13.774 1.00 84.88 344 TYR A C 1
ATOM 2687 O O . TYR A 1 344 ? 2.788 8.563 -13.501 1.00 84.88 344 TYR A O 1
ATOM 2695 N N . LEU A 1 345 ? 0.907 8.811 -14.704 1.00 83.44 345 LEU A N 1
ATOM 2696 C CA . LEU A 1 345 ? 1.386 9.930 -15.518 1.00 83.44 345 LEU A CA 1
ATOM 2697 C C . LEU A 1 345 ? 1.547 11.227 -14.718 1.00 83.44 345 LEU A C 1
ATOM 2699 O O . LEU A 1 345 ? 2.425 12.027 -15.013 1.00 83.44 345 LEU A O 1
ATOM 2703 N N . THR A 1 346 ? 0.721 11.458 -13.699 1.00 79.25 346 THR A N 1
ATOM 2704 C CA . THR A 1 346 ? 0.789 12.678 -12.879 1.00 79.25 346 THR A CA 1
ATOM 2705 C C . THR A 1 346 ? 1.618 12.510 -11.609 1.00 79.25 346 THR A C 1
ATOM 2707 O O . THR A 1 346 ? 1.492 13.337 -10.707 1.00 79.25 346 THR A O 1
ATOM 2710 N N . LYS A 1 347 ? 2.419 11.441 -11.494 1.00 68.50 347 LYS A N 1
ATOM 2711 C CA . LYS A 1 347 ? 3.215 11.136 -10.297 1.00 68.50 347 LYS A CA 1
ATOM 2712 C C . LYS A 1 347 ? 4.055 12.335 -9.857 1.00 68.50 347 LYS A C 1
ATOM 2714 O O . LYS A 1 347 ? 5.104 12.626 -10.420 1.00 68.50 347 LYS A O 1
ATOM 2719 N N . LYS A 1 348 ? 3.601 12.983 -8.790 1.00 57.44 348 LYS A N 1
ATOM 2720 C CA . LYS A 1 348 ? 4.371 13.878 -7.929 1.00 57.44 348 LYS A CA 1
ATOM 2721 C C . LYS A 1 348 ? 4.176 13.333 -6.519 1.00 57.44 348 LYS A C 1
ATOM 2723 O O . LYS A 1 348 ? 3.038 13.232 -6.075 1.00 57.44 348 LYS A O 1
ATOM 2728 N N . GLY A 1 349 ? 5.236 12.885 -5.857 1.00 53.62 349 GLY A N 1
ATOM 2729 C CA . GLY A 1 349 ? 5.112 12.263 -4.539 1.00 53.62 349 GLY A CA 1
ATOM 2730 C C . GLY A 1 349 ? 6.436 11.742 -3.995 1.00 53.62 349 GLY A C 1
ATOM 2731 O O . GLY A 1 349 ? 7.416 11.623 -4.732 1.00 53.62 349 GLY A O 1
ATOM 2732 N N . ASP A 1 350 ? 6.440 11.445 -2.698 1.00 55.62 350 ASP A N 1
ATOM 2733 C CA . ASP A 1 350 ? 7.536 10.771 -2.003 1.00 55.62 350 ASP A CA 1
ATOM 2734 C C . ASP A 1 350 ? 7.755 9.330 -2.508 1.00 55.62 350 ASP A C 1
ATOM 2736 O O . ASP A 1 350 ? 6.956 8.769 -3.268 1.00 55.62 350 ASP A O 1
ATOM 2740 N N . GLY A 1 351 ? 8.880 8.722 -2.116 1.00 67.88 351 GLY A N 1
ATOM 2741 C CA . GLY A 1 351 ? 9.287 7.399 -2.600 1.00 67.88 351 GLY A CA 1
ATOM 2742 C C . GLY A 1 351 ? 8.240 6.303 -2.367 1.00 67.88 351 GLY A C 1
ATOM 2743 O O . GLY A 1 351 ? 8.040 5.462 -3.243 1.00 67.88 351 GLY A O 1
ATOM 2744 N N . THR A 1 352 ? 7.527 6.341 -1.237 1.00 69.81 352 THR A N 1
ATOM 2745 C CA . THR A 1 352 ? 6.528 5.327 -0.866 1.00 69.81 352 THR A CA 1
ATOM 2746 C C . THR A 1 352 ? 5.289 5.406 -1.751 1.00 69.81 352 THR A C 1
ATOM 2748 O O . THR A 1 352 ? 4.874 4.403 -2.332 1.00 69.81 352 THR A O 1
ATOM 2751 N N . SER A 1 353 ? 4.715 6.600 -1.920 1.00 71.12 353 SER A N 1
ATOM 2752 C CA . SER A 1 353 ? 3.525 6.784 -2.758 1.00 71.12 353 SER A CA 1
ATOM 2753 C C . SER A 1 353 ? 3.826 6.452 -4.220 1.00 71.12 353 SER A C 1
ATOM 2755 O O . SER A 1 353 ? 3.041 5.778 -4.894 1.00 71.12 353 SER A O 1
ATOM 2757 N N . ARG A 1 354 ? 5.008 6.861 -4.704 1.00 74.88 354 ARG A N 1
ATOM 2758 C CA . ARG A 1 354 ? 5.493 6.525 -6.047 1.00 74.88 354 ARG A CA 1
ATOM 2759 C C . ARG A 1 354 ? 5.586 5.012 -6.246 1.00 74.88 354 ARG A C 1
ATOM 2761 O O . ARG A 1 354 ? 5.041 4.511 -7.231 1.00 74.88 354 ARG A O 1
ATOM 2768 N N . TYR A 1 355 ? 6.211 4.303 -5.307 1.00 79.50 355 TYR A N 1
ATOM 2769 C CA . TYR A 1 355 ? 6.383 2.850 -5.344 1.00 79.50 355 TYR A CA 1
ATOM 2770 C C . TYR A 1 355 ? 5.044 2.101 -5.425 1.00 79.50 355 TYR A C 1
ATOM 2772 O O . TYR A 1 355 ? 4.869 1.222 -6.269 1.00 79.50 355 TYR A O 1
ATOM 2780 N N . LEU A 1 356 ? 4.053 2.496 -4.620 1.00 81.25 356 LEU A N 1
ATOM 2781 C CA . LEU A 1 356 ? 2.725 1.870 -4.626 1.00 81.25 356 LEU A CA 1
ATOM 2782 C C . LEU A 1 356 ? 2.006 2.052 -5.973 1.00 81.25 356 LEU A C 1
ATOM 2784 O O . LEU A 1 356 ? 1.414 1.105 -6.501 1.00 81.25 356 LEU A O 1
ATOM 2788 N N . ILE A 1 357 ? 2.101 3.247 -6.569 1.00 84.19 357 ILE A N 1
ATOM 2789 C CA . ILE A 1 357 ? 1.523 3.522 -7.892 1.00 84.19 357 ILE A CA 1
ATOM 2790 C C . ILE A 1 357 ? 2.257 2.742 -8.992 1.00 84.19 357 ILE A C 1
ATOM 2792 O O . ILE A 1 357 ? 1.608 2.213 -9.893 1.00 84.19 357 ILE A O 1
ATOM 2796 N N . GLU A 1 358 ? 3.590 2.643 -8.931 1.00 82.62 358 GLU A N 1
ATOM 2797 C CA . GLU A 1 358 ? 4.394 1.814 -9.846 1.00 82.62 358 GLU A CA 1
ATOM 2798 C C . GLU A 1 358 ? 3.984 0.348 -9.788 1.00 82.62 358 GLU A C 1
ATOM 2800 O O . GLU A 1 358 ? 3.698 -0.242 -10.827 1.00 82.62 358 GLU A O 1
ATOM 2805 N N . ASN A 1 359 ? 3.878 -0.221 -8.591 1.00 84.31 359 ASN A N 1
ATOM 2806 C CA . ASN A 1 359 ? 3.511 -1.622 -8.426 1.00 84.31 359 ASN A CA 1
ATOM 2807 C C . ASN A 1 359 ? 2.119 -1.921 -8.981 1.00 84.31 359 ASN A C 1
ATOM 2809 O O . ASN A 1 359 ? 1.938 -2.887 -9.721 1.00 84.31 359 ASN A O 1
ATOM 2813 N N . CYS A 1 360 ? 1.141 -1.074 -8.667 1.00 88.19 360 CYS A N 1
ATOM 2814 C CA . CYS A 1 360 ? -0.217 -1.223 -9.175 1.00 88.19 360 CYS A CA 1
ATOM 2815 C C . CYS A 1 360 ? -0.280 -1.111 -10.706 1.00 88.19 360 CYS A C 1
ATOM 2817 O O . CYS A 1 360 ? -0.906 -1.932 -11.375 1.00 88.19 360 CYS A O 1
ATOM 2819 N N . PHE A 1 361 ? 0.425 -0.141 -11.285 1.00 88.25 361 PHE A N 1
ATOM 2820 C CA . PHE A 1 361 ? 0.523 0.006 -12.733 1.00 88.25 361 PHE A CA 1
ATOM 2821 C C . PHE A 1 361 ? 1.184 -1.211 -13.399 1.00 88.25 361 PHE A C 1
ATOM 2823 O O . PHE A 1 361 ? 0.613 -1.796 -14.322 1.00 88.25 361 PHE A O 1
ATOM 2830 N N . ASN A 1 362 ? 2.350 -1.636 -12.900 1.00 84.38 362 ASN A N 1
ATOM 2831 C CA . ASN A 1 362 ? 3.100 -2.779 -13.425 1.00 84.38 362 ASN A CA 1
ATOM 2832 C C . ASN A 1 362 ? 2.263 -4.061 -13.377 1.00 84.38 362 ASN A C 1
ATOM 2834 O O . ASN A 1 362 ? 2.324 -4.890 -14.286 1.00 84.38 362 ASN A O 1
ATOM 2838 N N . ARG A 1 363 ? 1.431 -4.202 -12.344 1.00 86.50 363 ARG A N 1
ATOM 2839 C CA . ARG A 1 363 ? 0.496 -5.313 -12.183 1.00 86.50 363 ARG A CA 1
ATOM 2840 C C . ARG A 1 363 ? -0.542 -5.378 -13.306 1.00 86.50 363 ARG A C 1
ATOM 2842 O O . ARG A 1 363 ? -0.787 -6.472 -13.824 1.00 86.50 363 ARG A O 1
ATOM 2849 N N . TYR A 1 364 ? -1.133 -4.244 -13.690 1.00 89.75 364 TYR A N 1
ATOM 2850 C CA . TYR A 1 364 ? -2.063 -4.172 -14.823 1.00 89.75 364 TYR A CA 1
ATOM 2851 C C . TYR A 1 364 ? -1.345 -4.350 -16.165 1.00 89.75 364 TYR A C 1
ATOM 2853 O O . TYR A 1 364 ? -1.854 -5.063 -17.032 1.00 89.75 364 TYR A O 1
ATOM 2861 N N . ALA A 1 365 ? -0.153 -3.768 -16.325 1.00 85.25 365 ALA A N 1
ATOM 2862 C CA . ALA A 1 365 ? 0.662 -3.909 -17.532 1.00 85.25 365 ALA A CA 1
ATOM 2863 C C . ALA A 1 365 ? 1.047 -5.376 -17.792 1.00 85.25 365 ALA A C 1
ATOM 2865 O O . ALA A 1 365 ? 0.763 -5.905 -18.864 1.00 85.25 365 ALA A O 1
ATOM 2866 N N . LYS A 1 366 ? 1.579 -6.083 -16.782 1.00 84.44 366 LYS A N 1
ATOM 2867 C CA . LYS A 1 366 ? 1.954 -7.510 -16.864 1.00 84.44 366 LYS A CA 1
ATOM 2868 C C . LYS A 1 366 ? 0.780 -8.416 -17.250 1.00 84.44 366 LYS A C 1
ATOM 2870 O O . LYS A 1 366 ? 0.981 -9.475 -17.835 1.00 84.44 366 LYS A O 1
ATOM 2875 N N . ARG A 1 367 ? -0.449 -8.007 -16.926 1.00 87.00 367 ARG A N 1
ATOM 2876 C CA . ARG A 1 367 ? -1.690 -8.731 -17.244 1.00 87.00 367 ARG A CA 1
ATOM 2877 C C . ARG A 1 367 ? -2.381 -8.238 -18.514 1.00 87.00 367 ARG A C 1
ATOM 2879 O O . ARG A 1 367 ? -3.508 -8.645 -18.776 1.00 87.00 367 ARG A O 1
ATOM 2886 N N . SER A 1 368 ? -1.735 -7.365 -19.289 1.00 88.06 368 SER A N 1
ATOM 2887 C CA . SER A 1 368 ? -2.301 -6.785 -20.513 1.00 88.06 368 SER A CA 1
ATOM 2888 C C . SER A 1 368 ? -3.670 -6.123 -20.288 1.00 88.06 368 SER A C 1
ATOM 2890 O O . SER A 1 368 ? -4.557 -6.205 -21.132 1.00 88.06 368 SER A O 1
ATOM 2892 N N . ARG A 1 369 ? -3.871 -5.487 -19.122 1.00 90.25 369 ARG A N 1
ATOM 2893 C CA . ARG A 1 369 ? -5.122 -4.776 -18.790 1.00 90.25 369 ARG A CA 1
ATOM 2894 C C . ARG A 1 369 ? -5.135 -3.325 -19.261 1.00 90.25 369 ARG A C 1
ATOM 2896 O O . ARG A 1 369 ? -6.206 -2.753 -19.435 1.00 90.25 369 ARG A O 1
ATOM 2903 N N . ILE A 1 370 ? -3.966 -2.742 -19.520 1.00 88.56 370 ILE A N 1
ATOM 2904 C CA . ILE A 1 370 ? -3.844 -1.398 -20.091 1.00 88.56 370 ILE A CA 1
ATOM 2905 C C . ILE A 1 370 ? -4.053 -1.499 -21.605 1.00 88.56 370 ILE A C 1
ATOM 2907 O O . ILE A 1 370 ? -3.137 -1.852 -22.343 1.00 88.56 370 ILE A O 1
ATOM 2911 N N . THR A 1 371 ? -5.271 -1.221 -22.066 1.00 87.19 371 THR A N 1
ATOM 2912 C CA . THR A 1 371 ? -5.678 -1.377 -23.473 1.00 87.19 371 THR A CA 1
ATOM 2913 C C . THR A 1 371 ? -6.469 -0.159 -23.959 1.00 87.19 371 THR A C 1
ATOM 2915 O O . THR A 1 371 ? -6.798 0.731 -23.175 1.00 87.19 371 THR A O 1
ATOM 2918 N N . GLY A 1 372 ? -6.738 -0.078 -25.267 1.00 88.75 372 GLY A N 1
ATOM 2919 C CA . GLY A 1 372 ? -7.610 0.948 -25.851 1.00 88.75 372 GLY A CA 1
ATOM 2920 C C . GLY A 1 372 ? -7.194 2.387 -25.520 1.00 88.75 372 GLY A C 1
ATOM 2921 O O . GLY A 1 372 ? -6.037 2.772 -25.704 1.00 88.75 372 GLY A O 1
ATOM 2922 N N . ALA A 1 373 ? -8.150 3.182 -25.031 1.00 86.81 373 ALA A N 1
ATOM 2923 C CA . ALA A 1 373 ? -7.949 4.596 -24.717 1.00 86.81 373 ALA A CA 1
ATOM 2924 C C . ALA A 1 373 ? -6.894 4.826 -23.621 1.00 86.81 373 ALA A C 1
ATOM 2926 O O . ALA A 1 373 ? -6.079 5.739 -23.755 1.00 86.81 373 ALA A O 1
ATOM 2927 N N . SER A 1 374 ? -6.843 3.984 -22.582 1.00 85.88 374 SER A N 1
ATOM 2928 C CA . SER A 1 374 ? -5.853 4.099 -21.501 1.00 85.88 374 SER A CA 1
ATOM 2929 C C . SER A 1 374 ? -4.440 3.852 -22.019 1.00 85.88 374 SER A C 1
ATOM 2931 O O . SER A 1 374 ? -3.517 4.577 -21.658 1.00 85.88 374 SER A O 1
ATOM 2933 N N . ALA A 1 375 ? -4.265 2.862 -22.903 1.00 87.56 375 ALA A N 1
ATOM 2934 C CA . ALA A 1 375 ? -2.976 2.595 -23.539 1.00 87.56 375 ALA A CA 1
ATOM 2935 C C . ALA A 1 375 ? -2.536 3.758 -24.439 1.00 87.56 375 ALA A C 1
ATOM 2937 O O . ALA A 1 375 ? -1.374 4.155 -24.396 1.00 87.56 375 ALA A O 1
ATOM 2938 N N . ALA A 1 376 ? -3.456 4.342 -25.213 1.00 88.56 376 ALA A N 1
ATOM 2939 C CA . ALA A 1 376 ? -3.164 5.509 -26.043 1.00 88.56 376 ALA A CA 1
ATOM 2940 C C . ALA A 1 376 ? -2.784 6.741 -25.199 1.00 88.56 376 ALA A C 1
ATOM 2942 O O . ALA A 1 376 ? -1.775 7.388 -25.475 1.00 88.56 376 ALA A O 1
ATOM 2943 N N . ALA A 1 377 ? -3.543 7.029 -24.136 1.00 88.00 377 ALA A N 1
ATOM 2944 C CA . ALA A 1 377 ? -3.264 8.131 -23.215 1.00 88.00 377 ALA A CA 1
ATOM 2945 C C . ALA A 1 377 ? -1.926 7.946 -22.485 1.00 88.00 377 ALA A C 1
ATOM 2947 O O . ALA A 1 377 ? -1.156 8.896 -22.354 1.00 88.00 377 ALA A O 1
ATOM 2948 N N . LEU A 1 378 ? -1.627 6.717 -22.057 1.00 89.31 378 LEU A N 1
ATOM 2949 C CA . LEU A 1 378 ? -0.345 6.353 -21.467 1.00 89.31 378 LEU A CA 1
ATOM 2950 C C . LEU A 1 378 ? 0.804 6.587 -22.445 1.00 89.31 378 LEU A C 1
ATOM 2952 O O . LEU A 1 378 ? 1.740 7.296 -22.100 1.00 89.31 378 LEU A O 1
ATOM 2956 N N . LYS A 1 379 ? 0.718 6.058 -23.671 1.00 92.38 379 LYS A N 1
ATOM 2957 C CA . LYS A 1 379 ? 1.750 6.248 -24.702 1.00 92.38 379 LYS A CA 1
ATOM 2958 C C . LYS A 1 379 ? 2.021 7.729 -24.965 1.00 92.38 379 LYS A C 1
ATOM 2960 O O . LYS A 1 379 ? 3.169 8.158 -24.906 1.00 92.38 379 LYS A O 1
ATOM 2965 N N . ALA A 1 380 ? 0.964 8.516 -25.172 1.00 93.00 380 ALA A N 1
ATOM 2966 C CA . ALA A 1 380 ? 1.075 9.957 -25.377 1.00 93.00 380 ALA A CA 1
ATOM 2967 C C . ALA A 1 380 ? 1.690 10.672 -24.161 1.00 93.00 380 ALA A C 1
ATOM 2969 O O . ALA A 1 380 ? 2.568 11.514 -24.317 1.00 93.00 380 ALA A O 1
ATOM 2970 N N . GLY A 1 381 ? 1.271 10.315 -22.943 1.00 91.75 381 GLY A N 1
ATOM 2971 C CA . GLY A 1 381 ? 1.806 10.887 -21.709 1.00 91.75 381 GLY A CA 1
ATOM 2972 C C . GLY A 1 381 ? 3.291 10.579 -21.492 1.00 91.75 381 GLY A C 1
ATOM 2973 O O . GLY A 1 381 ? 4.055 11.489 -21.178 1.00 91.75 381 GLY A O 1
ATOM 2974 N N . LEU A 1 382 ? 3.711 9.327 -21.709 1.00 92.38 382 LEU A N 1
ATOM 2975 C CA . LEU A 1 382 ? 5.114 8.907 -21.601 1.00 92.38 382 LEU A CA 1
ATOM 2976 C C . LEU A 1 382 ? 5.992 9.622 -22.634 1.00 92.38 382 LEU A C 1
ATOM 2978 O O . LEU A 1 382 ? 7.060 10.116 -22.279 1.00 92.38 382 LEU A O 1
ATOM 2982 N N . LEU A 1 383 ? 5.532 9.721 -23.888 1.00 94.94 383 LEU A N 1
ATOM 2983 C CA . LEU A 1 383 ? 6.242 10.451 -24.942 1.00 94.94 383 LEU A CA 1
ATOM 2984 C C . LEU A 1 383 ? 6.370 11.939 -24.619 1.00 94.94 383 LEU A C 1
ATOM 2986 O O . LEU A 1 383 ? 7.467 12.477 -24.703 1.00 94.94 383 LEU A O 1
ATOM 2990 N N . ASN A 1 384 ? 5.293 12.582 -24.164 1.00 94.25 384 ASN A N 1
ATOM 2991 C CA . ASN A 1 384 ? 5.330 13.991 -23.769 1.00 94.25 384 ASN A CA 1
ATOM 2992 C C . ASN A 1 384 ? 6.322 14.248 -22.625 1.00 94.25 384 ASN A C 1
ATOM 2994 O O . ASN A 1 384 ? 6.997 15.274 -22.617 1.00 94.25 384 ASN A O 1
ATOM 2998 N N . GLN A 1 385 ? 6.423 13.328 -21.661 1.00 91.62 385 GLN A N 1
ATOM 2999 C CA . GLN A 1 385 ? 7.408 13.422 -20.581 1.00 91.62 385 GLN A CA 1
ATOM 3000 C C . GLN A 1 385 ? 8.839 13.244 -21.098 1.00 91.62 385 GLN A C 1
ATOM 3002 O O . GLN A 1 385 ? 9.700 14.035 -20.729 1.00 91.62 385 GLN A O 1
ATOM 3007 N N . ILE A 1 386 ? 9.089 12.264 -21.978 1.00 94.19 386 ILE A N 1
ATOM 3008 C CA . ILE A 1 386 ? 10.401 12.095 -22.625 1.00 94.19 386 ILE A CA 1
ATOM 3009 C C . ILE A 1 386 ? 10.777 13.375 -23.381 1.00 94.19 386 ILE A C 1
ATOM 3011 O O . ILE A 1 386 ? 11.844 13.930 -23.141 1.00 94.19 386 ILE A O 1
ATOM 3015 N N . ASP A 1 387 ? 9.890 13.887 -24.235 1.00 94.75 387 ASP A N 1
ATOM 3016 C CA . ASP A 1 387 ? 10.120 15.112 -25.007 1.00 94.75 387 ASP A CA 1
ATOM 3017 C C . ASP A 1 387 ? 10.390 16.323 -24.106 1.00 94.75 387 ASP A C 1
ATOM 3019 O O . ASP A 1 387 ? 11.270 17.131 -24.402 1.00 94.75 387 ASP A O 1
ATOM 3023 N N . SER A 1 388 ? 9.645 16.460 -23.005 1.00 91.94 388 SER A N 1
ATOM 3024 C CA . SER A 1 388 ? 9.822 17.551 -22.044 1.00 91.94 388 SER A CA 1
ATOM 3025 C C . SER A 1 388 ? 11.202 17.508 -21.385 1.00 91.94 388 SER A C 1
ATOM 3027 O O . SER A 1 388 ? 11.890 18.528 -21.351 1.00 91.94 388 SER A O 1
ATOM 3029 N N . GLU A 1 389 ? 11.630 16.340 -20.902 1.00 91.62 389 GLU A N 1
ATOM 3030 C CA . GLU A 1 389 ? 12.947 16.171 -20.276 1.00 91.62 389 GLU A CA 1
ATOM 3031 C C . GLU A 1 389 ? 14.084 16.362 -21.292 1.00 91.62 389 GLU A C 1
ATOM 3033 O O . GLU A 1 389 ? 15.075 17.029 -21.004 1.00 91.62 389 GLU A O 1
ATOM 3038 N N . LEU A 1 390 ? 13.933 15.860 -22.522 1.00 93.88 390 LEU A N 1
ATOM 3039 C CA . LEU A 1 390 ? 14.917 16.070 -23.588 1.00 93.88 390 LEU A CA 1
ATOM 3040 C C . LEU A 1 390 ? 15.053 17.550 -23.974 1.00 93.88 390 LEU A C 1
ATOM 3042 O O . LEU A 1 390 ? 16.167 18.033 -24.187 1.00 93.88 390 LEU A O 1
ATOM 3046 N N . ARG A 1 391 ? 13.944 18.302 -24.033 1.00 92.25 391 ARG A N 1
ATOM 3047 C CA . ARG A 1 391 ? 13.985 19.758 -24.261 1.00 92.25 391 ARG A CA 1
ATOM 3048 C C . ARG A 1 391 ? 14.707 20.481 -23.133 1.00 92.25 391 ARG A C 1
ATOM 3050 O O . ARG A 1 391 ? 15.511 21.359 -23.432 1.00 92.25 391 ARG A O 1
ATOM 3057 N N . LEU A 1 392 ? 14.456 20.087 -21.883 1.00 90.00 392 LEU A N 1
ATOM 3058 C CA . LEU A 1 392 ? 15.128 20.644 -20.712 1.00 90.00 392 LEU A CA 1
ATOM 3059 C C . LEU A 1 392 ? 16.649 20.430 -20.792 1.00 90.00 392 LEU A C 1
ATOM 3061 O O . LEU A 1 392 ? 17.416 21.373 -20.602 1.00 90.00 392 LEU A O 1
ATOM 3065 N N . ILE A 1 393 ? 17.083 19.224 -21.176 1.00 89.94 393 ILE A N 1
ATOM 3066 C CA . ILE A 1 393 ? 18.503 18.900 -21.388 1.00 89.94 393 ILE A CA 1
ATOM 3067 C C . ILE A 1 393 ? 19.134 19.788 -22.461 1.00 89.94 393 ILE A C 1
ATOM 3069 O O . ILE A 1 393 ? 20.256 20.262 -22.291 1.00 89.94 393 ILE A O 1
ATOM 3073 N N . ARG A 1 394 ? 18.415 20.030 -23.561 1.00 88.38 394 ARG A N 1
ATOM 3074 C CA . ARG A 1 394 ? 18.906 20.856 -24.671 1.00 88.38 394 ARG A CA 1
ATOM 3075 C C . ARG A 1 394 ? 18.961 22.345 -24.314 1.00 88.38 394 ARG A C 1
ATOM 3077 O O . ARG A 1 394 ? 19.848 23.047 -24.793 1.00 88.38 394 ARG A O 1
ATOM 3084 N N . SER A 1 395 ? 18.023 22.839 -23.502 1.00 83.56 395 SER A N 1
ATOM 3085 C CA . SER A 1 395 ? 17.945 24.259 -23.133 1.00 83.56 395 SER A CA 1
ATOM 3086 C C . SER A 1 395 ? 18.974 24.696 -22.090 1.00 83.56 395 SER A C 1
ATOM 3088 O O . SER A 1 395 ? 19.271 25.885 -22.017 1.00 83.56 395 SER A O 1
ATOM 3090 N N . GLU A 1 396 ? 19.537 23.769 -21.308 1.00 76.19 396 GLU A N 1
ATOM 3091 C CA . GLU A 1 396 ? 20.492 24.083 -20.236 1.00 76.19 396 GLU A CA 1
ATOM 3092 C C . GLU A 1 396 ? 21.788 23.256 -20.360 1.00 76.19 396 GLU A C 1
ATOM 3094 O O . GLU A 1 396 ? 21.972 22.245 -19.681 1.00 76.19 396 GLU A O 1
ATOM 3099 N N . PRO A 1 397 ? 22.747 23.689 -21.203 1.00 62.06 397 PRO A N 1
ATOM 3100 C CA . PRO A 1 397 ? 23.993 22.952 -21.427 1.00 62.06 397 PRO A CA 1
ATOM 3101 C C . PRO A 1 397 ? 24.918 22.895 -20.199 1.00 62.06 397 PRO A C 1
ATOM 3103 O O . PRO A 1 397 ? 25.810 22.047 -20.149 1.00 62.06 397 PRO A O 1
ATOM 3106 N N . GLN A 1 398 ? 24.740 23.808 -19.235 1.00 65.31 398 GLN A N 1
ATOM 3107 C CA . GLN A 1 398 ? 25.537 23.921 -18.011 1.00 65.31 398 GLN A CA 1
ATOM 3108 C C . GLN A 1 398 ? 24.608 24.094 -16.801 1.00 65.31 398 GLN A C 1
ATOM 3110 O O . GLN A 1 398 ? 24.002 25.147 -16.620 1.00 65.31 398 GLN A O 1
ATOM 3115 N N . TRP A 1 399 ? 24.498 23.055 -15.970 1.00 67.12 399 TRP A N 1
ATOM 3116 C CA . TRP A 1 399 ? 23.618 23.050 -14.798 1.00 67.12 399 TRP A CA 1
ATOM 3117 C C . TRP A 1 399 ? 24.236 23.847 -13.645 1.00 67.12 399 TRP A C 1
ATOM 3119 O O . TRP A 1 399 ? 25.185 23.391 -13.001 1.00 67.12 399 TRP A O 1
ATOM 3129 N N . GLY A 1 400 ? 23.690 25.031 -13.369 1.00 63.50 400 GLY A N 1
ATOM 3130 C CA . GLY A 1 400 ? 24.061 25.837 -12.208 1.00 63.50 400 GLY A CA 1
ATOM 3131 C C . GLY A 1 400 ? 23.360 25.384 -10.917 1.00 63.50 400 GLY A C 1
ATOM 3132 O O . GLY A 1 400 ? 22.407 24.597 -10.950 1.00 63.50 400 GLY A O 1
ATOM 3133 N N . PRO A 1 401 ? 23.791 25.882 -9.744 1.00 58.47 401 PRO A N 1
ATOM 3134 C CA . PRO A 1 401 ? 23.021 25.748 -8.510 1.00 58.47 401 PRO A CA 1
ATOM 3135 C C . PRO A 1 401 ? 21.622 26.368 -8.685 1.00 58.47 401 PRO A C 1
ATOM 3137 O O . PRO A 1 401 ? 21.509 27.553 -8.980 1.00 58.47 401 PRO A O 1
ATOM 3140 N N . GLY A 1 402 ? 20.560 25.574 -8.506 1.00 63.41 402 GLY A N 1
ATOM 3141 C CA . GLY A 1 402 ? 19.163 26.025 -8.611 1.00 63.41 402 GLY A CA 1
ATOM 3142 C C . GLY A 1 402 ? 18.476 25.780 -9.962 1.00 63.41 402 GLY A C 1
ATOM 3143 O O . GLY A 1 402 ? 17.255 25.905 -10.030 1.00 63.41 402 GLY A O 1
ATOM 3144 N N . SER A 1 403 ? 19.210 25.366 -11.001 1.00 68.38 403 SER A N 1
ATOM 3145 C CA . SER A 1 403 ? 18.615 24.900 -12.260 1.00 68.38 403 SER A CA 1
ATOM 3146 C C . SER A 1 403 ? 17.799 23.611 -12.059 1.00 68.38 403 SER A C 1
ATOM 3148 O O . SER A 1 403 ? 18.253 22.714 -11.333 1.00 68.38 403 SER A O 1
ATOM 3150 N N . PRO A 1 404 ? 16.622 23.470 -12.698 1.00 66.88 404 PRO A N 1
ATOM 3151 C CA . PRO A 1 404 ? 15.855 22.231 -12.668 1.00 66.88 404 PRO A CA 1
ATOM 3152 C C . PRO A 1 404 ? 16.652 21.117 -13.349 1.00 66.88 404 PRO A C 1
ATOM 3154 O O . PRO A 1 404 ? 16.849 21.135 -14.556 1.00 66.88 404 PRO A O 1
ATOM 3157 N N . ARG A 1 405 ? 17.137 20.145 -12.571 1.00 73.12 405 ARG A N 1
ATOM 3158 C CA . ARG A 1 405 ? 17.908 19.027 -13.123 1.00 73.12 405 ARG A CA 1
ATOM 3159 C C . ARG A 1 405 ? 16.988 18.070 -13.887 1.00 73.12 405 ARG A C 1
ATOM 3161 O O . ARG A 1 405 ? 15.935 17.723 -13.353 1.00 73.12 405 ARG A O 1
ATOM 3168 N N . PRO A 1 406 ? 17.408 17.599 -15.068 1.00 78.62 406 PRO A N 1
ATOM 3169 C CA . PRO A 1 406 ? 16.647 16.643 -15.848 1.00 78.62 406 PRO A CA 1
ATOM 3170 C C . PRO A 1 406 ? 16.642 15.293 -15.134 1.00 78.62 406 PRO A C 1
ATOM 3172 O O . PRO A 1 406 ? 17.653 14.868 -14.563 1.00 78.62 406 PRO A O 1
ATOM 3175 N N . ASP A 1 407 ? 15.509 14.601 -15.178 1.00 84.25 407 ASP A N 1
ATOM 3176 C CA . ASP A 1 407 ? 15.387 13.262 -14.608 1.00 84.25 407 ASP A CA 1
ATOM 3177 C C . ASP A 1 407 ? 15.693 12.209 -15.685 1.00 84.25 407 ASP A C 1
ATOM 3179 O O . ASP A 1 407 ? 14.808 11.675 -16.357 1.00 84.25 407 ASP A O 1
ATOM 3183 N N . TYR A 1 408 ? 16.980 11.874 -15.850 1.00 88.44 408 TYR A N 1
ATOM 3184 C CA . TYR A 1 408 ? 17.408 10.824 -16.788 1.00 88.44 408 TYR A CA 1
ATOM 3185 C C . TYR A 1 408 ? 16.741 9.473 -16.492 1.00 88.44 408 TYR A C 1
ATOM 3187 O O . TYR A 1 408 ? 16.454 8.702 -17.412 1.00 88.44 408 TYR A O 1
ATOM 3195 N N . ARG A 1 409 ? 16.445 9.189 -15.214 1.00 86.62 409 ARG A N 1
ATOM 3196 C CA . ARG A 1 409 ? 15.762 7.950 -14.826 1.00 86.62 409 ARG A CA 1
ATOM 3197 C C . ARG A 1 409 ? 14.325 7.953 -15.317 1.00 86.62 409 ARG A C 1
ATOM 3199 O O . ARG A 1 409 ? 13.859 6.902 -15.745 1.00 86.62 409 ARG A O 1
ATOM 3206 N N . LEU A 1 410 ? 13.644 9.098 -15.305 1.00 86.69 410 LEU A N 1
ATOM 3207 C CA . LEU A 1 410 ? 12.299 9.224 -15.865 1.00 86.69 410 LEU A CA 1
ATOM 3208 C C . LEU A 1 410 ? 12.288 8.929 -17.371 1.00 86.69 410 LEU A C 1
ATOM 3210 O O . LEU A 1 410 ? 11.455 8.141 -17.815 1.00 86.69 410 LEU A O 1
ATOM 3214 N N . ILE A 1 411 ? 13.241 9.472 -18.145 1.00 91.56 411 ILE A N 1
ATOM 3215 C CA . ILE A 1 411 ? 13.371 9.170 -19.586 1.00 91.56 411 ILE A CA 1
ATOM 3216 C C . ILE A 1 411 ? 13.502 7.656 -19.799 1.00 91.56 411 ILE A C 1
ATOM 3218 O O . ILE A 1 411 ? 12.738 7.055 -20.555 1.00 91.56 411 ILE A O 1
ATOM 3222 N N . ILE A 1 412 ? 14.433 7.022 -19.085 1.00 92.12 412 ILE A N 1
ATOM 3223 C CA . ILE A 1 412 ? 14.690 5.581 -19.176 1.00 92.12 412 ILE A CA 1
ATOM 3224 C C . ILE A 1 412 ? 13.457 4.755 -18.783 1.00 92.12 412 ILE A C 1
ATOM 3226 O O . ILE A 1 412 ? 13.075 3.821 -19.494 1.00 92.12 412 ILE A O 1
ATOM 3230 N N . GLN A 1 413 ? 12.812 5.093 -17.664 1.00 88.06 413 GLN A N 1
ATOM 3231 C CA . GLN A 1 413 ? 11.603 4.416 -17.192 1.00 88.06 413 GLN A CA 1
ATOM 3232 C C . GLN A 1 413 ? 10.465 4.528 -18.210 1.00 88.06 413 GLN A C 1
ATOM 3234 O O . GLN A 1 413 ? 9.764 3.546 -18.455 1.00 88.06 413 GLN A O 1
ATOM 3239 N N . ASN A 1 414 ? 10.316 5.685 -18.851 1.00 90.94 414 ASN A N 1
ATOM 3240 C CA . ASN A 1 414 ? 9.269 5.915 -19.836 1.00 90.94 414 ASN A CA 1
ATOM 3241 C C . ASN A 1 414 ? 9.532 5.178 -21.155 1.00 90.94 414 ASN A C 1
ATOM 3243 O O . ASN A 1 414 ? 8.590 4.634 -21.728 1.00 90.94 414 ASN A O 1
ATOM 3247 N N . ILE A 1 415 ? 10.790 5.064 -21.601 1.00 93.75 415 ILE A N 1
ATOM 3248 C CA . ILE A 1 415 ? 11.159 4.227 -22.759 1.00 93.75 415 ILE A CA 1
ATOM 3249 C C . ILE A 1 415 ? 10.847 2.755 -22.473 1.00 93.75 415 ILE A C 1
ATOM 3251 O O . ILE A 1 415 ? 10.216 2.093 -23.295 1.00 93.75 415 ILE A O 1
ATOM 3255 N N . LYS A 1 416 ? 11.212 2.249 -21.286 1.00 89.31 416 LYS A N 1
ATOM 3256 C CA . LYS A 1 416 ? 10.848 0.886 -20.858 1.00 89.31 416 LYS A CA 1
ATOM 3257 C C . LYS A 1 416 ? 9.335 0.691 -20.802 1.00 89.31 416 LYS A C 1
ATOM 3259 O O . LYS A 1 416 ? 8.842 -0.347 -21.235 1.00 89.31 416 LYS A O 1
ATOM 3264 N N . GLY A 1 417 ? 8.605 1.687 -20.298 1.00 85.81 417 GLY A N 1
ATOM 3265 C CA . GLY A 1 417 ? 7.145 1.693 -20.264 1.00 85.81 417 GLY A CA 1
ATOM 3266 C C . GLY A 1 417 ? 6.536 1.580 -21.662 1.00 85.81 417 GLY A C 1
ATOM 3267 O O . GLY A 1 417 ? 5.683 0.726 -21.881 1.00 85.81 417 GLY A O 1
ATOM 3268 N N . LEU A 1 418 ? 7.017 2.376 -22.622 1.00 90.56 418 LEU A N 1
ATOM 3269 C CA . LEU A 1 418 ? 6.592 2.316 -24.025 1.00 90.56 418 LEU A CA 1
ATOM 3270 C C . LEU A 1 418 ? 6.935 0.964 -24.668 1.00 90.56 418 LEU A C 1
ATOM 3272 O O . LEU A 1 418 ? 6.048 0.327 -25.237 1.00 90.56 418 LEU A O 1
ATOM 3276 N N . LYS A 1 419 ? 8.163 0.461 -24.482 1.00 88.69 419 LYS A N 1
ATOM 3277 C CA . LYS A 1 419 ? 8.573 -0.864 -24.979 1.00 88.69 419 LYS A CA 1
ATOM 3278 C C . LYS A 1 419 ? 7.699 -1.984 -24.408 1.00 88.69 419 LYS A C 1
ATOM 3280 O O . LYS A 1 419 ? 7.275 -2.871 -25.143 1.00 88.69 419 LYS A O 1
ATOM 3285 N N . GLY A 1 420 ? 7.366 -1.924 -23.117 1.00 83.00 420 GLY A N 1
ATOM 3286 C CA . GLY A 1 420 ? 6.461 -2.873 -22.459 1.00 83.00 420 GLY A CA 1
ATOM 3287 C C . GLY A 1 420 ? 5.033 -2.868 -23.021 1.00 83.00 420 GLY A C 1
ATOM 3288 O O . GLY A 1 420 ? 4.317 -3.854 -22.875 1.00 83.00 420 GLY A O 1
ATOM 3289 N N . LEU A 1 421 ? 4.635 -1.790 -23.703 1.00 83.75 421 LEU A N 1
ATOM 3290 C CA . LEU A 1 421 ? 3.374 -1.669 -24.445 1.00 83.75 421 LEU A CA 1
ATOM 3291 C C . LEU A 1 421 ? 3.525 -2.015 -25.941 1.00 83.75 421 LEU A C 1
ATOM 3293 O O . LEU A 1 421 ? 2.605 -1.748 -26.719 1.00 83.75 421 LEU A O 1
ATOM 3297 N N . GLY A 1 422 ? 4.679 -2.549 -26.355 1.00 86.81 422 GLY A N 1
ATOM 3298 C CA . GLY A 1 422 ? 5.009 -2.824 -27.755 1.00 86.81 422 GLY A CA 1
ATOM 3299 C C . GLY A 1 422 ? 5.159 -1.559 -28.604 1.00 86.81 422 GLY A C 1
ATOM 3300 O O . GLY A 1 422 ? 4.761 -1.557 -29.766 1.00 86.81 422 GLY A O 1
ATOM 3301 N N . ASP A 1 423 ? 5.641 -0.459 -28.017 1.00 90.50 423 ASP A N 1
ATOM 3302 C CA . ASP A 1 423 ? 5.788 0.833 -28.687 1.00 90.50 423 ASP A CA 1
ATOM 3303 C C . ASP A 1 423 ? 7.238 1.336 -28.683 1.00 90.50 423 ASP A C 1
ATOM 3305 O O . ASP A 1 423 ? 7.775 1.731 -27.648 1.00 90.50 423 ASP A O 1
ATOM 3309 N N . ASP A 1 424 ? 7.854 1.395 -29.863 1.00 94.69 424 ASP A N 1
ATOM 3310 C CA . ASP A 1 424 ? 9.241 1.850 -30.021 1.00 94.69 424 ASP A CA 1
ATOM 3311 C C . ASP A 1 424 ? 9.378 3.374 -30.140 1.00 94.69 424 ASP A C 1
ATOM 3313 O O . ASP A 1 424 ? 10.476 3.887 -30.376 1.00 94.69 424 ASP A O 1
ATOM 3317 N N . SER A 1 425 ? 8.288 4.136 -30.000 1.00 96.19 425 SER A N 1
ATOM 3318 C CA . SER A 1 425 ? 8.322 5.593 -30.172 1.00 96.19 425 SER A CA 1
ATOM 3319 C C . SER A 1 425 ? 9.279 6.273 -29.190 1.00 96.19 425 SER A C 1
ATOM 3321 O O . SER A 1 425 ? 9.919 7.250 -29.559 1.00 96.19 425 SER A O 1
ATOM 3323 N N . GLY A 1 426 ? 9.474 5.710 -27.990 1.00 95.88 426 GLY A N 1
ATOM 3324 C CA . GLY A 1 426 ? 10.471 6.206 -27.035 1.00 95.88 426 GLY A CA 1
ATOM 3325 C C . GLY A 1 426 ? 11.902 6.132 -27.580 1.00 95.88 426 GLY A C 1
ATOM 3326 O O . GLY A 1 426 ? 12.642 7.113 -27.509 1.00 95.88 426 GLY A O 1
ATOM 3327 N N . PHE A 1 427 ? 12.278 5.006 -28.199 1.00 96.88 427 PHE A N 1
ATOM 3328 C CA . PHE A 1 427 ? 13.577 4.878 -28.866 1.00 96.88 427 PHE A CA 1
ATOM 3329 C C . PHE A 1 427 ? 13.688 5.812 -30.066 1.00 96.88 427 PHE A C 1
ATOM 3331 O O . PHE A 1 427 ? 14.732 6.430 -30.252 1.00 96.88 427 PHE A O 1
ATOM 3338 N N . LYS A 1 428 ? 12.625 5.952 -30.870 1.00 96.88 428 LYS A N 1
ATOM 3339 C CA . LYS A 1 428 ? 12.618 6.874 -32.019 1.00 96.88 428 LYS A CA 1
ATOM 3340 C C . LYS A 1 428 ? 12.884 8.311 -31.578 1.00 96.88 428 LYS A C 1
ATOM 3342 O O . LYS A 1 428 ? 13.768 8.944 -32.142 1.00 96.88 428 LYS A O 1
ATOM 3347 N N . THR A 1 429 ? 12.196 8.780 -30.539 1.00 96.81 429 THR A N 1
ATOM 3348 C CA . THR A 1 429 ? 12.394 10.115 -29.965 1.00 96.81 429 THR A CA 1
ATOM 3349 C C . THR A 1 429 ? 13.842 10.335 -29.518 1.00 96.81 429 THR A C 1
ATOM 3351 O O . THR A 1 429 ? 14.460 11.329 -29.899 1.00 96.81 429 THR A O 1
ATOM 3354 N N . VAL A 1 430 ? 14.424 9.392 -28.770 1.00 96.25 430 VAL A N 1
ATOM 3355 C CA . VAL A 1 430 ? 15.826 9.486 -28.326 1.00 96.25 430 VAL A CA 1
ATOM 3356 C C . VAL A 1 430 ? 16.808 9.437 -29.499 1.00 96.25 430 VAL A C 1
ATOM 3358 O O . VAL A 1 430 ? 17.761 10.213 -29.540 1.00 96.25 430 VAL A O 1
ATOM 3361 N N . ASN A 1 431 ? 16.566 8.573 -30.485 1.00 96.19 431 ASN A N 1
ATOM 3362 C CA . ASN A 1 431 ? 17.392 8.490 -31.687 1.00 96.19 431 ASN A CA 1
ATOM 3363 C C . ASN A 1 431 ? 17.369 9.805 -32.479 1.00 96.19 431 ASN A C 1
ATOM 3365 O O . ASN A 1 431 ? 18.425 10.268 -32.906 1.00 96.19 431 ASN A O 1
ATOM 3369 N N . THR A 1 432 ? 16.202 10.439 -32.636 1.00 96.38 432 THR A N 1
ATOM 3370 C CA . THR A 1 432 ? 16.085 11.767 -33.258 1.00 96.38 432 THR A CA 1
ATOM 3371 C C . THR A 1 432 ? 16.840 12.823 -32.453 1.00 96.38 432 THR A C 1
ATOM 3373 O O . THR A 1 432 ? 17.593 13.606 -33.027 1.00 96.38 432 THR A O 1
ATOM 3376 N N . PHE A 1 433 ? 16.710 12.804 -31.125 1.00 95.81 433 PHE A N 1
ATOM 3377 C CA . PHE A 1 433 ? 17.423 13.727 -30.246 1.00 95.81 433 PHE A CA 1
ATOM 3378 C C . PHE A 1 433 ? 18.947 13.647 -30.426 1.00 95.81 433 PHE A C 1
ATOM 3380 O O . PHE A 1 433 ? 19.596 14.677 -30.622 1.00 95.81 433 PHE A O 1
ATOM 3387 N N . PHE A 1 434 ? 19.517 12.436 -30.423 1.00 95.38 434 PHE A N 1
ATOM 3388 C CA . PHE A 1 434 ? 20.961 12.242 -30.585 1.00 95.38 434 PHE A CA 1
ATOM 3389 C C . PHE A 1 434 ? 21.457 12.393 -32.027 1.00 95.38 434 PHE A C 1
ATOM 3391 O O . PHE A 1 434 ? 22.622 12.734 -32.233 1.00 95.38 434 PHE A O 1
ATOM 3398 N N . ALA A 1 435 ? 20.595 12.229 -33.032 1.00 94.12 435 ALA A N 1
ATOM 3399 C CA . ALA A 1 435 ? 20.945 12.534 -34.418 1.00 94.12 435 ALA A CA 1
ATOM 3400 C C . ALA A 1 435 ? 21.270 14.024 -34.629 1.00 94.12 435 ALA A C 1
ATOM 3402 O O . ALA A 1 435 ? 22.088 14.362 -35.487 1.00 94.12 435 ALA A O 1
ATOM 3403 N N . GLU A 1 436 ? 20.698 14.911 -33.820 1.00 92.06 436 GLU A N 1
ATOM 3404 C CA . GLU A 1 436 ? 20.952 16.359 -33.847 1.00 92.06 436 GLU A CA 1
ATOM 3405 C C . GLU A 1 436 ? 21.986 16.805 -32.800 1.00 92.06 436 GLU A C 1
ATOM 3407 O O . GLU A 1 436 ? 22.429 17.951 -32.807 1.00 92.06 436 GLU A O 1
ATOM 3412 N N . SER A 1 437 ? 22.385 15.900 -31.906 1.00 90.38 437 SER A N 1
ATOM 3413 C CA . SER A 1 437 ? 23.244 16.194 -30.763 1.00 90.38 437 SER A CA 1
ATOM 3414 C C . SER A 1 437 ? 24.686 16.518 -31.169 1.00 90.38 437 SER A C 1
ATOM 3416 O O . SER A 1 437 ? 25.283 15.876 -32.046 1.00 90.38 437 SER A O 1
ATOM 3418 N N . ALA A 1 438 ? 25.264 17.497 -30.468 1.00 88.00 438 ALA A N 1
ATOM 3419 C CA . ALA A 1 438 ? 26.702 17.777 -30.437 1.00 88.00 438 ALA A CA 1
ATOM 3420 C C . ALA A 1 438 ? 27.383 17.221 -29.168 1.00 88.00 438 ALA A C 1
ATOM 3422 O O . ALA A 1 438 ? 28.575 17.437 -28.958 1.00 88.00 438 ALA A O 1
ATOM 3423 N N . PHE A 1 439 ? 26.635 16.499 -28.329 1.00 88.00 439 PHE A N 1
ATOM 3424 C CA . PHE A 1 439 ? 27.079 15.890 -27.076 1.00 88.00 439 PHE A CA 1
ATOM 3425 C C . PHE A 1 439 ? 27.715 16.874 -26.053 1.00 88.00 439 PHE A C 1
ATOM 3427 O O . PHE A 1 439 ? 28.823 16.620 -25.554 1.00 88.00 439 PHE A O 1
ATOM 3434 N N . PRO A 1 440 ? 27.043 17.988 -25.682 1.00 88.38 440 PRO A N 1
ATOM 3435 C CA . PRO A 1 440 ? 27.384 18.750 -24.476 1.00 88.38 440 PRO A CA 1
ATOM 3436 C C . PRO A 1 440 ? 27.181 17.907 -23.203 1.00 88.38 440 PRO A C 1
ATOM 3438 O O . PRO A 1 440 ? 26.570 16.841 -23.238 1.00 88.38 440 PRO A O 1
ATOM 3441 N N . ASP A 1 441 ? 27.695 18.375 -22.066 1.00 84.00 441 ASP A N 1
ATOM 3442 C CA . ASP A 1 441 ? 27.809 17.610 -20.812 1.00 84.00 441 ASP A CA 1
ATOM 3443 C C . ASP A 1 441 ? 26.499 16.931 -20.357 1.00 84.00 441 ASP A C 1
ATOM 3445 O O . ASP A 1 441 ? 26.515 15.756 -19.976 1.00 84.00 441 ASP A O 1
ATOM 3449 N N . GLY A 1 442 ? 25.360 17.629 -20.447 1.00 85.38 442 GLY A N 1
ATOM 3450 C CA . GLY A 1 442 ? 24.039 17.069 -20.125 1.00 85.38 442 GLY A CA 1
ATOM 3451 C C . GLY A 1 442 ? 23.620 15.927 -21.058 1.00 85.38 442 GLY A C 1
ATOM 3452 O O . GLY A 1 442 ? 23.224 14.857 -20.601 1.00 85.38 442 GLY A O 1
ATOM 3453 N N . GLU A 1 443 ? 23.789 16.110 -22.368 1.00 91.38 443 GLU A N 1
ATOM 3454 C CA . GLU A 1 443 ? 23.471 15.089 -23.374 1.00 91.38 443 GLU A CA 1
ATOM 3455 C C . GLU A 1 443 ? 24.410 13.879 -23.278 1.00 91.38 443 GLU A C 1
ATOM 3457 O O . GLU A 1 443 ? 23.963 12.749 -23.462 1.00 91.38 443 GLU A O 1
ATOM 3462 N N . ARG A 1 444 ? 25.690 14.082 -22.927 1.00 89.25 444 ARG A N 1
ATOM 3463 C CA . ARG A 1 444 ? 26.627 12.973 -22.650 1.00 89.25 444 ARG A CA 1
ATOM 3464 C C . ARG A 1 444 ? 26.200 12.155 -21.447 1.00 89.25 444 ARG A C 1
ATOM 3466 O O . ARG A 1 444 ? 26.210 10.932 -21.515 1.00 89.25 444 ARG A O 1
ATOM 3473 N N . SER A 1 445 ? 25.804 12.829 -20.371 1.00 89.12 445 SER A N 1
ATOM 3474 C CA . SER A 1 445 ? 25.339 12.157 -19.157 1.00 89.12 445 SER A CA 1
ATOM 3475 C C . SER A 1 445 ? 24.095 11.313 -19.443 1.00 89.12 445 SER A C 1
ATOM 3477 O O . SER A 1 445 ? 24.037 10.152 -19.048 1.00 89.12 445 SER A O 1
ATOM 3479 N N . LEU A 1 446 ? 23.135 11.859 -20.204 1.00 92.00 446 LEU A N 1
ATOM 3480 C CA . LEU A 1 446 ? 21.978 11.093 -20.664 1.00 92.00 446 LEU A CA 1
ATOM 3481 C C . LEU A 1 446 ? 22.392 9.913 -21.556 1.00 92.00 446 LEU A C 1
ATOM 3483 O O . LEU A 1 446 ? 21.870 8.812 -21.386 1.00 92.00 446 LEU A O 1
ATOM 3487 N N . PHE A 1 447 ? 23.307 10.132 -22.507 1.00 94.06 447 PHE A N 1
ATOM 3488 C CA . PHE A 1 447 ? 23.798 9.078 -23.392 1.00 94.06 447 PHE A CA 1
ATOM 3489 C C . PHE A 1 447 ? 24.396 7.920 -22.595 1.00 94.06 447 PHE A C 1
ATOM 3491 O O . PHE A 1 447 ? 24.059 6.776 -22.874 1.00 94.06 447 PHE A O 1
ATOM 3498 N N . ASP A 1 448 ? 25.245 8.196 -21.604 1.00 90.06 448 ASP A N 1
ATOM 3499 C CA . ASP A 1 448 ? 25.890 7.152 -20.808 1.00 90.06 448 ASP A CA 1
ATOM 3500 C C . ASP A 1 448 ? 24.872 6.305 -20.031 1.00 90.06 448 ASP A C 1
ATOM 3502 O O . ASP A 1 448 ? 25.004 5.079 -19.998 1.00 90.06 448 ASP A O 1
ATOM 3506 N N . GLU A 1 449 ? 23.842 6.934 -19.459 1.00 91.19 449 GLU A N 1
ATOM 3507 C CA . GLU A 1 449 ? 22.754 6.258 -18.737 1.00 91.19 449 GLU A CA 1
ATOM 3508 C C . GLU A 1 449 ? 21.888 5.409 -19.685 1.00 91.19 449 GLU A C 1
ATOM 3510 O O . GLU A 1 449 ? 21.671 4.219 -19.447 1.00 91.19 449 GLU A O 1
ATOM 3515 N N . ILE A 1 450 ? 21.446 5.981 -20.812 1.00 93.12 450 ILE A N 1
ATOM 3516 C CA . ILE A 1 450 ? 20.647 5.277 -21.828 1.00 93.12 450 ILE A CA 1
ATOM 3517 C C . ILE A 1 450 ? 21.444 4.127 -22.441 1.00 93.12 450 ILE A C 1
ATOM 3519 O O . ILE A 1 450 ? 20.937 3.011 -22.557 1.00 93.12 450 ILE A O 1
ATOM 3523 N N . ALA A 1 451 ? 22.695 4.380 -22.826 1.00 91.00 451 ALA A N 1
ATOM 3524 C CA . ALA A 1 451 ? 23.553 3.377 -23.427 1.00 91.00 451 ALA A CA 1
ATOM 3525 C C . ALA A 1 451 ? 23.803 2.233 -22.455 1.00 91.00 451 ALA A C 1
ATOM 3527 O O . ALA A 1 451 ? 23.810 1.104 -22.917 1.00 91.00 451 ALA A O 1
ATOM 3528 N N . ALA A 1 452 ? 23.984 2.502 -21.154 1.00 89.44 452 ALA A N 1
ATOM 3529 C CA . ALA A 1 452 ? 24.179 1.481 -20.128 1.00 89.44 452 ALA A CA 1
ATOM 3530 C C . ALA A 1 452 ? 22.918 0.646 -19.869 1.00 89.44 452 ALA A C 1
ATOM 3532 O O . ALA A 1 452 ? 23.018 -0.575 -19.733 1.00 89.44 452 ALA A O 1
ATOM 3533 N N . GLU A 1 453 ? 21.750 1.282 -19.814 1.00 91.69 453 GLU A N 1
ATOM 3534 C CA . GLU A 1 453 ? 20.496 0.585 -19.545 1.00 91.69 453 GLU A CA 1
ATOM 3535 C C . GLU A 1 453 ? 20.047 -0.274 -20.734 1.00 91.69 453 GLU A C 1
ATOM 3537 O O . GLU A 1 453 ? 19.667 -1.430 -20.562 1.00 91.69 453 GLU A O 1
ATOM 3542 N N . PHE A 1 454 ? 20.139 0.263 -21.950 1.00 91.88 454 PHE A N 1
ATOM 3543 C CA . PHE A 1 454 ? 19.621 -0.371 -23.165 1.00 91.88 454 PHE A CA 1
ATOM 3544 C C . PHE A 1 454 ? 20.708 -1.103 -23.969 1.00 91.88 454 PHE A C 1
ATOM 3546 O O . PHE A 1 454 ? 20.599 -1.275 -25.183 1.00 91.88 454 PHE A O 1
ATOM 3553 N N . LEU A 1 455 ? 21.774 -1.579 -23.304 1.00 87.06 455 LEU A N 1
ATOM 3554 C CA . LEU A 1 455 ? 22.890 -2.297 -23.950 1.00 87.06 455 LEU A CA 1
ATOM 3555 C C . LEU A 1 455 ? 22.440 -3.528 -24.753 1.00 87.06 455 LEU A C 1
ATOM 3557 O O . LEU A 1 455 ? 23.152 -3.959 -25.665 1.00 87.06 455 LEU A O 1
ATOM 3561 N N . SER A 1 456 ? 21.301 -4.122 -24.397 1.00 85.69 456 SER A N 1
ATOM 3562 C CA . SER A 1 456 ? 20.774 -5.345 -25.015 1.00 85.69 456 SER A CA 1
ATOM 3563 C C . SER A 1 456 ? 19.661 -5.073 -26.028 1.00 85.69 456 SER A C 1
ATOM 3565 O O . SER A 1 456 ? 19.236 -5.995 -26.711 1.00 85.69 456 SER A O 1
ATOM 3567 N N . ASP A 1 457 ? 19.252 -3.820 -26.211 1.00 89.94 457 ASP A N 1
ATOM 3568 C CA . ASP A 1 457 ? 18.147 -3.431 -27.088 1.00 89.94 457 ASP A CA 1
ATOM 3569 C C . ASP A 1 457 ? 18.685 -2.982 -28.452 1.00 89.94 457 ASP A C 1
ATOM 3571 O O . ASP A 1 457 ? 19.656 -2.230 -28.539 1.00 89.94 457 ASP A O 1
ATOM 3575 N N . ASP A 1 458 ? 18.109 -3.481 -29.543 1.00 89.88 458 ASP A N 1
ATOM 3576 C CA . ASP A 1 458 ? 18.555 -3.155 -30.904 1.00 89.88 458 ASP A CA 1
ATOM 3577 C C . ASP A 1 458 ? 18.065 -1.779 -31.363 1.00 89.88 458 ASP A C 1
ATOM 3579 O O . ASP A 1 458 ? 18.687 -1.136 -32.209 1.00 89.88 458 ASP A O 1
ATOM 3583 N N . GLU A 1 459 ? 16.980 -1.304 -30.764 1.00 93.50 459 GLU A N 1
ATOM 3584 C CA . GLU A 1 459 ? 16.281 -0.079 -31.124 1.00 93.50 459 GLU A CA 1
ATOM 3585 C C . GLU A 1 459 ? 17.096 1.185 -30.787 1.00 93.50 459 GLU A C 1
ATOM 3587 O O . GLU A 1 459 ? 16.911 2.221 -31.429 1.00 93.50 459 GLU A O 1
ATOM 3592 N N . ILE A 1 460 ? 18.051 1.111 -29.844 1.00 93.31 460 ILE A N 1
ATOM 3593 C CA . ILE A 1 460 ? 18.954 2.228 -29.492 1.00 93.31 460 ILE A CA 1
ATOM 3594 C C . ILE A 1 460 ? 20.172 2.348 -30.422 1.00 93.31 460 ILE A C 1
ATOM 3596 O O . ILE A 1 460 ? 20.935 3.312 -30.351 1.00 93.31 460 ILE A O 1
ATOM 3600 N N . ARG A 1 461 ? 20.375 1.383 -31.325 1.00 92.38 461 ARG A N 1
ATOM 3601 C CA . ARG A 1 461 ? 21.544 1.324 -32.212 1.00 92.38 461 ARG A CA 1
ATOM 3602 C C . ARG A 1 461 ? 21.827 2.624 -32.985 1.00 92.38 461 ARG A C 1
ATOM 3604 O O . ARG A 1 461 ? 23.003 2.989 -33.045 1.00 92.38 461 ARG A O 1
ATOM 3611 N N . PRO A 1 462 ? 20.833 3.352 -33.540 1.00 94.06 462 PRO A N 1
ATOM 3612 C CA . PRO A 1 462 ? 21.097 4.620 -34.223 1.00 94.06 462 PRO A CA 1
ATOM 3613 C C . PRO A 1 462 ? 21.771 5.654 -33.310 1.00 94.06 462 PRO A C 1
ATOM 3615 O O . PRO A 1 462 ? 22.774 6.245 -33.704 1.00 94.06 462 PRO A O 1
ATOM 3618 N N . THR A 1 463 ? 21.302 5.799 -32.066 1.00 93.56 463 THR A N 1
ATOM 3619 C CA . THR A 1 463 ? 21.933 6.663 -31.052 1.00 93.56 463 THR A CA 1
ATOM 3620 C C . THR A 1 463 ? 23.397 6.290 -30.817 1.00 93.56 463 THR A C 1
ATOM 3622 O O . THR A 1 463 ? 24.266 7.161 -30.793 1.00 93.56 463 THR A O 1
ATOM 3625 N N . ILE A 1 464 ? 23.698 4.993 -30.686 1.00 94.06 464 ILE A N 1
ATOM 3626 C CA . ILE A 1 464 ? 25.070 4.512 -30.460 1.00 94.06 464 ILE A CA 1
ATOM 3627 C C . ILE A 1 464 ? 25.985 4.852 -31.648 1.00 94.06 464 ILE A C 1
ATOM 3629 O O . ILE A 1 464 ? 27.123 5.283 -31.451 1.00 94.06 464 ILE A O 1
ATOM 3633 N N . ILE A 1 465 ? 25.498 4.690 -32.882 1.00 92.50 465 ILE A N 1
ATOM 3634 C CA . ILE A 1 465 ? 26.254 5.030 -34.098 1.00 92.50 465 ILE A CA 1
ATOM 3635 C C . ILE A 1 465 ? 26.526 6.538 -34.164 1.00 92.50 465 ILE A C 1
ATOM 3637 O O . ILE A 1 465 ? 27.650 6.942 -34.470 1.00 92.50 465 ILE A O 1
ATOM 3641 N N . GLU A 1 466 ? 25.538 7.377 -33.850 1.00 93.00 466 GLU A N 1
ATOM 3642 C CA . GLU A 1 466 ? 25.728 8.831 -33.819 1.00 93.00 466 GLU A CA 1
ATOM 3643 C C . GLU A 1 466 ? 26.724 9.267 -32.740 1.00 93.00 466 GLU A C 1
ATOM 3645 O O . GLU A 1 466 ? 27.590 10.111 -32.998 1.00 93.00 466 GLU A O 1
ATOM 3650 N N . ALA A 1 467 ? 26.711 8.610 -31.579 1.00 92.38 467 ALA A N 1
ATOM 3651 C CA . ALA A 1 467 ? 27.724 8.820 -30.555 1.00 92.38 467 ALA A CA 1
ATOM 3652 C C . ALA A 1 467 ? 29.127 8.435 -31.043 1.00 92.38 467 ALA A C 1
ATOM 3654 O O . ALA A 1 467 ? 30.051 9.234 -30.906 1.00 92.38 467 ALA A O 1
ATOM 3655 N N . LEU A 1 468 ? 29.318 7.287 -31.705 1.00 92.25 468 LEU A N 1
ATOM 3656 C CA . LEU A 1 468 ? 30.632 6.933 -32.269 1.00 92.25 468 LEU A CA 1
ATOM 3657 C C . LEU A 1 468 ? 31.170 8.010 -33.221 1.00 92.25 468 LEU A C 1
ATOM 3659 O O . LEU A 1 468 ? 32.379 8.259 -33.237 1.00 92.25 468 LEU A O 1
ATOM 3663 N N . LYS A 1 469 ? 30.301 8.697 -33.969 1.00 90.50 469 LYS A N 1
ATOM 3664 C CA . LYS A 1 469 ? 30.693 9.766 -34.901 1.00 90.50 469 LYS A CA 1
ATOM 3665 C C . LYS A 1 469 ? 31.116 11.061 -34.201 1.00 90.50 469 LYS A C 1
ATOM 3667 O O . LYS A 1 469 ? 32.029 11.719 -34.696 1.00 90.50 469 LYS A O 1
ATOM 3672 N N . ARG A 1 470 ? 30.482 11.434 -33.083 1.00 90.62 470 ARG A N 1
ATOM 3673 C CA . ARG A 1 470 ? 30.579 12.806 -32.538 1.00 90.62 470 ARG A CA 1
ATOM 3674 C C . ARG A 1 470 ? 30.942 12.902 -31.062 1.00 90.62 470 ARG A C 1
ATOM 3676 O O . ARG A 1 470 ? 31.487 13.925 -30.658 1.00 90.62 470 ARG A O 1
ATOM 3683 N N . ILE A 1 471 ? 30.672 11.868 -30.262 1.00 87.00 471 ILE A N 1
ATOM 3684 C CA . ILE A 1 471 ? 30.857 11.945 -28.813 1.00 87.00 471 ILE A CA 1
ATOM 3685 C C . ILE A 1 471 ? 32.330 12.225 -28.479 1.00 87.00 471 ILE A C 1
ATOM 3687 O O . ILE A 1 471 ? 33.234 11.668 -29.132 1.00 87.00 471 ILE A O 1
ATOM 3691 N N . PRO A 1 472 ? 32.597 13.084 -27.482 1.00 83.38 472 PRO A N 1
ATOM 3692 C CA . PRO A 1 472 ? 33.948 13.368 -27.058 1.00 83.38 472 PRO A CA 1
ATOM 3693 C C . PRO A 1 472 ? 34.740 12.110 -26.665 1.00 83.38 472 PRO A C 1
ATOM 3695 O O . PRO A 1 472 ? 34.190 11.190 -26.053 1.00 83.38 472 PRO A O 1
ATOM 3698 N N . PRO A 1 473 ? 36.056 12.111 -26.938 1.00 77.81 473 PRO A N 1
ATOM 3699 C CA . PRO A 1 473 ? 37.018 11.067 -26.589 1.00 77.81 473 PRO A CA 1
ATOM 3700 C C . PRO A 1 473 ? 36.819 10.336 -25.250 1.00 77.81 473 PRO A C 1
ATOM 3702 O O . PRO A 1 473 ? 36.953 9.119 -25.186 1.00 77.81 473 PRO A O 1
ATOM 3705 N N . HIS A 1 474 ? 36.497 11.057 -24.176 1.00 74.06 474 HIS A N 1
ATOM 3706 C CA . HIS A 1 474 ? 36.394 10.504 -22.822 1.00 74.06 474 HIS A CA 1
ATOM 3707 C C . HIS A 1 474 ? 35.106 9.700 -22.556 1.00 74.06 474 HIS A C 1
ATOM 3709 O O . HIS A 1 474 ? 35.057 8.991 -21.558 1.00 74.06 474 HIS A O 1
ATOM 3715 N N . SER A 1 475 ? 34.098 9.775 -23.435 1.00 80.06 475 SER A N 1
ATOM 3716 C CA . SER A 1 475 ? 32.809 9.063 -23.290 1.00 80.06 475 SER A CA 1
ATOM 3717 C C . SER A 1 475 ? 32.620 7.946 -24.336 1.00 80.06 475 SER A C 1
ATOM 3719 O O . SER A 1 475 ? 31.562 7.330 -24.436 1.00 80.06 475 SER A O 1
ATOM 3721 N N . LEU A 1 476 ? 33.655 7.643 -25.132 1.00 87.81 476 LEU A N 1
ATOM 3722 C CA . LEU A 1 476 ? 33.602 6.627 -26.195 1.00 87.81 476 LEU A CA 1
ATOM 3723 C C . LEU A 1 476 ? 33.366 5.200 -25.678 1.00 87.81 476 LEU A C 1
ATOM 3725 O O . LEU A 1 476 ? 32.799 4.367 -26.391 1.00 87.81 476 LEU A O 1
ATOM 3729 N N . THR A 1 477 ? 33.775 4.916 -24.440 1.00 88.50 477 THR A N 1
ATOM 3730 C CA . THR A 1 477 ? 33.719 3.581 -23.833 1.00 88.50 477 THR A CA 1
ATOM 3731 C C . THR A 1 477 ? 32.331 2.949 -23.918 1.00 88.50 477 THR A C 1
ATOM 3733 O O . THR A 1 477 ? 32.230 1.792 -24.324 1.00 88.50 477 THR A O 1
ATOM 3736 N N . ARG A 1 478 ? 31.260 3.686 -23.585 1.00 88.19 478 ARG A N 1
ATOM 3737 C CA . ARG A 1 478 ? 29.883 3.158 -23.594 1.00 88.19 478 ARG A CA 1
ATOM 3738 C C . ARG A 1 478 ? 29.398 2.823 -25.002 1.00 88.19 478 ARG A C 1
ATOM 3740 O O . ARG A 1 478 ? 28.863 1.736 -25.217 1.00 88.19 478 ARG A O 1
ATOM 3747 N N . ALA A 1 479 ? 29.666 3.703 -25.967 1.00 91.56 479 ALA A N 1
ATOM 3748 C CA . ALA A 1 479 ? 29.298 3.484 -27.364 1.00 91.56 479 ALA A CA 1
ATOM 3749 C C . ALA A 1 479 ? 29.985 2.234 -27.941 1.00 91.56 479 ALA A C 1
ATOM 3751 O O . ALA A 1 479 ? 29.361 1.398 -28.589 1.00 91.56 479 ALA A O 1
ATOM 3752 N N . CYS A 1 480 ? 31.274 2.064 -27.645 1.00 92.75 480 CYS A N 1
ATOM 3753 C CA . CYS A 1 480 ? 32.033 0.897 -28.074 1.00 92.75 480 CYS A CA 1
ATOM 3754 C C . CYS A 1 480 ? 31.621 -0.386 -27.344 1.00 92.75 480 CYS A C 1
ATOM 3756 O O . CYS A 1 480 ? 31.580 -1.449 -27.959 1.00 92.75 480 CYS A O 1
ATOM 3758 N N . GLN A 1 481 ? 31.270 -0.299 -26.056 1.00 90.62 481 GLN A N 1
ATOM 3759 C CA . GLN A 1 481 ? 30.803 -1.443 -25.274 1.00 90.62 481 GLN A CA 1
ATOM 3760 C C . GLN A 1 481 ? 29.578 -2.097 -25.927 1.00 90.62 481 GLN A C 1
ATOM 3762 O O . GLN A 1 481 ? 29.529 -3.321 -26.021 1.00 90.62 481 GLN A O 1
ATOM 3767 N N . TYR A 1 482 ? 28.628 -1.311 -26.440 1.00 89.44 482 TYR A N 1
ATOM 3768 C CA . TYR A 1 482 ? 27.443 -1.821 -27.142 1.00 89.44 482 TYR A CA 1
ATOM 3769 C C . TYR A 1 482 ? 27.786 -2.765 -28.316 1.00 89.44 482 TYR A C 1
ATOM 3771 O O . TYR A 1 482 ? 27.090 -3.758 -28.534 1.00 89.44 482 TYR A O 1
ATOM 3779 N N . PHE A 1 483 ? 28.888 -2.503 -29.029 1.00 91.94 483 PHE A N 1
ATOM 3780 C CA . PHE A 1 483 ? 29.365 -3.308 -30.162 1.00 91.94 483 PHE A CA 1
ATOM 3781 C C . PHE A 1 483 ? 30.448 -4.338 -29.799 1.00 91.94 483 PHE A C 1
ATOM 3783 O O . PHE A 1 483 ? 30.975 -5.011 -30.687 1.00 91.94 483 PHE A O 1
ATOM 3790 N N . ASP A 1 484 ? 30.783 -4.501 -28.520 1.00 90.75 484 ASP A N 1
ATOM 3791 C CA . ASP A 1 484 ? 31.736 -5.517 -28.070 1.00 90.75 484 ASP A CA 1
ATOM 3792 C C . ASP A 1 484 ? 31.072 -6.901 -28.000 1.00 90.75 484 ASP A C 1
ATOM 3794 O O . ASP A 1 484 ? 30.304 -7.201 -27.082 1.00 90.75 484 ASP A O 1
ATOM 3798 N N . MET A 1 485 ? 31.383 -7.752 -28.979 1.00 88.12 485 MET A N 1
ATOM 3799 C CA . MET A 1 485 ? 30.808 -9.092 -29.160 1.00 88.12 485 MET A CA 1
ATOM 3800 C C . MET A 1 485 ? 31.451 -10.156 -28.265 1.00 88.12 485 MET A C 1
ATOM 3802 O O . MET A 1 485 ? 31.059 -11.320 -28.308 1.00 88.12 485 MET A O 1
ATOM 3806 N N . ARG A 1 486 ? 32.427 -9.789 -27.422 1.00 86.94 486 ARG A N 1
ATOM 3807 C CA . ARG A 1 486 ? 32.949 -10.700 -26.385 1.00 86.94 486 ARG A CA 1
ATOM 3808 C C . ARG A 1 486 ? 31.902 -10.997 -25.308 1.00 86.94 486 ARG A C 1
ATOM 3810 O O . ARG A 1 486 ? 31.987 -12.012 -24.620 1.00 86.94 486 ARG A O 1
ATOM 3817 N N . TRP A 1 487 ? 30.898 -10.131 -25.175 1.00 80.06 487 TRP A N 1
ATOM 3818 C CA . TRP A 1 487 ? 29.798 -10.291 -24.233 1.00 80.06 487 TRP A CA 1
ATOM 3819 C C . TRP A 1 487 ? 28.697 -11.156 -24.852 1.00 80.06 487 TRP A C 1
ATOM 3821 O O . TRP A 1 487 ? 28.028 -10.742 -25.795 1.00 80.06 487 TRP A O 1
ATOM 3831 N N . ARG A 1 488 ? 28.486 -12.360 -24.299 1.00 65.19 488 ARG A N 1
ATOM 3832 C CA . ARG A 1 488 ? 27.542 -13.368 -24.832 1.00 65.19 488 ARG A CA 1
ATOM 3833 C C . ARG A 1 488 ? 26.108 -12.860 -25.011 1.00 65.19 488 ARG A C 1
ATOM 3835 O O . ARG A 1 488 ? 25.421 -13.333 -25.906 1.00 65.19 488 ARG A O 1
ATOM 3842 N N . SER A 1 489 ? 25.671 -11.890 -24.208 1.00 65.69 489 SER A N 1
ATOM 3843 C CA . SER A 1 489 ? 24.347 -11.262 -24.331 1.00 65.69 489 SER A CA 1
ATOM 3844 C C . SER A 1 489 ? 24.166 -10.423 -25.604 1.00 65.69 489 SER A C 1
ATOM 3846 O O . SER A 1 489 ? 23.072 -9.925 -25.840 1.00 65.69 489 SER A O 1
ATOM 3848 N N . ARG A 1 490 ? 25.218 -10.251 -26.417 1.00 67.62 490 ARG A N 1
ATOM 3849 C CA . ARG A 1 490 ? 25.234 -9.403 -27.620 1.00 67.62 490 ARG A CA 1
ATOM 3850 C C . ARG A 1 490 ? 25.559 -10.173 -28.903 1.00 67.62 490 ARG A C 1
ATOM 3852 O O . ARG A 1 490 ? 25.816 -9.555 -29.933 1.00 67.62 490 ARG A O 1
ATOM 3859 N N . ALA A 1 491 ? 25.590 -11.505 -28.839 1.00 62.22 491 ALA A N 1
ATOM 3860 C CA . ALA A 1 491 ? 25.920 -12.351 -29.980 1.00 62.22 491 ALA A CA 1
ATOM 3861 C C . ALA A 1 491 ? 24.952 -12.087 -31.14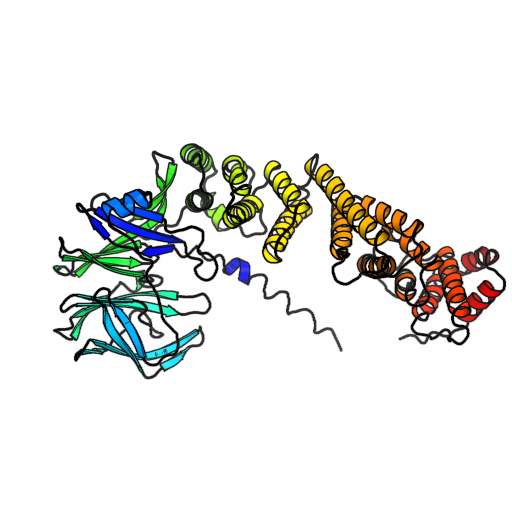9 1.00 62.22 491 ALA A C 1
ATOM 3863 O O . ALA A 1 491 ? 23.739 -12.143 -30.973 1.00 62.22 491 ALA A O 1
ATOM 3864 N N . GLY A 1 492 ? 25.496 -11.787 -32.334 1.00 73.19 492 GLY A N 1
ATOM 3865 C CA . GLY A 1 492 ? 24.714 -11.587 -33.563 1.00 73.19 492 GLY A CA 1
ATOM 3866 C C . GLY A 1 492 ? 24.724 -10.167 -34.137 1.00 73.19 492 GLY A C 1
ATOM 3867 O O . GLY A 1 492 ? 24.261 -9.975 -35.256 1.00 73.19 492 GLY A O 1
ATOM 3868 N N . ARG A 1 493 ? 25.309 -9.174 -33.451 1.00 82.62 493 ARG A N 1
ATOM 3869 C CA . ARG A 1 493 ? 25.456 -7.795 -33.970 1.00 82.62 493 ARG A CA 1
ATOM 3870 C C . ARG A 1 493 ? 26.776 -7.573 -34.713 1.00 82.62 493 ARG A C 1
ATOM 3872 O O . ARG A 1 493 ? 27.429 -6.547 -34.522 1.00 82.62 493 ARG A O 1
ATOM 3879 N N . TYR A 1 494 ? 27.198 -8.545 -35.515 1.00 89.81 494 TYR A N 1
ATOM 3880 C CA . TYR A 1 494 ? 28.415 -8.436 -36.315 1.00 89.81 494 TYR A CA 1
ATOM 3881 C C . TYR A 1 494 ? 28.136 -7.621 -37.587 1.00 89.81 494 TYR A C 1
ATOM 3883 O O . TYR A 1 494 ? 27.249 -7.972 -38.359 1.00 89.81 494 TYR A O 1
ATOM 3891 N N . SER A 1 495 ? 28.876 -6.533 -37.818 1.00 92.12 495 SER A N 1
ATOM 3892 C CA . SER A 1 495 ? 28.779 -5.746 -39.053 1.00 92.12 495 SER A CA 1
ATOM 3893 C C . SER A 1 495 ? 30.073 -5.005 -39.378 1.00 92.12 495 SER A C 1
ATOM 3895 O O . SER A 1 495 ? 30.701 -4.378 -38.519 1.00 92.12 495 SER A O 1
ATOM 3897 N N . ALA A 1 496 ? 30.425 -5.004 -40.665 1.00 91.38 496 ALA A N 1
ATOM 3898 C CA . ALA A 1 496 ? 31.530 -4.217 -41.202 1.00 91.38 496 ALA A CA 1
ATOM 3899 C C . ALA A 1 496 ? 31.310 -2.709 -41.005 1.00 91.38 496 ALA A C 1
ATOM 3901 O O . ALA A 1 496 ? 32.266 -1.974 -40.765 1.00 91.38 496 ALA A O 1
ATOM 3902 N N . GLU A 1 497 ? 30.056 -2.251 -41.040 1.00 92.00 497 GLU A N 1
ATOM 3903 C CA . GLU A 1 497 ? 29.694 -0.854 -40.785 1.00 92.00 497 GLU A CA 1
ATOM 3904 C C . GLU A 1 497 ? 30.072 -0.430 -39.358 1.00 92.00 497 GLU A C 1
ATOM 3906 O O . GLU A 1 497 ? 30.623 0.652 -39.150 1.00 92.00 497 GLU A O 1
ATOM 3911 N N . TYR A 1 498 ? 29.847 -1.305 -38.373 1.00 92.38 498 TYR A N 1
ATOM 3912 C CA . TYR A 1 498 ? 30.174 -1.017 -36.974 1.00 92.38 498 TYR A CA 1
ATOM 3913 C C . TYR A 1 498 ? 31.686 -0.999 -36.771 1.00 92.38 498 TYR A C 1
ATOM 3915 O O . TYR A 1 498 ? 32.203 -0.092 -36.123 1.00 92.38 498 TYR A O 1
ATOM 3923 N N . ALA A 1 499 ? 32.415 -1.929 -37.394 1.00 93.06 499 ALA A N 1
ATOM 3924 C CA . ALA A 1 499 ? 33.875 -1.894 -37.406 1.00 93.06 499 ALA A CA 1
ATOM 3925 C C . ALA A 1 499 ? 34.410 -0.586 -38.029 1.00 93.06 499 ALA A C 1
ATOM 3927 O O . ALA A 1 499 ? 35.283 0.059 -37.447 1.00 93.06 499 ALA A O 1
ATOM 3928 N N . VAL A 1 500 ? 33.845 -0.130 -39.153 1.00 93.62 500 VAL A N 1
ATOM 3929 C CA . VAL A 1 500 ? 34.185 1.166 -39.768 1.00 93.62 500 VAL A CA 1
ATOM 3930 C C . VAL A 1 500 ? 33.923 2.326 -38.803 1.00 93.62 500 VAL A C 1
ATOM 3932 O O . VAL A 1 500 ? 34.815 3.147 -38.585 1.00 93.62 500 VAL A O 1
ATOM 3935 N N . ALA A 1 501 ? 32.743 2.388 -38.181 1.00 93.31 501 ALA A N 1
ATOM 3936 C CA . ALA A 1 501 ? 32.395 3.456 -37.243 1.00 93.31 501 ALA A CA 1
ATOM 3937 C C . ALA A 1 501 ? 33.334 3.495 -36.023 1.00 93.31 501 ALA A C 1
ATOM 3939 O O . ALA A 1 501 ? 33.795 4.569 -35.630 1.00 93.31 501 ALA A O 1
ATOM 3940 N N . ILE A 1 502 ? 33.675 2.330 -35.460 1.00 95.12 502 ILE A N 1
ATOM 3941 C CA . ILE A 1 502 ? 34.603 2.223 -34.327 1.00 95.12 502 ILE A CA 1
ATOM 3942 C C . ILE A 1 502 ? 36.015 2.667 -34.735 1.00 95.12 502 ILE A C 1
ATOM 3944 O O . ILE A 1 502 ? 36.653 3.413 -33.993 1.00 95.12 502 ILE A O 1
ATOM 3948 N N . ALA A 1 503 ? 36.504 2.273 -35.917 1.00 94.00 503 ALA A N 1
ATOM 3949 C CA . ALA A 1 503 ? 37.818 2.696 -36.405 1.00 94.00 503 ALA A CA 1
ATOM 3950 C C . ALA A 1 503 ? 37.915 4.222 -36.553 1.00 94.00 503 ALA A C 1
ATOM 3952 O O . ALA A 1 503 ? 38.888 4.821 -36.088 1.00 94.00 503 ALA A O 1
ATOM 3953 N N . LYS A 1 504 ? 36.884 4.862 -37.124 1.00 93.94 504 LYS A N 1
ATOM 3954 C CA . LYS A 1 504 ? 36.804 6.329 -37.221 1.00 93.94 504 LYS A CA 1
ATOM 3955 C C . LYS A 1 504 ? 36.793 6.996 -35.846 1.00 93.94 504 LYS A C 1
ATOM 3957 O O . LYS A 1 504 ? 37.465 8.005 -35.643 1.00 93.94 504 LYS A O 1
ATOM 3962 N N . ALA A 1 505 ? 36.078 6.416 -34.881 1.00 93.69 505 ALA A N 1
ATOM 3963 C CA . ALA A 1 505 ? 36.031 6.926 -33.513 1.00 93.69 505 ALA A CA 1
ATOM 3964 C C . ALA A 1 505 ? 37.399 6.860 -32.809 1.00 93.69 505 ALA A C 1
ATOM 3966 O O . ALA A 1 505 ? 37.826 7.841 -32.197 1.00 93.69 505 ALA A O 1
ATOM 3967 N N . VAL A 1 506 ? 38.119 5.738 -32.939 1.00 93.69 506 VAL A N 1
ATOM 3968 C CA . VAL A 1 506 ? 39.478 5.586 -32.386 1.00 93.69 506 VAL A CA 1
ATOM 3969 C C . VAL A 1 506 ? 40.461 6.535 -33.070 1.00 93.69 506 VAL A C 1
ATOM 3971 O O . VAL A 1 506 ? 41.291 7.139 -32.393 1.00 93.69 506 VAL A O 1
ATOM 3974 N N . HIS A 1 507 ? 40.357 6.710 -34.390 1.00 93.31 507 HIS A N 1
ATOM 3975 C CA . HIS A 1 507 ? 41.177 7.677 -35.116 1.00 93.31 507 HIS A CA 1
ATOM 3976 C C . HIS A 1 507 ? 40.943 9.102 -34.593 1.00 93.31 507 HIS A C 1
ATOM 3978 O O . HIS A 1 507 ? 41.898 9.741 -34.160 1.00 93.31 507 HIS A O 1
ATOM 3984 N N . ARG A 1 508 ? 39.682 9.554 -34.496 1.00 92.50 508 ARG A N 1
ATOM 3985 C CA . ARG A 1 508 ? 39.329 10.870 -33.930 1.00 92.50 508 ARG A CA 1
ATOM 3986 C C . ARG A 1 508 ? 39.917 11.077 -32.532 1.00 92.50 508 ARG A C 1
ATOM 3988 O O . ARG A 1 508 ? 40.461 12.142 -32.248 1.00 92.50 508 ARG A O 1
ATOM 3995 N N . PHE A 1 509 ? 39.823 10.068 -31.665 1.00 91.31 509 PHE A N 1
ATOM 3996 C CA . PHE A 1 509 ? 40.413 10.120 -30.327 1.00 91.31 509 PHE A CA 1
ATOM 3997 C C . PHE A 1 509 ? 41.924 10.349 -30.381 1.00 91.31 509 PHE A C 1
ATOM 3999 O O . PHE A 1 509 ? 42.439 11.218 -29.684 1.00 91.31 509 PHE A O 1
ATOM 4006 N N . ARG A 1 510 ? 42.635 9.587 -31.216 1.00 90.81 510 ARG A N 1
ATOM 4007 C CA . ARG A 1 510 ? 44.095 9.674 -31.327 1.00 90.81 510 ARG A CA 1
ATOM 4008 C C . ARG A 1 510 ? 44.556 10.958 -31.996 1.00 90.81 510 ARG A C 1
ATOM 4010 O O . ARG A 1 510 ? 45.607 11.462 -31.637 1.00 90.81 510 ARG A O 1
ATOM 4017 N N . THR A 1 511 ? 43.763 11.538 -32.886 1.00 90.75 511 THR A N 1
ATOM 4018 C CA . THR A 1 511 ? 44.040 12.878 -33.415 1.00 90.75 511 THR A CA 1
ATOM 4019 C C . THR A 1 511 ? 43.921 13.940 -32.318 1.00 90.75 511 THR A C 1
ATOM 4021 O O . THR A 1 511 ? 44.750 14.841 -32.244 1.00 90.75 511 THR A O 1
ATOM 4024 N N . ALA A 1 512 ? 42.938 13.814 -31.419 1.00 87.81 512 ALA A N 1
ATOM 4025 C CA . ALA A 1 512 ? 42.779 14.722 -30.280 1.00 87.81 512 ALA A CA 1
ATOM 4026 C C . ALA A 1 512 ? 43.811 14.485 -29.159 1.00 87.81 512 ALA A C 1
ATOM 4028 O O . ALA A 1 512 ? 44.159 15.416 -28.435 1.00 87.81 512 ALA A O 1
ATOM 4029 N N . VAL A 1 513 ? 44.301 13.250 -29.003 1.00 88.06 513 VAL A N 1
ATOM 4030 C CA . VAL A 1 513 ? 45.293 12.855 -27.989 1.00 88.06 513 VAL A CA 1
ATOM 4031 C C . VAL A 1 513 ? 46.396 11.994 -28.635 1.00 88.06 513 VAL A C 1
ATOM 4033 O O . VAL A 1 513 ? 46.408 10.773 -28.455 1.00 88.06 513 VAL A O 1
ATOM 4036 N N . PRO A 1 514 ? 47.345 12.598 -29.378 1.00 86.69 514 PRO A N 1
ATOM 4037 C CA . PRO A 1 514 ? 48.323 11.855 -30.190 1.00 86.69 514 PRO A CA 1
ATOM 4038 C C . PRO A 1 514 ? 49.229 10.901 -29.411 1.00 86.69 514 PRO A C 1
ATOM 4040 O O . PRO A 1 514 ? 49.649 9.874 -29.941 1.00 86.69 514 PRO A O 1
ATOM 4043 N N . SER A 1 515 ? 49.515 11.216 -28.146 1.00 87.12 515 SER A N 1
ATOM 4044 C CA . SER A 1 515 ? 50.361 10.404 -27.267 1.00 87.12 515 SER A CA 1
ATOM 4045 C C . SER A 1 515 ? 49.649 9.196 -26.652 1.00 87.12 515 SER A C 1
ATOM 4047 O O . SER A 1 515 ? 50.304 8.377 -26.008 1.00 87.12 515 SER A O 1
ATOM 4049 N N . ALA A 1 516 ? 48.328 9.064 -26.815 1.00 84.50 516 ALA A N 1
ATOM 4050 C CA . ALA A 1 516 ? 47.583 7.984 -26.186 1.00 84.50 516 ALA A CA 1
ATOM 4051 C C . ALA A 1 516 ? 47.833 6.633 -26.892 1.00 84.50 516 ALA A C 1
ATOM 4053 O O . ALA A 1 516 ? 47.601 6.513 -28.104 1.00 84.50 516 ALA A O 1
ATOM 4054 N N . PRO A 1 517 ? 48.273 5.591 -26.159 1.00 88.00 517 PRO A N 1
ATOM 4055 C CA . PRO A 1 517 ? 48.437 4.257 -26.723 1.00 88.00 517 PRO A CA 1
ATOM 4056 C C . PRO A 1 517 ? 47.075 3.607 -27.012 1.00 88.00 517 PRO A C 1
ATOM 4058 O O . PRO A 1 517 ? 46.057 3.971 -26.431 1.00 88.00 517 PRO A O 1
ATOM 4061 N N . LEU A 1 518 ? 47.046 2.573 -27.860 1.00 85.81 518 LEU A N 1
ATOM 4062 C CA . LEU A 1 518 ? 45.820 1.795 -28.123 1.00 85.81 518 LEU A CA 1
ATOM 4063 C C . LEU A 1 518 ? 45.300 1.034 -26.886 1.00 85.81 518 LEU A C 1
ATOM 4065 O O . LEU A 1 518 ? 44.148 0.609 -26.870 1.00 85.81 518 LEU A O 1
ATOM 4069 N N . SER A 1 519 ? 46.129 0.881 -25.851 1.00 81.94 519 SER A N 1
ATOM 4070 C CA . SER A 1 519 ? 45.754 0.337 -24.543 1.00 81.94 519 SER A CA 1
ATOM 4071 C C . SER A 1 519 ? 45.158 1.376 -23.583 1.00 81.94 519 SER A C 1
ATOM 4073 O O . SER A 1 519 ? 44.805 1.014 -22.463 1.00 81.94 519 SER A O 1
ATOM 4075 N N . ASP A 1 520 ? 45.046 2.651 -23.978 1.00 84.44 520 ASP A N 1
ATOM 4076 C CA . ASP A 1 520 ? 44.453 3.697 -23.138 1.00 84.44 520 ASP A CA 1
ATOM 4077 C C . ASP A 1 520 ? 43.019 3.311 -22.747 1.00 84.44 520 ASP A C 1
ATOM 4079 O O . ASP A 1 520 ? 42.194 2.989 -23.605 1.00 84.44 520 ASP A O 1
ATOM 4083 N N . GLY A 1 521 ? 42.708 3.352 -21.447 1.00 78.62 521 GLY A N 1
ATOM 4084 C CA . GLY A 1 521 ? 41.420 2.909 -20.904 1.00 78.62 521 GLY A CA 1
ATOM 4085 C C . GLY A 1 521 ? 40.196 3.610 -21.511 1.00 78.62 521 GLY A C 1
ATOM 4086 O O . GLY A 1 521 ? 39.098 3.060 -21.458 1.00 78.62 521 GLY A O 1
ATOM 4087 N N . ARG A 1 522 ? 40.373 4.780 -22.142 1.00 82.50 522 ARG A N 1
ATOM 4088 C CA . ARG A 1 522 ? 39.308 5.531 -22.830 1.00 82.50 522 ARG A CA 1
ATOM 4089 C C . ARG A 1 522 ? 38.953 4.969 -24.212 1.00 82.50 522 ARG A C 1
ATOM 4091 O O . ARG A 1 522 ? 37.845 5.195 -24.687 1.00 82.50 522 ARG A O 1
ATOM 4098 N N . ILE A 1 523 ? 39.864 4.228 -24.853 1.00 88.25 523 ILE A N 1
ATOM 4099 C CA . ILE A 1 523 ? 39.653 3.602 -26.175 1.00 88.25 523 ILE A CA 1
ATOM 4100 C C . ILE A 1 523 ? 39.897 2.092 -26.206 1.00 88.25 523 ILE A C 1
ATOM 4102 O O . ILE A 1 523 ? 39.555 1.453 -27.200 1.00 88.25 523 ILE A O 1
ATOM 4106 N N . GLY A 1 524 ? 40.413 1.486 -25.135 1.00 89.19 524 GLY A N 1
ATOM 4107 C CA . GLY A 1 524 ? 40.663 0.043 -25.066 1.00 89.19 524 GLY A CA 1
ATOM 4108 C C . GLY A 1 524 ? 39.405 -0.791 -25.339 1.00 89.19 524 GLY A C 1
ATOM 4109 O O . GLY A 1 524 ? 39.454 -1.778 -26.073 1.00 89.19 524 GLY A O 1
ATOM 4110 N N . THR A 1 525 ? 38.243 -0.337 -24.857 1.00 90.25 525 THR A N 1
ATOM 4111 C CA . THR A 1 525 ? 36.942 -0.962 -25.164 1.00 90.25 525 THR A CA 1
ATOM 4112 C C . THR A 1 525 ? 36.594 -0.871 -26.652 1.00 90.25 525 THR A C 1
ATOM 4114 O O . THR A 1 525 ? 36.040 -1.813 -27.207 1.00 90.25 525 THR A O 1
ATOM 4117 N N . CYS A 1 526 ? 36.964 0.215 -27.334 1.00 93.44 526 CYS A N 1
ATOM 4118 C CA . CYS A 1 526 ? 36.784 0.368 -28.780 1.00 93.44 526 CYS A CA 1
ATOM 4119 C C . CYS A 1 526 ? 37.707 -0.551 -29.579 1.00 93.44 526 CYS A C 1
ATOM 4121 O O . CYS A 1 526 ? 37.261 -1.187 -30.529 1.00 93.44 526 CYS A O 1
ATOM 4123 N N . VAL A 1 527 ? 38.969 -0.686 -29.166 1.00 94.06 527 VAL A N 1
ATOM 4124 C CA . VAL A 1 527 ? 39.926 -1.629 -29.768 1.00 94.06 527 VAL A CA 1
ATOM 4125 C C . VAL A 1 527 ? 39.404 -3.062 -29.662 1.00 94.06 527 VAL A C 1
ATOM 4127 O O . VAL A 1 527 ? 39.369 -3.797 -30.652 1.00 94.06 527 VAL A O 1
ATOM 4130 N N . ALA A 1 528 ? 38.928 -3.444 -28.478 1.00 92.88 528 ALA A N 1
ATOM 4131 C CA . ALA A 1 528 ? 38.307 -4.739 -28.259 1.00 92.88 528 ALA A CA 1
ATOM 4132 C C . ALA A 1 528 ? 37.030 -4.942 -29.084 1.00 92.88 528 ALA A C 1
ATOM 4134 O O . ALA A 1 528 ? 36.891 -5.980 -29.736 1.00 92.88 528 ALA A O 1
ATOM 4135 N N . ALA A 1 529 ? 36.128 -3.956 -29.094 1.00 93.56 529 ALA A N 1
ATOM 4136 C CA . ALA A 1 529 ? 34.885 -4.015 -29.850 1.00 93.56 529 ALA A CA 1
ATOM 4137 C C . ALA A 1 529 ? 35.153 -4.177 -31.348 1.00 93.56 529 ALA A C 1
ATOM 4139 O O . ALA A 1 529 ? 34.634 -5.111 -31.956 1.00 93.56 529 ALA A O 1
ATOM 4140 N N . PHE A 1 530 ? 36.048 -3.365 -31.916 1.00 95.81 530 PHE A N 1
ATOM 4141 C CA . PHE A 1 530 ? 36.476 -3.465 -33.310 1.00 95.81 530 PHE A CA 1
ATOM 4142 C C . PHE A 1 530 ? 36.970 -4.874 -33.649 1.00 95.81 530 PHE A C 1
ATOM 4144 O O . PHE A 1 530 ? 36.472 -5.510 -34.575 1.00 95.81 530 PHE A O 1
ATOM 4151 N N . LYS A 1 531 ? 37.905 -5.412 -32.857 1.00 94.06 531 LYS A N 1
ATOM 4152 C CA . LYS A 1 531 ? 38.432 -6.761 -33.092 1.00 94.06 531 LYS A CA 1
ATOM 4153 C C . LYS A 1 531 ? 37.372 -7.843 -32.932 1.00 94.06 531 LYS A C 1
ATOM 4155 O O . LYS A 1 531 ? 37.423 -8.848 -33.630 1.00 94.06 531 LYS A O 1
ATOM 4160 N N . SER A 1 532 ? 36.436 -7.664 -32.006 1.00 92.69 532 SER A N 1
ATOM 4161 C CA . SER A 1 532 ? 35.337 -8.606 -31.821 1.00 92.69 532 SER A CA 1
ATOM 4162 C C . SER A 1 532 ? 34.397 -8.620 -33.031 1.00 92.69 532 SER A C 1
ATOM 4164 O O . SER A 1 532 ? 34.011 -9.701 -33.451 1.00 92.69 532 SER A O 1
ATOM 4166 N N . GLN A 1 533 ? 34.114 -7.465 -33.647 1.00 94.25 533 GLN A N 1
ATOM 4167 C CA . GLN A 1 533 ? 33.272 -7.350 -34.844 1.00 94.25 533 GLN A CA 1
ATOM 4168 C C . GLN A 1 533 ? 33.852 -8.133 -36.031 1.00 94.25 533 GLN A C 1
ATOM 4170 O O . GLN A 1 533 ? 33.126 -8.848 -36.715 1.00 94.25 533 GLN A O 1
ATOM 4175 N N . LEU A 1 534 ? 35.172 -8.076 -36.223 1.00 93.75 534 LEU A N 1
ATOM 4176 C CA . LEU A 1 534 ? 35.864 -8.779 -37.311 1.00 93.75 534 LEU A CA 1
ATOM 4177 C C . LEU A 1 534 ? 35.842 -10.312 -37.193 1.00 93.75 534 LEU A C 1
ATOM 4179 O O . LEU A 1 534 ? 36.118 -11.002 -38.168 1.00 93.75 534 LEU A O 1
ATOM 4183 N N . LYS A 1 535 ? 35.496 -10.859 -36.020 1.00 91.81 535 LYS A N 1
ATOM 4184 C CA . LYS A 1 535 ? 35.343 -12.310 -35.824 1.00 91.81 535 LYS A CA 1
ATOM 4185 C C . LYS A 1 535 ? 34.015 -12.860 -36.351 1.00 91.81 535 LYS A C 1
ATOM 4187 O O . LYS A 1 535 ? 33.835 -14.071 -36.315 1.00 91.81 535 LYS A O 1
ATOM 4192 N N . GLY A 1 536 ? 33.083 -12.000 -36.767 1.00 90.12 536 GLY A N 1
ATOM 4193 C CA . GLY A 1 536 ? 31.823 -12.434 -37.363 1.00 90.12 536 GLY A CA 1
ATOM 4194 C C . GLY A 1 536 ? 32.027 -13.020 -38.757 1.00 90.12 536 GLY A C 1
ATOM 4195 O O . GLY A 1 536 ? 32.849 -12.519 -39.530 1.00 90.12 536 GLY A O 1
ATOM 4196 N N . ASP A 1 537 ? 31.254 -14.050 -39.091 1.00 91.62 537 ASP A N 1
ATOM 4197 C CA . ASP A 1 537 ? 31.333 -14.722 -40.388 1.00 91.62 537 ASP A CA 1
ATOM 4198 C C . ASP A 1 537 ? 31.158 -13.719 -41.540 1.00 91.62 537 ASP A C 1
ATOM 4200 O O . ASP A 1 537 ? 30.180 -12.975 -41.608 1.00 91.62 537 ASP A O 1
ATOM 4204 N N . GLY A 1 538 ? 32.150 -13.656 -42.433 1.00 91.62 538 GLY A N 1
ATOM 4205 C CA . GLY A 1 538 ? 32.162 -12.746 -43.585 1.00 91.62 538 GLY A CA 1
ATOM 4206 C C . GLY A 1 538 ? 32.400 -11.261 -43.268 1.00 91.62 538 GLY A C 1
ATOM 4207 O O . GLY A 1 538 ? 32.606 -10.478 -44.197 1.00 91.62 538 GLY A O 1
ATOM 4208 N N . VAL A 1 539 ? 32.441 -10.851 -41.993 1.00 94.38 539 VAL A N 1
ATOM 4209 C CA . VAL A 1 539 ? 32.586 -9.433 -41.616 1.00 94.38 539 VAL A CA 1
ATOM 4210 C C . VAL A 1 539 ? 33.973 -8.885 -41.919 1.00 94.38 539 VAL A C 1
ATOM 4212 O O . VAL A 1 539 ? 34.077 -7.751 -42.371 1.00 94.38 539 VAL A O 1
ATOM 4215 N N . GLU A 1 540 ? 35.031 -9.674 -41.743 1.00 92.56 540 GLU A N 1
ATOM 4216 C CA . GLU A 1 540 ? 36.398 -9.273 -42.106 1.00 92.56 540 GLU A CA 1
ATOM 4217 C C . GLU A 1 540 ? 36.514 -8.926 -43.601 1.00 92.56 540 GLU A C 1
ATOM 4219 O O . GLU A 1 540 ? 37.034 -7.870 -43.961 1.00 92.56 540 GLU A O 1
ATOM 4224 N N . ALA A 1 541 ? 35.975 -9.779 -44.477 1.00 93.00 541 ALA A N 1
ATOM 4225 C CA . ALA A 1 541 ? 35.981 -9.542 -45.919 1.00 93.00 541 ALA A CA 1
ATOM 4226 C C . ALA A 1 541 ? 35.135 -8.310 -46.287 1.00 93.00 541 ALA A C 1
ATOM 4228 O O . ALA A 1 541 ? 35.593 -7.435 -47.023 1.00 93.00 541 ALA A O 1
ATOM 4229 N N . ALA A 1 542 ? 33.935 -8.188 -45.708 1.00 93.00 542 ALA A N 1
ATOM 4230 C CA . ALA A 1 542 ? 33.070 -7.028 -45.912 1.00 93.00 542 ALA A CA 1
ATOM 4231 C C . ALA A 1 542 ? 33.705 -5.727 -45.389 1.00 93.00 542 ALA A C 1
ATOM 4233 O O . ALA A 1 542 ? 33.574 -4.676 -46.017 1.00 93.00 542 ALA A O 1
ATOM 4234 N N . PHE A 1 543 ? 34.436 -5.786 -44.273 1.00 94.69 543 PHE A N 1
ATOM 4235 C CA . PHE A 1 543 ? 35.184 -4.656 -43.734 1.00 94.69 543 PHE A CA 1
ATOM 4236 C C . PHE A 1 543 ? 36.305 -4.237 -44.677 1.00 94.69 543 PHE A C 1
ATOM 4238 O O . PHE A 1 543 ? 36.464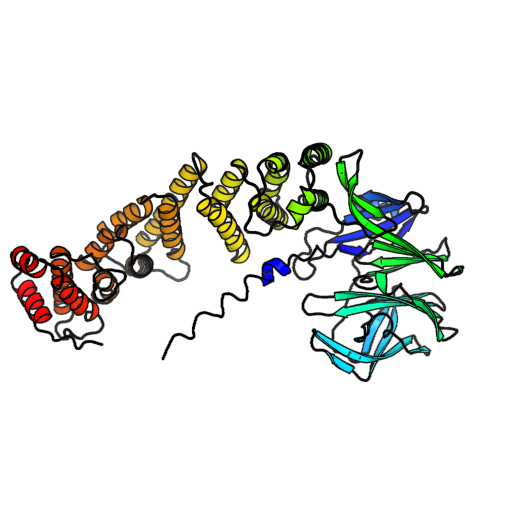 -3.046 -44.908 1.00 94.69 543 PHE A O 1
ATOM 4245 N N . GLN A 1 544 ? 37.048 -5.171 -45.273 1.00 91.75 544 GLN A N 1
ATOM 4246 C CA . GLN A 1 544 ? 38.078 -4.831 -46.258 1.00 91.75 544 GLN A CA 1
ATOM 4247 C C . GLN A 1 544 ? 37.479 -4.084 -47.457 1.00 91.75 544 GLN A C 1
ATOM 4249 O O . GLN A 1 544 ? 38.012 -3.043 -47.846 1.00 91.75 544 GLN A O 1
ATOM 4254 N N . SER A 1 545 ? 36.324 -4.523 -47.969 1.00 91.19 545 SER A N 1
ATOM 4255 C CA . SER A 1 545 ? 35.600 -3.808 -49.029 1.00 91.19 545 SER A CA 1
ATOM 4256 C C . SER A 1 545 ? 35.118 -2.422 -48.578 1.00 91.19 545 SER A C 1
ATOM 4258 O O . SER A 1 545 ? 35.362 -1.426 -49.264 1.00 91.19 545 SER A O 1
ATOM 4260 N N . ALA A 1 546 ? 34.496 -2.327 -47.399 1.00 89.88 546 ALA A N 1
ATOM 4261 C CA . ALA A 1 546 ? 33.983 -1.072 -46.843 1.00 89.88 546 ALA A CA 1
ATOM 4262 C C . ALA A 1 546 ? 35.097 -0.097 -46.421 1.00 89.88 546 ALA A C 1
ATOM 4264 O O . ALA A 1 546 ? 34.905 1.119 -46.440 1.00 89.88 546 ALA A O 1
ATOM 4265 N N . SER A 1 547 ? 36.285 -0.612 -46.092 1.00 85.94 547 SER A N 1
ATOM 4266 C CA . SER A 1 547 ? 37.433 0.189 -45.673 1.00 85.94 547 SER A CA 1
ATOM 4267 C C . SER A 1 547 ? 37.894 1.139 -46.769 1.00 85.94 547 SER A C 1
ATOM 4269 O O . SER A 1 547 ? 38.513 2.145 -46.457 1.00 85.94 547 SER A O 1
ATOM 4271 N N . SER A 1 548 ? 37.549 0.891 -48.038 1.00 85.56 548 SER A N 1
ATOM 4272 C CA . SER A 1 548 ? 37.804 1.812 -49.151 1.00 85.56 548 SER A CA 1
ATOM 4273 C C . SER A 1 548 ? 37.302 3.239 -48.875 1.00 85.56 548 SER A C 1
ATOM 4275 O O . SER A 1 548 ? 38.006 4.180 -49.240 1.00 85.56 548 SER A O 1
ATOM 4277 N N . ALA A 1 549 ? 36.193 3.386 -48.135 1.00 84.00 549 ALA A N 1
ATOM 4278 C CA . ALA A 1 549 ? 35.585 4.655 -47.718 1.00 84.00 549 ALA A CA 1
ATOM 4279 C C . ALA A 1 549 ? 36.254 5.335 -46.500 1.00 84.00 549 ALA A C 1
ATOM 4281 O O . ALA A 1 549 ? 35.798 6.389 -46.050 1.00 84.00 549 ALA A O 1
ATOM 4282 N N . LEU A 1 550 ? 37.305 4.733 -45.934 1.00 91.94 550 LEU A N 1
ATOM 4283 C CA . LEU A 1 550 ? 38.152 5.342 -44.908 1.00 91.94 550 LEU A CA 1
ATOM 4284 C C . LEU A 1 550 ? 39.253 6.205 -45.548 1.00 91.94 550 LEU A C 1
ATOM 4286 O O . LEU A 1 550 ? 39.815 5.842 -46.591 1.00 91.94 550 LEU A O 1
ATOM 4290 N N . SER A 1 551 ? 39.621 7.303 -44.885 1.00 94.88 551 SER A N 1
ATOM 4291 C CA . SER A 1 551 ? 40.821 8.080 -45.222 1.00 94.88 551 SER A CA 1
ATOM 4292 C C . SER A 1 551 ? 42.095 7.237 -45.042 1.00 94.88 551 SER A C 1
ATOM 4294 O O . SER A 1 551 ? 42.082 6.185 -44.397 1.00 94.88 551 SER A O 1
ATOM 4296 N N . ALA A 1 552 ? 43.227 7.678 -45.601 1.00 94.44 552 ALA A N 1
ATOM 4297 C CA . ALA A 1 552 ? 44.500 6.967 -45.435 1.00 94.44 552 ALA A CA 1
ATOM 4298 C C . ALA A 1 552 ? 44.894 6.810 -43.950 1.00 94.44 552 ALA A C 1
ATOM 4300 O O . ALA A 1 552 ? 45.349 5.743 -43.534 1.00 94.44 552 ALA A O 1
ATOM 4301 N N . GLU A 1 553 ? 44.651 7.838 -43.137 1.00 93.69 553 GLU A N 1
ATOM 4302 C CA . GLU A 1 553 ? 44.964 7.847 -41.704 1.00 93.69 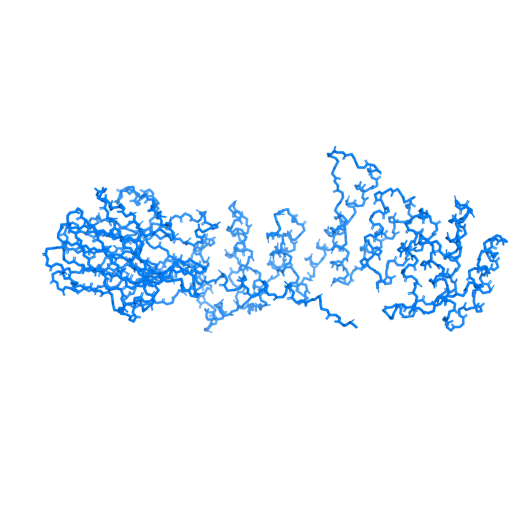553 GLU A CA 1
ATOM 4303 C C . GLU A 1 553 ? 43.995 6.981 -40.882 1.00 93.69 553 GLU A C 1
ATOM 4305 O O . GLU A 1 553 ? 44.404 6.274 -39.953 1.00 93.69 553 GLU A O 1
ATOM 4310 N N . GLU A 1 554 ? 42.713 6.963 -41.257 1.00 94.75 554 GLU A N 1
ATOM 4311 C CA . GLU A 1 554 ? 41.710 6.072 -40.667 1.00 94.75 554 GLU A CA 1
ATOM 4312 C C . GLU A 1 554 ? 42.032 4.600 -40.982 1.00 94.75 554 GLU A C 1
ATOM 4314 O O . GLU A 1 554 ? 41.980 3.753 -40.087 1.00 94.75 554 GLU A O 1
ATOM 4319 N N . LYS A 1 555 ? 42.444 4.291 -42.223 1.00 93.88 555 LYS A N 1
ATOM 4320 C CA . LYS A 1 555 ? 42.924 2.953 -42.624 1.00 93.88 555 LYS A CA 1
ATOM 4321 C C . LYS A 1 555 ? 44.160 2.542 -41.833 1.00 93.88 555 LYS A C 1
ATOM 4323 O O . LYS A 1 555 ? 44.222 1.418 -41.335 1.00 93.88 555 LYS A O 1
ATOM 4328 N N . ALA A 1 556 ? 45.130 3.446 -41.688 1.00 93.25 556 ALA A N 1
ATOM 4329 C CA . ALA A 1 556 ? 46.327 3.198 -40.891 1.00 93.25 556 ALA A CA 1
ATOM 4330 C C . ALA A 1 556 ? 45.966 2.895 -39.429 1.00 93.25 556 ALA A C 1
ATOM 4332 O O . ALA A 1 556 ? 46.470 1.930 -38.856 1.00 93.25 556 ALA A O 1
ATOM 4333 N N . THR A 1 557 ? 45.028 3.653 -38.852 1.00 93.31 557 THR A N 1
ATOM 4334 C CA . THR A 1 557 ? 44.523 3.409 -37.495 1.00 93.31 557 THR A CA 1
ATOM 4335 C C . THR A 1 557 ? 43.840 2.044 -37.388 1.00 93.31 557 THR A C 1
ATOM 4337 O O . THR A 1 557 ? 44.167 1.278 -36.486 1.00 93.31 557 THR A O 1
ATOM 4340 N N . ALA A 1 558 ? 42.952 1.691 -38.322 1.00 93.69 558 ALA A N 1
ATOM 4341 C CA . ALA A 1 558 ? 42.286 0.387 -38.338 1.00 93.69 558 ALA A CA 1
ATOM 4342 C C . ALA A 1 558 ? 43.287 -0.780 -38.414 1.00 93.69 558 ALA A C 1
ATOM 4344 O O . ALA A 1 558 ? 43.165 -1.754 -37.673 1.00 93.69 558 ALA A O 1
ATOM 4345 N N . ASN A 1 559 ? 44.319 -0.668 -39.255 1.00 93.19 559 ASN A N 1
ATOM 4346 C CA . ASN A 1 559 ? 45.373 -1.679 -39.360 1.00 93.19 559 ASN A CA 1
ATOM 4347 C C . ASN A 1 559 ? 46.201 -1.796 -38.074 1.00 93.19 559 ASN A C 1
ATOM 4349 O O . ASN A 1 559 ? 46.513 -2.908 -37.652 1.00 93.19 559 ASN A O 1
ATOM 4353 N N . GLN A 1 560 ? 46.501 -0.676 -37.409 1.00 92.88 560 GLN A N 1
ATOM 4354 C CA . GLN A 1 560 ? 47.169 -0.698 -36.106 1.00 92.88 560 GLN A CA 1
ATOM 4355 C C . GLN A 1 560 ? 46.310 -1.401 -35.046 1.00 92.88 560 GLN A C 1
ATOM 4357 O O . GLN A 1 560 ? 46.832 -2.227 -34.307 1.00 92.88 560 GLN A O 1
ATOM 4362 N N . ILE A 1 561 ? 44.994 -1.154 -35.014 1.00 93.56 561 ILE A N 1
ATOM 4363 C CA . ILE A 1 561 ? 44.061 -1.854 -34.112 1.00 93.56 561 ILE A CA 1
ATOM 4364 C C . ILE A 1 561 ? 44.068 -3.370 -34.379 1.00 93.56 561 ILE A C 1
ATOM 4366 O O . ILE A 1 561 ? 44.101 -4.149 -33.427 1.00 93.56 561 ILE A O 1
ATOM 4370 N N . ARG A 1 562 ? 44.074 -3.805 -35.651 1.00 90.06 562 ARG A N 1
ATOM 4371 C CA . ARG A 1 562 ? 44.133 -5.235 -36.032 1.00 90.06 562 ARG A CA 1
ATOM 4372 C C . ARG A 1 562 ? 45.406 -5.917 -35.529 1.00 90.06 562 ARG A C 1
ATOM 4374 O O . ARG A 1 562 ? 45.334 -7.059 -35.082 1.00 90.06 562 ARG A O 1
ATOM 4381 N N . ALA A 1 563 ? 46.533 -5.209 -35.577 1.00 88.69 563 ALA A N 1
ATOM 4382 C CA . ALA A 1 563 ? 47.841 -5.717 -35.169 1.00 88.69 563 ALA A CA 1
ATOM 4383 C C . ALA A 1 563 ? 48.032 -5.816 -33.643 1.00 88.69 563 ALA A C 1
ATOM 4385 O O . ALA A 1 563 ? 48.940 -6.509 -33.194 1.00 88.69 563 ALA A O 1
ATOM 4386 N N . VAL A 1 564 ? 47.196 -5.155 -32.828 1.00 87.19 564 VAL A N 1
ATOM 4387 C CA . VAL A 1 564 ? 47.270 -5.271 -31.361 1.00 87.19 564 VAL A CA 1
ATOM 4388 C C . VAL A 1 564 ? 46.881 -6.683 -30.942 1.00 87.19 564 VAL A C 1
ATOM 4390 O O . VAL A 1 564 ? 45.748 -7.098 -31.171 1.00 87.19 564 VAL A O 1
ATOM 4393 N N . GLU A 1 565 ? 47.754 -7.412 -30.255 1.00 77.44 565 GLU A N 1
ATOM 4394 C CA . GLU A 1 565 ? 47.379 -8.655 -29.577 1.00 77.44 565 GLU A CA 1
ATOM 4395 C C . GLU A 1 565 ? 46.548 -8.336 -28.327 1.00 77.44 565 GLU A C 1
ATOM 4397 O O . GLU A 1 565 ? 46.984 -7.607 -27.440 1.00 77.44 565 GLU A O 1
ATOM 4402 N N . ILE A 1 566 ? 45.324 -8.870 -28.252 1.00 67.56 566 ILE A N 1
ATOM 4403 C CA . ILE A 1 566 ? 44.522 -8.785 -27.024 1.00 67.56 566 ILE A CA 1
ATOM 4404 C C . ILE A 1 566 ? 44.791 -10.085 -26.282 1.00 67.56 566 ILE A C 1
ATOM 4406 O O . ILE A 1 566 ? 44.361 -11.140 -26.753 1.00 67.56 566 ILE A O 1
ATOM 4410 N N . LYS A 1 567 ? 45.509 -10.015 -25.156 1.00 61.62 567 LYS A N 1
ATOM 4411 C CA . LYS A 1 567 ? 45.596 -11.147 -24.228 1.00 61.62 567 LYS A CA 1
ATOM 4412 C C . LYS A 1 567 ? 44.173 -11.472 -23.770 1.00 61.62 567 LYS A C 1
ATOM 4414 O O . LYS A 1 567 ? 43.427 -10.566 -23.411 1.00 61.62 567 LYS A O 1
ATOM 4419 N N . ALA A 1 568 ? 43.770 -12.732 -23.906 1.00 52.22 568 ALA A N 1
ATOM 4420 C CA . ALA A 1 568 ? 42.471 -13.173 -23.421 1.00 52.22 568 ALA A CA 1
ATOM 4421 C C . ALA A 1 568 ? 42.488 -13.107 -21.887 1.00 52.22 568 ALA A C 1
ATOM 4423 O O . ALA A 1 568 ? 43.317 -13.782 -21.279 1.00 52.22 568 ALA A O 1
ATOM 4424 N N . ASP A 1 569 ? 41.626 -12.267 -21.314 1.00 50.16 569 ASP A N 1
ATOM 4425 C CA . ASP A 1 569 ? 41.301 -12.273 -19.882 1.00 50.16 56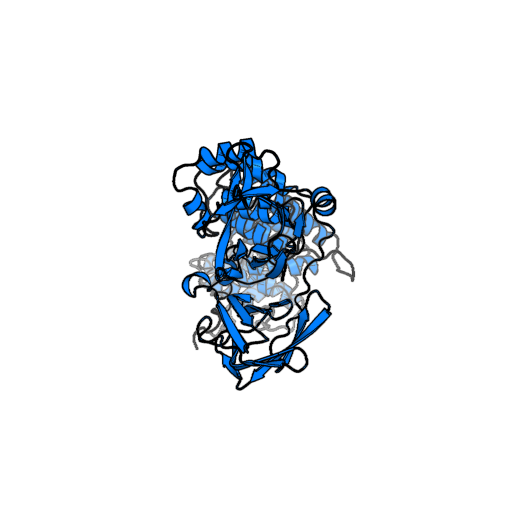9 ASP A CA 1
ATOM 4426 C C . ASP A 1 569 ? 40.321 -13.406 -19.552 1.00 50.16 569 ASP A C 1
ATOM 4428 O O . ASP A 1 569 ? 39.380 -13.627 -20.361 1.00 50.16 569 ASP A O 1
#